Protein AF-A0A8J4YVG0-F1 (afdb_monomer_lite)

Foldseek 3Di:
DDPVVVVVVVVCVVVVDDDDDDDDDDDPCDDDPDDDDLVPDPPSDVPAPSDDDPPPPDDFKEFPDWVPLEEALQDKDKIDTFIPDDHDDPPPKFKWKDWAPADIFTWDADPGGTITIDGHSVRDDDADPPGFWDWTKIFIAIPVVRDTRYIDTGIHGHLQSDQFPQDSQADLDFWKQQQVVSGIGNDPVPHPDDIETHPNRPVQPPRYHPLQAWEFDPPDDAFEDEAQFQAKTKTKIFNDDDDDVPFFFKWKWKAAPNDTDTFDKDKAADDDDDDDDDDDDDDDPPVVVVRNGIIMIMTGRHHDHHDDPDQKDWIKIFMAIRVRNTSYIDTYIYGYLQSQQDDPNAHHQVSLLPPDCVQCWADAPRTIHRVVPHDPPPDPPDDDDDDDDPSLVRQVSDAFDWDFDWDDDPPDTDTDTDTDRPPDPADDDPPDGDDDDDDDDDDDDDDDDDDDDDDDDDDDDDDDDDDDDDDDDDDDDDDDDDDDDDDDDDDDDDDDDDDD

Organism: Chionoecetes opilio (NCBI:txid41210)

Secondary structure (DSSP, 8-state):
--HHHHHHHHHHHTT----------------------TTTSTT--TT-TT---TTS-PPPP-EEEEESSEEETT---EEEEEES--PPPPTT--EEEEETTEEEEE-EEETTEEEEEPPPGGGSPPPPTT-SEEEEEEEEEETTT--EEEEEEEEEE-GGG--SHHHHTTSSSS-EEETTTTEEES-GGG-SS-EEE-TT-TT--SSBSGGGS-EE-SSSPPPEEETT-EE--EEEEESPPPPPTT----EEEEEETTEEEEEEEEEE----S-----------TTHHHHTTTEEEEEE--EE-----SSSEEEEEEEEEETTTEEEEEEEEEEE-HHHHTEETTEE-HHHHHTS-GGG-EEEETTEEEEGGGS---S---S--SPPPPTTHHHHTTSPPPEEEEEEEETTEEEEEEEE---SSS----TT-----PPPPP-----------------------------------------------------------

InterPro domains:
  IPR013783 Immunoglobulin-like fold [G3DSA:2.60.40.10] (30-160)
  IPR013783 Immunoglobulin-like fold [G3DSA:2.60.40.10] (169-338)
  IPR016201 PSI domain [SM00423] (158-214)
  IPR016201 PSI domain [SM00423] (336-399)
  IPR031148 Plexin family [PTHR22625] (33-404)
  IPR041019 Plexin, TIG domain 1 [PF17960] (68-157)
  IPR041362 Plexin, TIG domain 2 [PF18020] (223-329)

Structure (mmCIF, N/CA/C/O backbone):
data_AF-A0A8J4YVG0-F1
#
_entry.id   AF-A0A8J4YVG0-F1
#
loop_
_atom_site.group_PDB
_atom_site.id
_atom_site.type_symbol
_atom_site.label_atom_id
_atom_site.label_alt_id
_atom_site.label_comp_id
_atom_site.label_asym_id
_atom_site.label_entity_id
_atom_site.label_seq_id
_atom_site.pdbx_PDB_ins_code
_atom_site.Cartn_x
_atom_site.Cartn_y
_atom_site.Cartn_z
_atom_site.occupancy
_atom_site.B_iso_or_equiv
_atom_site.auth_seq_id
_atom_site.auth_comp_id
_atom_site.auth_asym_id
_atom_site.auth_atom_id
_atom_site.pdbx_PDB_model_num
ATOM 1 N N . MET A 1 1 ? -32.421 1.843 18.188 1.00 41.06 1 MET A N 1
ATOM 2 C CA . MET A 1 1 ? -33.492 2.440 17.374 1.00 41.06 1 MET A CA 1
ATOM 3 C C . MET A 1 1 ? -33.139 3.869 16.960 1.00 41.06 1 MET A C 1
ATOM 5 O O . MET A 1 1 ? -32.547 4.605 17.751 1.00 41.06 1 MET A O 1
ATOM 9 N N . ARG A 1 2 ? -33.462 4.265 15.725 1.00 28.89 2 ARG A N 1
ATOM 10 C CA . ARG A 1 2 ? -33.497 5.658 15.249 1.00 28.89 2 ARG A CA 1
ATOM 11 C C . ARG A 1 2 ? -34.842 6.306 15.580 1.00 28.89 2 ARG A C 1
ATOM 13 O O . ARG A 1 2 ? -35.823 5.648 15.888 1.00 28.89 2 ARG A O 1
ATOM 20 N N . ARG A 1 3 ? -34.885 7.635 15.494 1.00 37.50 3 ARG A N 1
ATOM 21 C CA . ARG A 1 3 ? -36.074 8.433 15.820 1.00 37.50 3 ARG A CA 1
ATOM 22 C C . ARG A 1 3 ? -37.321 8.049 15.008 1.00 37.50 3 ARG A C 1
ATOM 24 O O . ARG A 1 3 ? -38.412 8.081 15.556 1.00 37.50 3 ARG A O 1
ATOM 31 N N . GLU A 1 4 ? -37.133 7.714 13.737 1.00 32.91 4 GLU A N 1
ATOM 32 C CA . GLU A 1 4 ? -38.207 7.475 12.763 1.00 32.91 4 GLU A CA 1
ATOM 33 C C . GLU A 1 4 ? -38.993 6.176 13.060 1.00 32.91 4 GLU A C 1
ATOM 35 O O . GLU A 1 4 ? -40.158 6.065 12.705 1.00 32.91 4 GLU A O 1
ATOM 40 N N . GLU A 1 5 ? -38.393 5.219 13.778 1.00 35.62 5 GLU A N 1
ATOM 41 C CA . GLU A 1 5 ? -38.921 3.853 13.948 1.00 35.62 5 GLU A CA 1
ATOM 42 C C . GLU A 1 5 ? -39.985 3.730 15.073 1.00 35.62 5 GLU A C 1
ATOM 44 O O . GLU A 1 5 ? -40.897 2.915 14.951 1.00 35.62 5 GLU A O 1
ATOM 49 N N . CYS A 1 6 ? -39.963 4.568 16.128 1.00 37.53 6 CYS A N 1
ATOM 50 C CA . CYS A 1 6 ? -41.125 4.679 17.040 1.00 37.53 6 CYS A CA 1
ATOM 51 C C . CYS A 1 6 ? -42.219 5.626 16.494 1.00 37.53 6 CYS A C 1
ATOM 53 O O . CYS A 1 6 ? -43.339 5.582 17.000 1.00 37.53 6 CYS A O 1
ATOM 55 N N . GLU A 1 7 ? -41.928 6.489 15.506 1.00 45.03 7 GLU A N 1
ATOM 56 C CA . GLU A 1 7 ? -42.916 7.446 14.968 1.00 45.03 7 GLU A CA 1
ATOM 57 C C . GLU A 1 7 ? -44.031 6.714 14.172 1.00 45.03 7 GLU A C 1
ATOM 59 O O . GLU A 1 7 ? -45.186 7.131 14.235 1.00 45.03 7 GLU A O 1
ATOM 64 N N . GLU A 1 8 ? -43.752 5.564 13.535 1.00 44.28 8 GLU A N 1
ATOM 65 C CA . GLU A 1 8 ? -44.796 4.727 12.903 1.00 44.28 8 GLU A CA 1
ATOM 66 C C . GLU A 1 8 ? -45.707 4.014 13.925 1.00 44.28 8 GLU A C 1
ATOM 68 O O . GLU A 1 8 ? -46.929 4.042 13.768 1.00 44.28 8 GLU A O 1
ATOM 73 N N . LYS A 1 9 ? -45.156 3.436 15.008 1.00 42.84 9 LYS A N 1
ATOM 74 C CA . LYS A 1 9 ? -45.953 2.682 16.004 1.00 42.84 9 LYS A CA 1
ATOM 75 C C . LYS A 1 9 ? -46.959 3.550 16.787 1.00 42.84 9 LYS A C 1
ATOM 77 O O . LYS A 1 9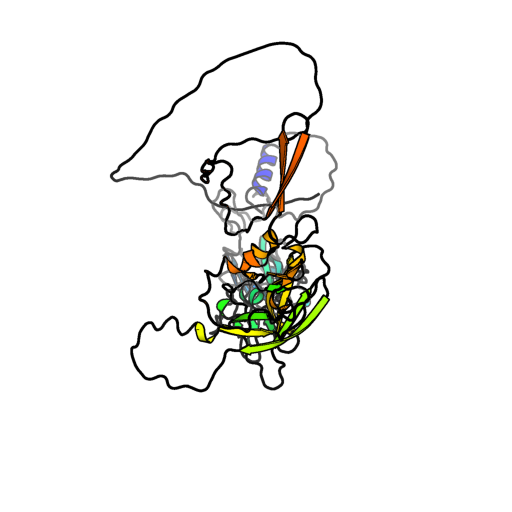 ? -47.994 3.026 17.191 1.00 42.84 9 LYS A O 1
ATOM 82 N N . GLU A 1 10 ? -46.720 4.855 16.976 1.00 47.84 10 GLU A N 1
ATOM 83 C CA . GLU A 1 10 ? -47.743 5.763 17.543 1.00 47.84 10 GLU A CA 1
ATOM 84 C C . GLU A 1 10 ? -48.829 6.146 16.510 1.00 47.84 10 GLU A C 1
ATOM 86 O O . GLU A 1 10 ? -50.008 6.236 16.863 1.00 47.84 10 GLU A O 1
ATOM 91 N N . GLU A 1 11 ? -48.480 6.311 15.226 1.00 49.31 11 GLU A N 1
ATOM 92 C CA . GLU A 1 11 ? -49.458 6.623 14.170 1.00 49.31 11 GLU A CA 1
ATOM 93 C C . GLU A 1 11 ? -50.391 5.445 13.812 1.00 49.31 11 GLU A C 1
ATOM 95 O O . GLU A 1 11 ? -51.465 5.680 13.247 1.00 49.31 11 GLU A O 1
ATOM 100 N N . GLU A 1 12 ? -50.023 4.196 14.119 1.00 48.03 12 GLU A N 1
ATOM 101 C CA . GLU A 1 12 ? -50.895 3.029 13.916 1.00 48.03 12 GLU A CA 1
ATOM 102 C C . GLU A 1 12 ? -52.007 2.915 14.975 1.00 48.03 12 GLU A C 1
ATOM 104 O O . GLU A 1 12 ? -53.166 2.705 14.602 1.00 48.03 12 GLU A O 1
ATOM 109 N N . GLU A 1 13 ? -51.726 3.132 16.270 1.00 47.88 13 GLU A N 1
ATOM 110 C CA . GLU A 1 13 ? -52.785 3.134 17.300 1.00 47.88 13 GLU A CA 1
ATOM 111 C C . GLU A 1 13 ? -53.792 4.279 17.089 1.00 47.88 13 GLU A C 1
ATOM 113 O O . GLU A 1 13 ? -54.997 4.060 17.240 1.00 47.88 13 GLU A O 1
ATOM 118 N N . GLU A 1 14 ? -53.358 5.473 16.657 1.00 48.25 14 GLU A N 1
ATOM 119 C CA . GLU A 1 14 ? -54.289 6.589 16.394 1.00 48.25 14 GLU A CA 1
ATOM 120 C C . GLU A 1 14 ? -55.199 6.343 15.164 1.00 48.25 14 GLU A C 1
ATOM 122 O O . GLU A 1 14 ? -56.237 6.994 15.004 1.00 48.25 14 GLU A O 1
ATOM 127 N N . LYS A 1 15 ? -54.868 5.355 14.317 1.00 44.09 15 LYS A N 1
ATOM 128 C CA . LYS A 1 15 ? -55.654 4.946 13.134 1.00 44.09 15 LYS A CA 1
ATOM 129 C C . LYS A 1 15 ? -56.373 3.601 13.287 1.00 44.09 15 LYS A C 1
ATOM 131 O O . LYS A 1 15 ? -57.198 3.276 12.430 1.00 44.09 15 LYS A O 1
ATOM 136 N N . GLY A 1 16 ? -56.116 2.838 14.354 1.00 38.84 16 GL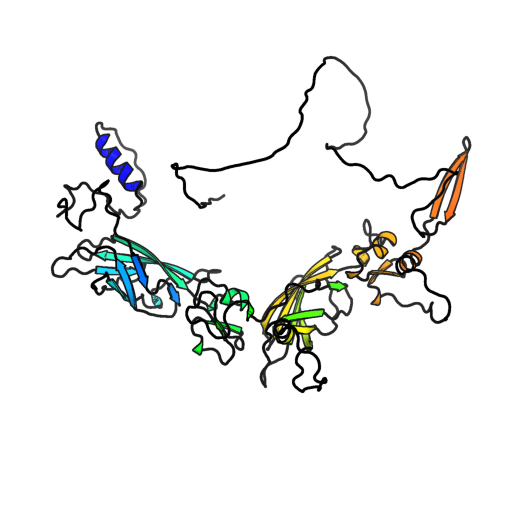Y A N 1
ATOM 137 C CA . GLY A 1 16 ? -56.567 1.454 14.595 1.00 38.84 16 GLY A CA 1
ATOM 138 C C . GLY A 1 16 ? -58.073 1.244 14.846 1.00 38.84 16 GLY A C 1
ATOM 139 O O . GLY A 1 16 ? -58.466 0.480 15.724 1.00 38.84 16 GLY A O 1
ATOM 140 N N . GLY A 1 17 ? -58.942 1.932 14.099 1.00 35.59 17 GLY A N 1
ATOM 141 C CA . GLY A 1 17 ? -60.390 2.021 14.321 1.00 35.59 17 GLY A CA 1
ATOM 142 C C . GLY A 1 17 ? -61.281 1.178 13.395 1.00 35.59 17 GLY A C 1
ATOM 143 O O . GLY A 1 17 ? -62.453 1.521 13.228 1.00 35.59 17 GLY A O 1
ATOM 144 N N . GLY A 1 18 ? -60.777 0.113 12.763 1.00 33.31 18 GLY A N 1
ATOM 145 C CA . GLY A 1 18 ? -61.576 -0.733 11.865 1.00 33.31 18 GLY A CA 1
ATOM 146 C C . GLY A 1 18 ? -60.891 -2.049 11.490 1.00 33.31 18 GLY A C 1
ATOM 147 O O . GLY A 1 18 ? -59.696 -2.069 11.227 1.00 33.31 18 GLY A O 1
ATOM 148 N N . GLY A 1 19 ? -61.648 -3.151 11.479 1.00 38.47 19 GLY A N 1
ATOM 149 C CA . GLY A 1 19 ? -61.120 -4.493 11.206 1.00 38.47 19 GLY A CA 1
ATOM 150 C C . GLY A 1 19 ? -61.152 -4.902 9.728 1.00 38.47 19 GLY A C 1
ATOM 151 O O . GLY A 1 19 ? -62.018 -4.465 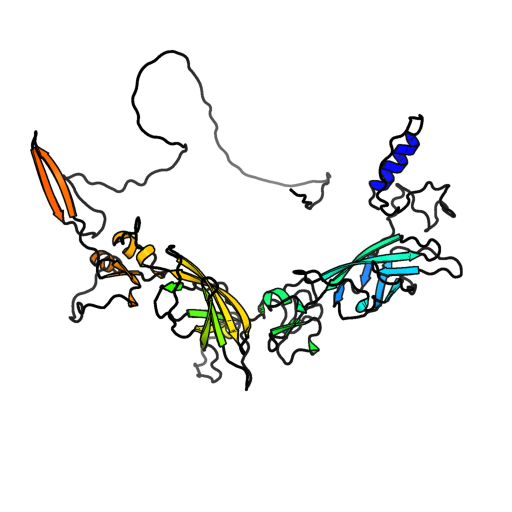8.970 1.00 38.47 19 GLY A O 1
ATOM 152 N N . GLY A 1 20 ? -60.245 -5.809 9.363 1.00 32.22 20 GLY A N 1
ATOM 153 C CA . GLY A 1 20 ? -60.177 -6.512 8.080 1.00 32.22 20 GLY A CA 1
ATOM 154 C C . GLY A 1 20 ? -59.549 -7.899 8.270 1.00 32.22 20 GLY A C 1
ATOM 155 O O . GLY A 1 20 ? -58.887 -8.141 9.277 1.00 32.22 20 GLY A O 1
ATOM 156 N N . GLU A 1 21 ? -59.807 -8.823 7.346 1.00 32.66 21 GLU A N 1
ATOM 157 C CA . GLU A 1 21 ? -59.291 -10.200 7.404 1.00 32.66 21 GLU A CA 1
ATOM 158 C C . GLU A 1 21 ? -57.838 -10.278 6.892 1.00 32.66 21 GLU A C 1
ATOM 160 O O . GLU A 1 21 ? -57.397 -9.417 6.131 1.00 32.66 21 GLU A O 1
ATOM 165 N N . GLY A 1 22 ? -57.076 -11.271 7.362 1.00 38.59 22 GLY A N 1
ATOM 166 C CA . GLY A 1 22 ? -55.614 -11.295 7.228 1.00 38.59 22 GLY A CA 1
ATOM 167 C C . GLY A 1 22 ? -55.055 -11.955 5.962 1.00 38.59 22 GLY A C 1
ATOM 168 O O . GLY A 1 22 ? -55.729 -12.727 5.281 1.00 38.59 22 GLY A O 1
ATOM 169 N N . GLU A 1 23 ? -53.767 -11.704 5.724 1.00 28.92 23 GLU A N 1
ATOM 170 C CA . GLU A 1 23 ? -52.889 -12.491 4.852 1.00 28.92 23 GLU A CA 1
ATOM 171 C C . GLU A 1 23 ? -51.756 -13.080 5.706 1.00 28.92 23 GLU A C 1
ATOM 173 O O . GLU A 1 23 ? -51.199 -12.380 6.552 1.00 28.92 23 GLU A O 1
ATOM 178 N N . GLU A 1 24 ? -51.389 -14.343 5.478 1.00 39.03 24 GLU A N 1
ATOM 179 C CA . GLU A 1 24 ? -50.165 -14.916 6.050 1.00 39.03 24 GLU A CA 1
ATOM 180 C C . GLU A 1 24 ? -48.942 -14.274 5.375 1.00 39.03 24 GLU A C 1
ATOM 182 O O . GLU A 1 24 ? -48.834 -14.271 4.146 1.00 39.03 24 GLU A O 1
ATOM 187 N N . LYS A 1 25 ? -48.007 -13.751 6.173 1.00 29.14 25 LYS A N 1
ATOM 188 C CA . LYS A 1 25 ? -46.664 -13.360 5.730 1.00 29.14 25 LYS A CA 1
ATOM 189 C C . LYS A 1 25 ? -45.641 -14.019 6.640 1.00 29.14 25 LYS A C 1
ATOM 191 O O . LYS A 1 25 ? -45.874 -14.160 7.835 1.00 29.14 25 LYS A O 1
ATOM 196 N N . GLU A 1 26 ? -44.543 -14.461 6.044 1.00 27.92 26 GLU A N 1
ATOM 197 C CA . GLU A 1 26 ? -43.449 -15.118 6.752 1.00 27.92 26 GLU A CA 1
ATOM 198 C C . GLU A 1 26 ? -42.712 -14.074 7.605 1.00 27.92 26 GLU A C 1
ATOM 200 O O . GLU A 1 26 ? -42.190 -13.094 7.076 1.00 27.92 26 GLU A O 1
ATOM 205 N N . GLU A 1 27 ? -42.712 -14.263 8.925 1.00 27.55 27 GLU A N 1
ATOM 206 C CA . GLU A 1 27 ? -41.996 -13.403 9.870 1.00 27.55 27 GLU A CA 1
ATOM 207 C C . GLU A 1 27 ? -40.496 -13.742 9.834 1.00 27.55 27 GLU A C 1
ATOM 209 O O . GLU A 1 27 ? -40.075 -14.796 10.317 1.00 27.55 27 GLU A O 1
ATOM 214 N N . GLU A 1 28 ? -39.669 -12.850 9.277 1.00 26.17 28 GLU A N 1
ATOM 215 C CA . GLU A 1 28 ? -38.254 -12.796 9.658 1.00 26.17 28 GLU A CA 1
ATOM 216 C C . GLU A 1 28 ? -38.173 -12.135 11.045 1.00 26.17 28 GLU A C 1
ATOM 218 O O . GLU A 1 28 ? -38.533 -10.972 11.215 1.00 26.17 28 GLU A O 1
ATOM 223 N N . GLU A 1 29 ? -37.747 -12.909 12.046 1.00 25.75 29 GLU A N 1
ATOM 224 C CA . GLU A 1 29 ? -37.692 -12.527 13.465 1.00 25.75 29 GLU A CA 1
ATOM 225 C C . GLU A 1 29 ? -36.517 -11.556 13.735 1.00 25.75 29 GLU A C 1
ATOM 227 O O . GLU A 1 29 ? -35.491 -11.926 14.308 1.00 25.75 29 GLU A O 1
ATOM 232 N N . GLU A 1 30 ? -36.637 -10.309 13.266 1.00 24.53 30 GLU A N 1
ATOM 233 C CA . GLU A 1 30 ? -35.692 -9.221 13.561 1.00 24.53 30 GLU A CA 1
ATOM 234 C C . GLU A 1 30 ? -35.923 -8.697 14.998 1.00 24.53 30 GLU A C 1
ATOM 236 O O . GLU A 1 30 ? -37.050 -8.396 15.391 1.00 24.53 30 GLU A O 1
ATOM 241 N N . GLU A 1 31 ? -34.869 -8.656 15.826 1.00 26.17 31 GLU A N 1
ATOM 242 C CA . GLU A 1 31 ? -34.988 -8.556 17.295 1.00 26.17 31 GLU A CA 1
ATOM 243 C C . GLU A 1 31 ? -35.674 -7.254 17.783 1.00 26.17 31 GLU A C 1
ATOM 245 O O . GLU A 1 31 ? -35.118 -6.160 17.667 1.00 26.17 31 GLU A O 1
ATOM 250 N N . GLU A 1 32 ? -36.854 -7.360 18.419 1.00 29.75 32 GLU A N 1
ATOM 251 C CA . GLU A 1 32 ? -37.598 -6.188 18.914 1.00 29.75 32 GLU A CA 1
ATOM 252 C C . GLU A 1 32 ? -36.925 -5.459 20.104 1.00 29.75 32 GLU A C 1
ATOM 254 O O . GLU A 1 32 ? -37.126 -5.779 21.290 1.00 29.75 32 GLU A O 1
ATOM 259 N N . GLU A 1 33 ? -36.251 -4.347 19.790 1.00 45.81 33 GLU A N 1
ATOM 260 C CA . GLU A 1 33 ? -36.093 -3.191 20.687 1.00 45.81 33 GLU A CA 1
ATOM 261 C C . GLU A 1 33 ? -37.466 -2.506 20.928 1.00 45.81 33 GLU A C 1
ATOM 263 O O . GLU A 1 33 ? -37.734 -1.414 20.441 1.00 45.81 33 GLU A O 1
ATOM 268 N N . GLU A 1 34 ? -38.374 -3.159 21.659 1.00 52.19 34 GLU A N 1
ATOM 269 C CA . GLU A 1 34 ? -39.762 -2.716 21.913 1.00 52.19 34 GLU A CA 1
ATOM 270 C C . GLU A 1 34 ? -39.930 -1.221 22.312 1.00 52.19 34 GLU A C 1
ATOM 272 O O . GLU A 1 34 ? -39.705 -0.843 23.468 1.00 52.19 34 GLU A O 1
ATOM 277 N N . CYS A 1 35 ? -40.489 -0.383 21.422 1.00 58.91 35 CYS A N 1
ATOM 278 C CA . CYS A 1 35 ? -41.286 0.777 21.860 1.00 58.91 35 CYS A CA 1
ATOM 279 C C . CYS A 1 35 ? -42.567 0.242 22.536 1.00 58.91 35 CYS A C 1
ATOM 281 O O . CYS A 1 35 ? -43.238 -0.624 21.975 1.00 58.91 35 CYS A O 1
ATOM 283 N N . THR A 1 36 ? -42.951 0.765 23.704 1.00 65.88 36 THR A N 1
ATOM 284 C CA . THR A 1 36 ? -44.225 0.422 24.374 1.00 65.88 36 THR A CA 1
ATOM 285 C C . THR A 1 36 ? -44.876 1.658 24.982 1.00 65.88 36 THR A C 1
ATOM 287 O O . THR A 1 36 ? -44.189 2.618 25.327 1.00 65.88 36 THR A O 1
ATOM 290 N N . VAL A 1 37 ? -46.200 1.640 25.158 1.00 70.81 37 VAL A N 1
ATOM 291 C CA . VAL A 1 37 ? -46.931 2.725 25.834 1.00 70.81 37 VAL A CA 1
ATOM 292 C C . VAL A 1 37 ? -46.556 2.824 27.321 1.00 70.81 37 VAL A C 1
ATOM 294 O O . VAL A 1 37 ? -46.328 1.815 27.992 1.00 70.81 37 VAL A O 1
ATOM 297 N N . GLN A 1 38 ? -46.550 4.041 27.881 1.00 63.09 38 GLN A N 1
ATOM 298 C CA . GLN A 1 38 ? -46.105 4.301 29.265 1.00 63.09 38 GLN A CA 1
ATOM 299 C C . GLN A 1 38 ? -46.839 3.448 30.321 1.00 63.09 38 GLN A C 1
ATOM 301 O O . GLN A 1 38 ? -46.266 3.099 31.350 1.00 63.09 38 GLN A O 1
ATOM 306 N N . SER A 1 39 ? -48.103 3.097 30.073 1.00 64.62 39 SER A N 1
ATOM 307 C CA . SER A 1 39 ? -48.927 2.249 30.944 1.00 64.62 39 SER A CA 1
ATOM 308 C C . SER A 1 39 ? -48.508 0.772 30.968 1.00 64.62 39 SER A C 1
ATOM 310 O O . SER A 1 39 ? -48.809 0.086 31.945 1.00 64.62 39 SER A O 1
ATOM 312 N N . ALA A 1 40 ? -47.815 0.285 29.934 1.00 65.25 40 ALA A N 1
ATOM 313 C CA . ALA A 1 40 ? -47.246 -1.062 29.879 1.00 65.25 40 ALA A CA 1
ATOM 314 C C . ALA A 1 40 ? -45.854 -1.128 30.536 1.00 65.25 40 ALA A C 1
ATOM 316 O O . ALA A 1 40 ? -45.480 -2.156 31.107 1.00 65.25 40 ALA A O 1
ATOM 317 N N . CYS A 1 41 ? -45.096 -0.027 30.506 1.00 62.66 41 CYS A N 1
ATOM 318 C CA . CYS A 1 41 ? -43.755 0.034 31.073 1.00 62.66 41 CYS A CA 1
ATOM 319 C C . CYS A 1 41 ? -43.780 0.062 32.616 1.00 62.66 41 CYS A C 1
ATOM 321 O O . CYS A 1 41 ? -44.144 1.048 33.268 1.00 62.66 41 CYS A O 1
ATOM 323 N N . GLN A 1 42 ? -43.366 -1.047 33.233 1.00 57.53 42 GLN A N 1
ATOM 324 C CA . GLN A 1 42 ? -43.353 -1.188 34.687 1.00 57.53 42 GLN A CA 1
ATOM 325 C C . GLN A 1 42 ? -42.356 -0.196 35.320 1.00 57.53 42 GLN A C 1
ATOM 327 O O . GLN A 1 42 ? -41.165 -0.223 35.028 1.00 57.53 42 GLN A O 1
ATOM 332 N N . GLN A 1 43 ? -42.847 0.647 36.240 1.00 57.56 43 GLN A N 1
ATOM 333 C CA . GLN A 1 43 ? -42.107 1.739 36.912 1.00 57.56 43 GLN A CA 1
ATOM 334 C C . GLN A 1 43 ? -41.805 2.994 36.055 1.00 57.56 43 GLN A C 1
ATOM 336 O O . GLN A 1 43 ? -40.955 3.812 36.428 1.00 57.56 43 GLN A O 1
ATOM 341 N N . ALA A 1 44 ? -42.540 3.217 34.959 1.00 51.12 44 ALA A N 1
ATOM 342 C CA . ALA A 1 44 ? -42.440 4.426 34.134 1.00 51.12 44 ALA A CA 1
ATOM 343 C C . ALA A 1 44 ? -43.094 5.681 34.756 1.00 51.12 44 ALA A C 1
ATOM 345 O O . ALA A 1 44 ? -44.077 6.228 34.255 1.00 51.12 44 ALA A O 1
ATOM 346 N N . THR A 1 45 ? -42.537 6.191 35.856 1.00 55.16 45 THR A N 1
ATOM 347 C CA . THR A 1 45 ? -42.890 7.525 36.376 1.00 55.16 45 THR A CA 1
ATOM 348 C C . THR A 1 45 ? -42.344 8.620 35.447 1.00 55.16 45 THR A C 1
ATOM 350 O O . THR A 1 45 ? -41.236 8.489 34.938 1.00 55.16 45 THR A O 1
ATOM 353 N N . PHE A 1 46 ? -43.055 9.745 35.292 1.00 45.69 46 PHE A N 1
ATOM 354 C CA . PHE A 1 46 ? -42.714 10.862 34.378 1.00 45.69 46 PHE A CA 1
ATOM 355 C C . PHE A 1 46 ? -41.325 11.518 34.600 1.00 45.69 46 PHE A C 1
ATOM 357 O O . PHE A 1 46 ? -40.875 12.324 33.794 1.00 45.69 46 PHE A O 1
ATOM 364 N N . SER A 1 47 ? -40.632 11.188 35.694 1.00 48.47 47 SER A N 1
ATOM 365 C CA . SER A 1 47 ? -39.266 11.634 36.009 1.00 48.47 47 SER A CA 1
ATOM 366 C C . SER A 1 47 ? -38.321 10.472 36.363 1.00 48.47 47 SER A C 1
ATOM 368 O O . SER A 1 47 ? -37.362 10.661 37.111 1.00 48.47 47 SER A O 1
ATOM 370 N N . SER A 1 48 ? -38.633 9.253 35.916 1.00 54.38 48 SER A N 1
ATOM 371 C CA . SER A 1 48 ? -37.834 8.049 36.168 1.00 54.38 48 SER A CA 1
ATOM 372 C C . SER A 1 48 ? -36.712 7.924 35.130 1.00 54.38 48 SER A C 1
ATOM 374 O O . SER A 1 48 ? -37.013 7.979 33.942 1.00 54.38 48 SER A O 1
ATOM 376 N N . PRO A 1 49 ? -35.446 7.653 35.509 1.00 59.88 49 PRO A N 1
ATOM 377 C CA . PRO A 1 49 ? -34.376 7.367 34.544 1.00 59.88 49 PRO A CA 1
ATOM 378 C C . PRO A 1 49 ? -34.572 6.033 33.794 1.00 59.88 49 PRO A C 1
ATOM 380 O O . PRO A 1 49 ? -33.742 5.668 32.969 1.00 59.88 49 PRO A O 1
ATOM 383 N N . ARG A 1 50 ? -35.651 5.293 34.091 1.00 65.81 50 ARG A N 1
ATOM 384 C CA . ARG A 1 50 ? -36.088 4.077 33.389 1.00 65.81 50 ARG A CA 1
ATOM 385 C C . ARG A 1 50 ? -37.116 4.342 32.277 1.00 65.81 50 ARG A C 1
ATOM 387 O O . ARG A 1 50 ? -37.509 3.397 31.608 1.00 65.81 50 ARG A O 1
ATOM 394 N N . TRP A 1 51 ? -37.568 5.586 32.087 1.00 70.25 51 TRP A N 1
ATOM 395 C CA . TRP A 1 51 ? -38.538 5.953 31.052 1.00 70.25 51 TRP A CA 1
ATOM 396 C C . TRP A 1 51 ? -38.086 7.205 30.298 1.00 70.25 51 TRP A C 1
ATOM 398 O O . TRP A 1 51 ? -37.857 8.251 30.903 1.00 70.25 51 TRP A O 1
ATOM 408 N N . LEU A 1 52 ? -37.993 7.099 28.973 1.00 69.50 52 LEU A N 1
ATOM 409 C CA . LEU A 1 52 ? -37.717 8.215 28.071 1.00 69.50 52 LEU A CA 1
ATOM 410 C C . LEU A 1 52 ? -39.016 8.584 27.357 1.00 69.50 52 LEU A C 1
ATOM 412 O O . LEU A 1 52 ? -39.659 7.729 26.760 1.00 69.50 52 LEU A O 1
ATOM 416 N N . SER A 1 53 ? -39.407 9.856 27.425 1.00 66.38 53 SER A N 1
ATOM 417 C CA . SER A 1 53 ? -40.644 10.341 26.797 1.00 66.38 53 SER A CA 1
ATOM 418 C C . SER A 1 53 ? -40.356 11.059 25.480 1.00 66.38 53 SER A C 1
ATOM 420 O O . SER A 1 53 ? -39.456 11.903 25.406 1.00 66.38 53 SER A O 1
ATOM 422 N N . PHE A 1 54 ? -41.137 10.747 24.442 1.00 57.88 54 PHE A N 1
ATOM 423 C CA . PHE A 1 54 ? -41.052 11.410 23.142 1.00 57.88 54 PHE A CA 1
ATOM 424 C C . PHE A 1 54 ? -41.254 12.931 23.279 1.00 57.88 54 PHE A C 1
ATOM 426 O O . PHE A 1 54 ? -41.960 13.414 24.166 1.00 57.88 54 PHE A O 1
ATOM 433 N N . GLY A 1 55 ? -40.556 13.716 22.454 1.00 59.91 55 GLY A N 1
ATOM 434 C CA . GLY A 1 55 ? -40.609 15.186 22.481 1.00 59.91 55 GLY A CA 1
ATOM 435 C C . GLY A 1 55 ? -39.992 15.885 23.710 1.00 59.91 55 GLY A C 1
ATOM 436 O O . GLY A 1 55 ? -39.801 17.098 23.668 1.00 59.91 55 GLY A O 1
ATOM 437 N N . SER A 1 56 ? -39.616 15.166 24.775 1.00 62.81 56 SER A N 1
ATOM 438 C CA . SER A 1 56 ? -39.118 15.747 26.041 1.00 62.81 56 SER A CA 1
ATOM 439 C C . SER A 1 56 ? -37.749 16.443 25.965 1.00 62.81 56 SER A C 1
ATOM 441 O O . SER A 1 56 ? -37.336 17.109 26.915 1.00 62.81 56 SER A O 1
ATOM 443 N N . GLY A 1 57 ? -37.014 16.267 24.862 1.00 62.62 57 GLY A N 1
ATOM 444 C CA . GLY A 1 57 ? -35.633 16.735 24.705 1.00 62.62 57 GLY A CA 1
ATOM 445 C C . GLY A 1 57 ? -34.583 15.875 25.422 1.00 62.62 57 GLY A C 1
ATOM 446 O O . GLY A 1 57 ? -33.392 16.174 25.330 1.00 62.62 57 GLY A O 1
ATOM 447 N N . GLN A 1 58 ? -34.993 14.802 26.108 1.00 63.59 58 GLN A N 1
ATOM 448 C CA . GLN A 1 58 ? -34.079 13.789 26.635 1.00 63.59 58 GLN A CA 1
ATOM 449 C C . GLN A 1 58 ? -33.460 12.997 25.472 1.00 63.59 58 GLN A C 1
ATOM 451 O O . GLN A 1 58 ? -34.154 12.614 24.533 1.00 63.59 58 GLN A O 1
ATOM 456 N N . GLN A 1 59 ? -32.146 12.766 25.517 1.00 66.88 59 GLN A N 1
ATOM 457 C CA . GLN A 1 59 ? -31.459 11.911 24.543 1.00 66.88 59 GLN A CA 1
ATOM 458 C C . GLN A 1 59 ? -31.506 10.446 24.990 1.00 66.88 59 GLN A C 1
ATOM 460 O O . GLN A 1 59 ? -31.488 10.164 26.189 1.00 66.88 59 GLN A O 1
ATOM 465 N N . CYS A 1 60 ? -31.510 9.528 24.023 1.00 76.00 60 CYS A N 1
ATOM 466 C CA . CYS A 1 60 ? -31.359 8.092 24.255 1.00 76.00 60 CYS A CA 1
ATOM 467 C C . CYS A 1 60 ? -30.048 7.766 24.995 1.00 76.00 60 CYS A C 1
ATOM 469 O O . CYS A 1 60 ? -29.082 8.536 24.951 1.00 76.00 60 CYS A O 1
ATOM 471 N N . ILE A 1 61 ? -30.005 6.606 25.653 1.00 82.50 61 ILE A N 1
ATOM 472 C CA . ILE A 1 61 ? -28.792 6.113 26.312 1.00 82.50 61 ILE A CA 1
ATOM 473 C C . ILE A 1 61 ? -27.771 5.714 25.231 1.00 82.50 61 ILE A C 1
ATOM 475 O O . ILE A 1 61 ? -28.043 4.850 24.406 1.00 82.50 61 ILE A O 1
ATOM 479 N N . ASP A 1 62 ? -26.597 6.348 25.244 1.00 84.94 62 ASP A N 1
ATOM 480 C CA . ASP A 1 62 ? -25.463 6.063 24.350 1.00 84.94 62 ASP A CA 1
ATOM 481 C C . ASP A 1 62 ? -24.135 6.143 25.131 1.00 84.94 62 ASP A C 1
ATOM 483 O O . ASP A 1 62 ? -24.044 6.743 26.213 1.00 84.94 62 ASP A O 1
ATOM 487 N N . PHE A 1 63 ? -23.091 5.532 24.575 1.00 89.44 63 PHE A N 1
ATOM 488 C CA . PHE A 1 63 ? -21.720 5.604 25.060 1.00 89.44 63 PHE A CA 1
ATOM 489 C C . PHE A 1 63 ? -21.087 6.963 24.717 1.00 89.44 63 PHE A C 1
ATOM 491 O O . PHE A 1 63 ? -20.572 7.165 23.611 1.00 89.44 63 PHE A O 1
ATOM 498 N N . GLU A 1 64 ? -21.000 7.874 25.687 1.00 91.94 64 GLU A N 1
ATOM 499 C CA . GLU A 1 64 ? -20.231 9.120 25.535 1.00 91.94 64 GLU A CA 1
ATOM 500 C C . GLU A 1 64 ? -18.763 8.846 25.177 1.00 91.94 64 GLU A C 1
ATOM 502 O O . GLU A 1 64 ? -18.151 9.582 24.404 1.00 91.94 64 GLU A O 1
ATOM 507 N N . MET A 1 65 ? -18.191 7.774 25.735 1.00 92.94 65 MET A N 1
ATOM 508 C CA . MET A 1 65 ? -16.813 7.361 25.485 1.00 92.94 65 MET A CA 1
ATOM 509 C C . MET A 1 65 ? -16.650 5.851 25.671 1.00 92.94 65 MET A C 1
ATOM 511 O O . MET A 1 65 ? -17.253 5.256 26.561 1.00 92.94 65 MET A O 1
ATOM 515 N N . ILE A 1 66 ? -15.793 5.251 24.847 1.00 94.88 66 ILE A N 1
ATOM 516 C CA . ILE A 1 66 ? -15.294 3.880 24.994 1.00 94.88 66 ILE A CA 1
ATOM 517 C C . ILE A 1 66 ? -13.768 3.993 24.981 1.00 94.88 66 ILE A C 1
ATOM 519 O O . ILE A 1 66 ? -13.220 4.587 24.052 1.00 94.88 66 ILE A O 1
ATOM 523 N N . LEU A 1 67 ? -13.084 3.492 26.012 1.00 95.06 67 LEU A N 1
ATOM 524 C CA . LEU A 1 67 ? -11.632 3.632 26.156 1.00 95.06 67 LEU A CA 1
ATOM 525 C C . LEU A 1 67 ? -10.978 2.311 26.617 1.00 95.06 67 LEU A C 1
ATOM 527 O O . LEU A 1 67 ? -11.291 1.845 27.714 1.00 95.06 67 LEU A O 1
ATOM 531 N N . PRO A 1 68 ? -10.039 1.725 25.844 1.00 95.31 68 PRO A N 1
ATOM 532 C CA . PRO A 1 68 ? -9.720 2.053 24.448 1.00 95.31 68 PRO A CA 1
ATOM 533 C C . PRO A 1 68 ? -10.915 1.780 23.518 1.00 95.31 68 PRO A C 1
ATOM 535 O O . PRO A 1 68 ? -11.727 0.914 23.815 1.00 95.31 68 PRO A O 1
ATOM 538 N N . ASP A 1 69 ? -11.010 2.483 22.388 1.00 93.19 69 ASP A N 1
ATOM 539 C CA . ASP A 1 69 ? -12.093 2.323 21.396 1.00 93.19 69 ASP A CA 1
ATOM 540 C C . ASP A 1 69 ? -11.833 1.204 20.361 1.00 93.19 69 ASP A C 1
ATOM 542 O O . ASP A 1 69 ? -12.715 0.826 19.588 1.00 93.19 69 ASP A O 1
ATOM 546 N N . ARG A 1 70 ? -10.599 0.690 20.336 1.00 94.81 70 ARG A N 1
ATOM 547 C CA . ARG A 1 70 ? -10.082 -0.327 19.412 1.00 94.81 70 ARG A CA 1
ATOM 548 C C . ARG A 1 70 ? -8.938 -1.103 20.063 1.00 94.81 70 ARG A C 1
ATOM 550 O O . ARG A 1 70 ? -8.229 -0.557 20.909 1.00 94.81 70 ARG A O 1
ATOM 557 N N . LEU A 1 71 ? -8.708 -2.352 19.658 1.00 95.81 71 LEU A N 1
ATOM 558 C CA . LEU A 1 71 ? -7.658 -3.193 20.250 1.00 95.81 71 LEU A CA 1
ATOM 559 C C . LEU A 1 71 ? -7.053 -4.184 19.235 1.00 95.81 71 LEU A C 1
ATOM 561 O O . LEU A 1 71 ? -7.779 -4.686 18.375 1.00 95.81 71 LEU A O 1
ATOM 565 N N . PRO A 1 72 ? -5.754 -4.538 19.326 1.00 96.00 72 PRO A N 1
ATOM 566 C CA . PRO A 1 72 ? -5.205 -5.651 18.559 1.00 96.00 72 PRO A CA 1
ATOM 567 C C . PRO A 1 72 ? -5.952 -6.958 18.856 1.00 96.00 72 PRO A C 1
ATOM 569 O O . PRO A 1 72 ? -6.200 -7.289 20.018 1.00 96.00 72 PRO A O 1
ATOM 572 N N . ILE A 1 73 ? -6.264 -7.748 17.826 1.00 95.69 73 ILE A N 1
ATOM 573 C CA . ILE A 1 73 ? -7.065 -8.977 17.962 1.00 95.69 73 ILE A CA 1
ATOM 574 C C . ILE A 1 73 ? -6.435 -10.024 18.900 1.00 95.69 73 ILE A C 1
ATOM 576 O O . ILE A 1 73 ? -7.158 -10.808 19.511 1.00 95.69 73 ILE A O 1
ATOM 580 N N . THR A 1 74 ? -5.114 -9.990 19.094 1.00 93.31 74 THR A N 1
ATOM 581 C CA . THR A 1 74 ? -4.375 -10.860 20.026 1.00 93.31 74 THR A CA 1
ATOM 582 C C . THR A 1 74 ? -4.332 -10.354 21.473 1.00 93.31 74 THR A C 1
ATOM 584 O O . THR A 1 74 ? -3.915 -11.100 22.354 1.00 93.31 74 THR A O 1
ATOM 587 N N . GLN A 1 75 ? -4.699 -9.097 21.739 1.00 93.69 75 GLN A N 1
ATOM 588 C CA . GLN A 1 75 ? -4.539 -8.455 23.048 1.00 93.69 75 GLN A CA 1
ATOM 589 C C . GLN A 1 75 ? -5.852 -8.456 23.844 1.00 93.69 75 GLN A C 1
ATOM 591 O O . GLN A 1 75 ? -6.924 -8.206 23.297 1.00 93.69 75 GLN A O 1
ATOM 596 N N . SER A 1 76 ? -5.775 -8.702 25.151 1.00 94.19 76 SER A N 1
ATOM 597 C CA . SER A 1 76 ? -6.877 -8.521 26.105 1.00 94.19 76 SER A CA 1
ATOM 598 C C . SER A 1 76 ? -6.691 -7.237 26.914 1.00 94.19 76 SER A C 1
ATOM 600 O O . SER A 1 76 ? -5.570 -6.933 27.326 1.00 94.19 76 SER A O 1
ATOM 602 N N . ALA A 1 77 ? -7.777 -6.515 27.177 1.00 94.81 77 ALA A N 1
ATOM 603 C CA . ALA A 1 77 ? -7.792 -5.314 28.008 1.00 94.81 77 ALA A CA 1
ATOM 604 C C . ALA A 1 77 ? -9.099 -5.226 28.814 1.00 94.81 77 ALA A C 1
ATOM 606 O O . ALA A 1 77 ? -10.059 -5.944 28.538 1.00 94.81 77 ALA A O 1
ATOM 607 N N . THR A 1 78 ? -9.142 -4.321 29.789 1.00 96.06 78 THR A N 1
ATOM 608 C CA . THR A 1 78 ? -10.397 -3.812 30.355 1.00 96.06 78 THR A CA 1
ATOM 609 C C . THR A 1 78 ? -10.793 -2.547 29.606 1.00 96.06 78 THR A C 1
ATOM 611 O O . THR A 1 78 ? -9.972 -1.635 29.490 1.00 96.06 78 THR A O 1
ATOM 614 N N . VAL A 1 79 ? -12.028 -2.484 29.123 1.00 96.25 79 VAL A N 1
ATOM 615 C CA . VAL A 1 79 ? -12.588 -1.320 28.431 1.00 96.25 79 VAL A CA 1
ATOM 616 C C . VAL A 1 79 ? -13.487 -0.558 29.397 1.00 96.25 79 VAL A C 1
ATOM 618 O O . VAL A 1 79 ? -14.350 -1.146 30.049 1.00 96.25 79 VAL A O 1
ATOM 621 N N . GLN A 1 80 ? -13.266 0.751 29.490 1.00 96.19 80 GLN A N 1
ATOM 622 C CA . GLN A 1 80 ? -14.095 1.683 30.244 1.00 96.19 80 GLN A CA 1
ATOM 623 C C . GLN A 1 80 ? -15.155 2.291 29.318 1.00 96.19 80 GLN A C 1
ATOM 625 O O . GLN A 1 80 ? -14.836 2.776 28.230 1.00 96.19 80 GLN A O 1
ATOM 630 N N . LEU A 1 81 ? -16.407 2.267 29.767 1.00 95.44 81 LEU A N 1
ATOM 631 C CA . LEU A 1 81 ? -17.599 2.705 29.049 1.00 95.44 81 LEU A CA 1
ATOM 632 C C . LEU A 1 81 ? -18.233 3.856 29.830 1.00 95.44 81 LEU A C 1
ATOM 634 O O . LEU A 1 81 ? -18.815 3.641 30.895 1.00 95.44 81 LEU A O 1
ATOM 638 N N . THR A 1 82 ? -18.113 5.078 29.315 1.00 94.38 82 THR A N 1
ATOM 639 C CA . THR A 1 82 ? -18.779 6.256 29.886 1.00 94.38 82 THR A CA 1
ATOM 640 C C . THR A 1 82 ? -20.174 6.361 29.287 1.00 94.38 82 THR A C 1
ATOM 642 O O . THR A 1 82 ? -20.308 6.433 28.064 1.00 94.38 82 THR A O 1
ATOM 645 N N . ILE A 1 83 ? -21.208 6.346 30.128 1.00 89.94 83 ILE A N 1
ATOM 646 C CA . ILE A 1 83 ? -22.615 6.266 29.708 1.00 89.94 83 ILE A CA 1
ATOM 647 C C . ILE A 1 83 ? -23.390 7.398 30.387 1.00 89.94 83 ILE A C 1
ATOM 649 O O . ILE A 1 83 ? -23.310 7.564 31.604 1.00 89.94 83 ILE A O 1
ATOM 653 N N . ARG A 1 84 ? -24.143 8.176 29.596 1.00 76.12 84 ARG A N 1
ATOM 654 C CA . ARG A 1 84 ? -24.722 9.472 30.013 1.00 76.12 84 ARG A CA 1
ATOM 655 C C . ARG A 1 84 ? -25.711 9.380 31.189 1.00 76.12 84 ARG A C 1
ATOM 657 O O . ARG A 1 84 ? -25.924 10.369 31.889 1.00 76.12 84 ARG A O 1
ATOM 664 N N . THR A 1 85 ? -26.295 8.209 31.442 1.00 76.38 85 THR A N 1
ATOM 665 C CA . THR A 1 85 ? -26.843 7.805 32.751 1.00 76.38 85 THR A CA 1
ATOM 666 C C . THR A 1 85 ? -27.047 6.287 32.761 1.00 76.38 85 THR A C 1
ATOM 668 O O . THR A 1 85 ? -27.462 5.727 31.751 1.00 76.38 85 THR A O 1
ATOM 671 N N . LEU A 1 86 ? -26.780 5.614 33.886 1.00 81.81 86 LEU A N 1
ATOM 672 C CA . LEU A 1 86 ? -27.175 4.215 34.100 1.00 81.81 86 LEU A CA 1
ATOM 673 C C . LEU A 1 86 ? -28.309 4.159 35.136 1.00 81.81 86 LEU A C 1
ATOM 675 O O . LEU A 1 86 ? -28.143 4.728 36.217 1.00 81.81 86 LEU A O 1
ATOM 679 N N . PRO A 1 87 ? -29.434 3.476 34.855 1.00 81.25 87 PRO A N 1
ATOM 680 C CA . PRO A 1 87 ? -30.466 3.219 35.856 1.00 81.25 87 PRO A CA 1
ATOM 681 C C . PRO A 1 87 ? -29.936 2.434 37.066 1.00 81.25 87 PRO A C 1
ATOM 683 O O . PRO A 1 87 ? -29.076 1.559 36.932 1.00 81.25 87 PRO A O 1
ATOM 686 N N . GLU A 1 88 ? -30.493 2.692 38.249 1.00 79.44 88 GLU A N 1
ATOM 687 C CA . GLU A 1 88 ? -30.248 1.851 39.425 1.00 79.44 88 GLU A CA 1
ATOM 688 C C . GLU A 1 88 ? -30.932 0.486 39.247 1.00 79.44 88 GLU A C 1
ATOM 690 O O . GLU A 1 88 ? -32.109 0.412 38.879 1.00 79.44 88 GLU A O 1
ATOM 695 N N . LEU A 1 89 ? -30.191 -0.599 39.493 1.00 80.06 89 LEU A N 1
ATOM 696 C CA . LEU A 1 89 ? -30.680 -1.977 39.388 1.00 80.06 89 LEU A CA 1
ATOM 697 C C . LEU A 1 89 ? -31.193 -2.507 40.741 1.00 80.06 89 LEU A C 1
ATOM 699 O O . LEU A 1 89 ? -30.641 -2.151 41.787 1.00 80.06 89 LEU A O 1
ATOM 703 N N . PRO A 1 90 ? -32.212 -3.390 40.751 1.00 81.62 90 PRO A N 1
ATOM 704 C CA . PRO A 1 90 ? -32.713 -4.021 41.966 1.00 81.62 90 PRO A CA 1
ATOM 705 C C . PRO A 1 90 ? -31.673 -4.964 42.586 1.00 81.62 90 PRO A C 1
ATOM 707 O O . PRO A 1 90 ? -30.755 -5.458 41.928 1.00 81.62 90 PRO A O 1
ATOM 710 N N . THR A 1 91 ? -31.832 -5.254 43.879 1.00 81.06 91 THR A N 1
ATOM 711 C CA . THR A 1 91 ? -30.872 -6.041 44.665 1.00 81.06 91 THR A CA 1
ATOM 712 C C . THR A 1 91 ? -30.644 -7.435 44.078 1.00 81.06 91 THR A C 1
ATOM 714 O O . THR A 1 91 ? -31.498 -8.312 44.203 1.00 81.06 91 THR A O 1
ATOM 717 N N . GLY A 1 92 ? -29.464 -7.641 43.491 1.00 81.62 92 GLY A N 1
ATOM 718 C CA . GLY A 1 92 ? -29.023 -8.911 42.906 1.00 81.62 92 GLY A CA 1
ATOM 719 C C . GLY A 1 92 ? -28.885 -8.884 41.382 1.00 81.62 92 GLY A C 1
ATOM 720 O O . GLY A 1 92 ? -28.184 -9.738 40.841 1.00 81.62 92 GLY A O 1
ATOM 721 N N . ALA A 1 93 ? -29.480 -7.900 40.701 1.00 86.50 93 ALA A N 1
ATOM 722 C CA . ALA A 1 93 ? -29.275 -7.682 39.271 1.00 86.50 93 ALA A CA 1
ATOM 723 C C . ALA A 1 93 ? -27.930 -6.984 38.985 1.00 86.50 93 ALA A C 1
ATOM 725 O O . ALA A 1 93 ? -27.358 -6.309 39.845 1.00 86.50 93 ALA A O 1
ATOM 726 N N . LYS A 1 94 ? -27.418 -7.168 37.764 1.00 91.19 94 LYS A N 1
ATOM 727 C CA . LYS A 1 94 ? -26.136 -6.640 37.276 1.00 91.19 94 LYS A CA 1
ATOM 728 C C . LYS A 1 94 ? -26.267 -6.126 35.843 1.00 91.19 94 LYS A C 1
ATOM 730 O O . LYS A 1 94 ? -27.143 -6.562 35.098 1.00 91.19 94 LYS A O 1
ATOM 735 N N . TYR A 1 95 ? -25.331 -5.272 35.443 1.00 93.44 95 TYR A N 1
ATOM 736 C CA . TYR A 1 95 ? -25.065 -5.006 34.032 1.00 93.44 95 TYR A CA 1
ATOM 737 C C . TYR A 1 95 ? -24.053 -6.018 33.488 1.00 93.44 95 TYR A C 1
ATOM 739 O O . TYR A 1 95 ? -23.104 -6.388 34.181 1.00 93.44 95 TYR A O 1
ATOM 747 N N . GLN A 1 96 ? -24.250 -6.457 32.248 1.00 95.19 96 GLN A N 1
ATOM 748 C CA . GLN A 1 96 ? -23.348 -7.362 31.535 1.00 95.19 96 GLN A CA 1
ATOM 749 C C . GLN A 1 96 ? -22.916 -6.728 30.214 1.00 95.19 96 GLN A C 1
ATOM 751 O O . GLN A 1 96 ? -23.722 -6.074 29.556 1.00 95.19 96 GLN A O 1
ATOM 756 N N . CYS A 1 97 ? -21.663 -6.936 29.817 1.00 95.94 97 CYS A N 1
ATOM 757 C CA . CYS A 1 97 ? -21.193 -6.598 28.479 1.00 95.94 97 CYS A CA 1
ATOM 758 C C . CYS A 1 97 ? -21.355 -7.800 27.546 1.00 95.94 97 CYS A C 1
ATOM 760 O O . CYS A 1 97 ? -20.840 -8.889 27.818 1.00 95.94 97 CYS A O 1
ATOM 762 N N . VAL A 1 98 ? -22.051 -7.575 26.436 1.00 96.44 98 VAL A N 1
ATOM 763 C CA . VAL A 1 98 ? -22.249 -8.526 25.341 1.00 96.44 98 VAL A CA 1
ATOM 764 C C . VAL A 1 98 ? -21.318 -8.122 24.197 1.00 96.44 98 VAL A C 1
ATOM 766 O O . VAL A 1 98 ? -21.172 -6.940 23.891 1.00 96.44 98 VAL A O 1
ATOM 769 N N . TRP A 1 99 ? -20.644 -9.098 23.590 1.00 96.50 99 TRP A N 1
ATOM 770 C CA . TRP A 1 99 ? -19.599 -8.879 22.585 1.00 96.50 99 TRP A CA 1
ATOM 771 C C . TRP A 1 99 ? -19.905 -9.705 21.330 1.00 96.50 99 TRP A C 1
ATOM 773 O O . TRP A 1 99 ? -19.252 -10.717 21.055 1.00 96.50 99 TRP A O 1
ATOM 783 N N . GLY A 1 100 ? -20.949 -9.312 20.598 1.00 93.25 100 GLY A N 1
ATOM 784 C CA . GLY A 1 100 ? -21.568 -10.150 19.571 1.00 93.25 100 GLY A CA 1
ATOM 785 C C . GLY A 1 100 ? -21.925 -11.533 20.127 1.00 93.25 100 GLY A C 1
ATOM 786 O O . GLY A 1 100 ? -22.496 -11.649 21.206 1.00 93.25 100 GLY A O 1
ATOM 787 N N . SER A 1 101 ? -21.520 -12.594 19.428 1.00 91.31 101 SER A N 1
ATOM 788 C CA . SER A 1 101 ? -21.792 -13.986 19.816 1.00 91.31 101 SER A CA 1
ATOM 789 C C . SER A 1 101 ? -20.898 -14.546 20.940 1.00 91.31 101 SER A C 1
ATOM 791 O O . SER A 1 101 ? -20.900 -15.758 21.168 1.00 91.31 101 SER A O 1
ATOM 793 N N . ALA A 1 102 ? -20.067 -13.731 21.599 1.00 93.75 102 ALA A N 1
ATOM 794 C CA . ALA A 1 102 ? -19.214 -14.197 22.694 1.00 93.75 102 ALA A CA 1
ATOM 795 C C . ALA A 1 102 ? -19.994 -14.302 24.027 1.00 93.75 102 ALA A C 1
ATOM 797 O O . ALA A 1 102 ? -20.941 -13.543 24.238 1.00 93.75 102 ALA A O 1
ATOM 798 N N . PRO A 1 103 ? -19.595 -15.196 24.959 1.00 93.12 103 PRO A N 1
ATOM 799 C CA . PRO A 1 103 ? -20.237 -15.310 26.269 1.00 93.12 103 PRO A CA 1
ATOM 800 C C . PRO A 1 103 ? -20.274 -13.961 27.019 1.00 93.12 103 PRO A C 1
ATOM 802 O O . PRO A 1 103 ? -19.210 -13.362 27.194 1.00 93.12 103 PRO A O 1
ATOM 805 N N . PRO A 1 104 ? -21.452 -13.490 27.478 1.00 94.38 104 PRO A N 1
ATOM 806 C CA . PRO A 1 104 ? -21.578 -12.226 28.204 1.00 94.38 104 PRO A CA 1
ATOM 807 C C . PRO A 1 104 ? -20.773 -12.199 29.508 1.00 94.38 104 PRO A C 1
ATOM 809 O O . PRO A 1 104 ? -20.753 -13.178 30.257 1.00 94.38 104 PRO A O 1
ATOM 812 N N . GLU A 1 105 ? -20.137 -11.062 29.790 1.00 93.88 105 GLU A N 1
ATOM 813 C CA . GLU A 1 105 ? -19.261 -10.862 30.952 1.00 93.88 105 GLU A CA 1
ATOM 814 C C . GLU A 1 105 ? -19.877 -9.842 31.925 1.00 93.88 105 GLU A C 1
ATOM 816 O O . GLU A 1 105 ? -20.371 -8.796 31.502 1.00 93.88 105 GLU A O 1
ATOM 821 N N . ASP A 1 106 ? -19.864 -10.128 33.231 1.00 93.81 106 ASP A N 1
ATOM 822 C CA . ASP A 1 106 ? -20.384 -9.211 34.257 1.00 93.81 106 ASP A CA 1
ATOM 823 C C . ASP A 1 106 ? -19.564 -7.907 34.295 1.00 93.81 106 ASP A C 1
ATOM 825 O O . ASP A 1 106 ? -18.359 -7.921 34.554 1.00 93.81 106 ASP A O 1
ATOM 829 N N . GLY A 1 107 ? -20.224 -6.767 34.082 1.00 92.94 107 GLY A N 1
ATOM 830 C CA . GLY A 1 107 ? -19.587 -5.453 34.098 1.00 92.94 107 GLY A CA 1
ATOM 831 C C . GLY A 1 107 ? -19.481 -4.863 35.506 1.00 92.94 107 GLY A C 1
ATOM 832 O O . GLY A 1 107 ? -20.426 -4.904 36.297 1.00 92.94 107 GLY A O 1
ATOM 833 N N . LEU A 1 108 ? -18.339 -4.248 35.818 1.00 93.12 108 LEU A N 1
ATOM 834 C CA . LEU A 1 108 ? -18.140 -3.504 37.060 1.00 93.12 108 LEU A CA 1
ATOM 835 C C . LEU A 1 108 ? -18.694 -2.082 36.912 1.00 93.12 108 LEU A C 1
ATOM 837 O O . LEU A 1 108 ? -18.158 -1.280 36.147 1.00 93.12 108 LEU A O 1
ATOM 841 N N . VAL A 1 109 ? -19.749 -1.756 37.659 1.00 92.00 109 VAL A N 1
ATOM 842 C CA . VAL A 1 109 ? -20.327 -0.402 37.680 1.00 92.00 109 VAL A CA 1
ATOM 843 C C . VAL A 1 109 ? -19.342 0.581 38.318 1.00 92.00 109 VAL A C 1
ATOM 845 O O . VAL A 1 109 ? -18.739 0.303 39.355 1.00 92.00 109 VAL A O 1
ATOM 848 N N . THR A 1 110 ? -19.188 1.745 37.694 1.00 90.50 110 THR A N 1
ATOM 849 C CA . THR A 1 110 ? -18.325 2.846 38.135 1.00 90.50 110 THR A CA 1
ATOM 850 C C . THR A 1 110 ? -19.129 4.142 38.239 1.00 90.50 110 THR A C 1
ATOM 852 O O . THR A 1 110 ? -20.239 4.242 37.723 1.00 90.50 110 THR A O 1
ATOM 855 N N . ALA A 1 111 ? -18.554 5.180 38.852 1.00 86.06 111 ALA A N 1
ATOM 856 C CA . ALA A 1 111 ? -19.209 6.482 39.017 1.00 86.06 111 ALA A CA 1
ATOM 857 C C . ALA A 1 111 ? -19.526 7.235 37.700 1.00 86.06 111 ALA A C 1
ATOM 859 O O . ALA A 1 111 ? -20.124 8.304 37.754 1.00 86.06 111 ALA A O 1
ATOM 860 N N . MET A 1 112 ? -19.109 6.716 36.536 1.00 86.75 112 MET A N 1
ATOM 861 C CA . MET A 1 112 ? -19.333 7.326 35.215 1.00 86.75 112 MET A CA 1
ATOM 862 C C . MET A 1 112 ? -19.911 6.346 34.172 1.00 86.75 112 MET A C 1
ATOM 864 O O . MET A 1 112 ? -19.999 6.691 32.996 1.00 86.75 112 MET A O 1
ATOM 868 N N . GLY A 1 113 ? -20.271 5.120 34.568 1.00 91.12 113 GLY A N 1
ATOM 869 C CA . GLY A 1 113 ? -20.712 4.076 33.641 1.00 91.12 113 GLY A CA 1
ATOM 870 C C . GLY A 1 113 ? -20.229 2.686 34.054 1.00 91.12 113 GLY A C 1
ATOM 871 O O . GLY A 1 113 ? -20.393 2.288 35.206 1.00 91.12 113 GLY A O 1
ATOM 872 N N . LEU A 1 114 ? -19.617 1.941 33.134 1.00 94.12 114 LEU A N 1
ATOM 873 C CA . LEU A 1 114 ? -19.307 0.515 33.291 1.00 94.12 114 LEU A CA 1
ATOM 874 C C . LEU A 1 114 ? -17.861 0.199 32.870 1.00 94.12 114 LEU A C 1
ATOM 876 O O . LEU A 1 114 ? -17.337 0.816 31.948 1.00 94.12 114 LEU A O 1
ATOM 880 N N . THR A 1 115 ? -17.224 -0.784 33.503 1.00 95.69 115 THR A N 1
ATOM 881 C CA . THR A 1 115 ? -15.926 -1.334 33.075 1.00 95.69 115 THR A CA 1
ATOM 882 C C . THR A 1 115 ? -16.058 -2.834 32.845 1.00 95.69 115 THR A C 1
ATOM 884 O O . THR A 1 115 ? -16.517 -3.551 33.733 1.00 95.69 115 THR A O 1
ATOM 887 N N . CYS A 1 116 ? -15.628 -3.316 31.679 1.00 95.00 116 CYS A N 1
ATOM 888 C CA . CYS A 1 116 ? -15.770 -4.716 31.263 1.00 95.00 116 CYS A CA 1
ATOM 889 C C . CYS A 1 116 ? -14.457 -5.297 30.729 1.00 95.00 116 CYS A C 1
ATOM 891 O O . CYS A 1 116 ? -13.612 -4.566 30.205 1.00 95.00 116 CYS A O 1
ATOM 893 N N . GLY A 1 117 ? -14.292 -6.618 30.815 1.00 95.62 117 GLY A N 1
ATOM 894 C CA . GLY A 1 117 ? -13.269 -7.326 30.053 1.00 95.62 117 GLY A CA 1
ATOM 895 C C . GLY A 1 117 ? -13.578 -7.336 28.554 1.00 95.62 117 GLY A C 1
ATOM 896 O O . GLY A 1 117 ? -14.733 -7.292 28.126 1.00 95.62 117 GLY A O 1
ATOM 897 N N . THR A 1 118 ? -12.527 -7.375 27.732 1.00 95.56 118 THR A N 1
ATOM 898 C CA . THR A 1 118 ? -12.640 -7.800 26.329 1.00 95.56 118 THR A CA 1
ATOM 899 C C . THR A 1 118 ? -12.689 -9.325 26.247 1.00 95.56 118 THR A C 1
ATOM 901 O O . THR A 1 118 ? -11.869 -9.963 26.919 1.00 95.56 118 THR A O 1
ATOM 904 N N . PRO A 1 119 ? -13.488 -9.923 25.345 1.00 95.25 119 PRO A N 1
ATOM 905 C CA . PRO A 1 119 ? -13.603 -11.370 25.215 1.00 95.25 119 PRO A CA 1
ATOM 906 C C . PRO A 1 119 ? -12.242 -12.002 24.924 1.00 95.25 119 PRO A C 1
ATOM 908 O O . PRO A 1 119 ? -11.409 -11.428 24.208 1.00 95.25 119 PRO A O 1
ATOM 911 N N . ALA A 1 120 ? -12.014 -13.200 25.460 1.00 93.06 120 ALA A N 1
ATOM 912 C CA . ALA A 1 120 ? -10.795 -13.959 25.207 1.00 93.06 120 ALA A CA 1
ATOM 913 C C . ALA A 1 120 ? -10.608 -14.223 23.691 1.00 93.06 120 ALA A C 1
ATOM 915 O O . ALA A 1 120 ? -11.609 -14.415 22.995 1.00 93.06 120 ALA A O 1
ATOM 916 N N . PRO A 1 121 ? -9.369 -14.238 23.150 1.00 92.75 121 PRO A N 1
ATOM 917 C CA . PRO A 1 121 ? -9.135 -14.249 21.701 1.00 92.75 121 PRO A CA 1
ATOM 918 C C . PRO A 1 121 ? -9.837 -15.369 20.920 1.00 92.75 121 PRO A C 1
ATOM 920 O O . PRO A 1 121 ? -10.226 -15.147 19.779 1.00 92.75 121 PRO A O 1
ATOM 923 N N . GLN A 1 122 ? -10.060 -16.538 21.528 1.00 92.06 122 GLN A N 1
ATOM 924 C CA . GLN A 1 122 ? -10.763 -17.664 20.901 1.00 92.06 122 GLN A CA 1
ATOM 925 C C . GLN A 1 122 ? -12.279 -17.461 20.709 1.00 92.06 122 GLN A C 1
ATOM 927 O O . GLN A 1 122 ? -12.898 -18.239 19.992 1.00 92.06 122 GLN A O 1
ATOM 932 N N . HIS A 1 123 ? -12.881 -16.445 21.339 1.00 93.31 123 HIS A N 1
ATOM 933 C CA . HIS A 1 123 ? -14.295 -16.081 21.163 1.00 93.31 123 HIS A CA 1
ATOM 934 C C . HIS A 1 123 ? -14.487 -14.879 20.222 1.00 93.31 123 HIS A C 1
ATOM 936 O O . HIS A 1 123 ? -15.606 -14.400 20.062 1.00 93.31 123 HIS A O 1
ATOM 942 N N . ARG A 1 124 ? -13.410 -14.356 19.621 1.00 94.44 124 ARG A N 1
ATOM 943 C CA . ARG A 1 124 ? -13.472 -13.224 18.684 1.00 94.44 124 ARG A CA 1
ATOM 944 C C . ARG A 1 124 ? -13.702 -13.742 17.260 1.00 94.44 124 ARG A C 1
ATOM 946 O O . ARG A 1 124 ? -13.070 -14.732 16.885 1.00 94.44 124 ARG A O 1
ATOM 953 N N . PRO A 1 125 ? -14.546 -13.088 16.442 1.00 94.81 125 PRO A N 1
ATOM 954 C CA . PRO A 1 125 ? -14.689 -13.466 15.043 1.00 94.81 125 PRO A CA 1
ATOM 955 C C . PRO A 1 125 ? -13.360 -13.267 14.288 1.00 94.81 125 PRO A C 1
ATOM 957 O O . PRO A 1 125 ? -12.620 -12.321 14.575 1.00 94.81 125 PRO A O 1
ATOM 960 N N . PRO A 1 126 ? -13.027 -14.138 13.320 1.00 94.94 126 PRO A N 1
ATOM 961 C CA . PRO A 1 126 ? -11.817 -13.988 12.522 1.00 94.94 126 PRO A CA 1
ATOM 962 C C . PRO A 1 126 ? -11.926 -12.776 11.588 1.00 94.94 126 PRO A C 1
ATOM 964 O O . PRO A 1 126 ? -12.954 -12.564 10.947 1.00 94.94 126 PRO A O 1
ATOM 967 N N . ILE A 1 127 ? -10.838 -12.011 11.453 1.00 96.00 127 ILE A N 1
ATOM 968 C CA . ILE A 1 127 ? -10.757 -10.902 10.489 1.00 96.00 127 ILE A CA 1
ATOM 969 C C . ILE A 1 127 ? -10.920 -11.459 9.062 1.00 96.00 127 ILE A C 1
ATOM 971 O O . ILE A 1 127 ? -10.122 -12.330 8.688 1.00 96.00 127 ILE A O 1
ATOM 975 N N . PRO A 1 128 ? -11.885 -10.969 8.255 1.00 95.50 128 PRO A N 1
ATOM 976 C CA . PRO A 1 128 ? -12.136 -11.471 6.905 1.00 95.50 128 PRO A CA 1
ATOM 977 C C . PRO A 1 128 ? -10.924 -11.406 5.967 1.00 95.50 128 PRO A C 1
ATOM 979 O O . PRO A 1 128 ? -9.954 -10.675 6.187 1.00 95.50 128 PRO A O 1
ATOM 982 N N . ALA A 1 129 ? -10.993 -12.150 4.861 1.00 93.31 129 ALA A N 1
ATOM 983 C CA . ALA A 1 129 ? -10.017 -12.019 3.784 1.00 93.31 129 ALA A CA 1
ATOM 984 C C . ALA A 1 129 ? -9.988 -10.573 3.251 1.00 93.31 129 ALA A C 1
ATOM 986 O O . ALA A 1 129 ? -11.018 -9.904 3.173 1.00 93.31 129 ALA A O 1
ATOM 987 N N . HIS A 1 130 ? -8.794 -10.095 2.892 1.00 90.62 130 HIS A N 1
ATOM 988 C CA . HIS A 1 130 ? -8.527 -8.730 2.407 1.00 90.62 130 HIS A CA 1
ATOM 989 C C . HIS A 1 130 ? -8.844 -7.580 3.387 1.00 90.62 130 HIS A C 1
ATOM 991 O O . HIS A 1 130 ? -8.631 -6.425 3.027 1.00 90.62 130 HIS A O 1
ATOM 997 N N . HIS A 1 131 ? -9.269 -7.877 4.619 1.00 94.88 131 HIS A N 1
ATOM 998 C CA . HIS A 1 131 ? -9.517 -6.890 5.671 1.00 94.88 131 HIS A CA 1
ATOM 999 C C . HIS A 1 131 ? -8.386 -6.886 6.711 1.00 94.88 131 HIS A C 1
ATOM 1001 O O . HIS A 1 131 ? -7.709 -7.894 6.935 1.00 94.88 131 HIS A O 1
ATOM 1007 N N . ASP A 1 132 ? -8.185 -5.734 7.348 1.00 96.12 132 ASP A N 1
ATOM 1008 C CA . ASP A 1 132 ? -7.222 -5.489 8.430 1.00 96.12 132 ASP A CA 1
ATOM 1009 C C . ASP A 1 132 ? -7.866 -5.467 9.829 1.00 96.12 132 ASP A C 1
ATOM 1011 O O . ASP A 1 132 ? -7.162 -5.497 10.839 1.00 96.12 132 ASP A O 1
ATOM 1015 N N . HIS A 1 133 ? -9.198 -5.466 9.896 1.00 96.94 133 HIS A N 1
ATOM 1016 C CA . HIS A 1 133 ? -9.976 -5.441 11.129 1.00 96.94 133 HIS A CA 1
ATOM 1017 C C . HIS A 1 133 ? -11.310 -6.185 10.995 1.00 96.94 133 HIS A C 1
ATOM 1019 O O . HIS A 1 133 ? -11.751 -6.534 9.900 1.00 96.94 133 HIS A O 1
ATOM 1025 N N . VAL A 1 134 ? -11.950 -6.411 12.139 1.00 96.56 134 VAL A N 1
ATOM 1026 C CA . VAL A 1 134 ? -13.338 -6.851 12.271 1.00 96.56 134 VAL A CA 1
ATOM 1027 C C . VAL A 1 134 ? -14.043 -5.944 13.278 1.00 96.56 134 VAL A C 1
ATOM 1029 O O . VAL A 1 134 ? -13.446 -5.522 14.273 1.00 96.56 134 VAL A O 1
ATOM 1032 N N . LEU A 1 135 ? -15.303 -5.622 12.999 1.00 96.62 135 LEU A N 1
ATOM 1033 C CA . LEU A 1 135 ? -16.175 -4.897 13.916 1.00 96.62 135 LEU A CA 1
ATOM 1034 C C . LEU A 1 135 ? -17.010 -5.906 14.706 1.00 96.62 135 LEU A C 1
ATOM 1036 O O . LEU A 1 135 ? -17.568 -6.836 14.127 1.00 96.62 135 LEU A O 1
ATOM 1040 N N . VAL A 1 136 ? -17.076 -5.726 16.022 1.00 96.25 136 VAL A N 1
ATOM 1041 C CA . VAL A 1 136 ? -17.896 -6.531 16.934 1.00 96.25 136 VAL A CA 1
ATOM 1042 C C . VAL A 1 136 ? -18.859 -5.586 17.648 1.00 96.25 136 VAL A C 1
ATOM 1044 O O . VAL A 1 136 ? -18.377 -4.609 18.226 1.00 96.25 136 VAL A O 1
ATOM 1047 N N . PRO A 1 137 ? -20.180 -5.832 17.646 1.00 96.06 137 PRO A N 1
ATOM 1048 C CA . PRO A 1 137 ? -21.098 -5.035 18.444 1.00 96.06 137 PRO A CA 1
ATOM 1049 C C . PRO A 1 137 ? -20.807 -5.284 19.929 1.00 96.06 137 PRO A C 1
ATOM 1051 O O . PRO A 1 137 ? -20.933 -6.404 20.426 1.00 96.06 137 PRO A O 1
ATOM 1054 N N . LEU A 1 138 ? -20.368 -4.234 20.619 1.00 96.50 138 LEU A N 1
ATOM 1055 C CA . LEU A 1 138 ? -20.291 -4.176 22.071 1.00 96.50 138 LEU A CA 1
ATOM 1056 C C . LEU A 1 138 ? -21.589 -3.554 22.574 1.00 96.50 138 LEU A C 1
ATOM 1058 O O . LEU A 1 138 ? -21.875 -2.396 22.265 1.00 96.50 138 LEU A O 1
ATOM 1062 N N . ALA A 1 139 ? -22.349 -4.315 23.348 1.00 95.81 139 ALA A N 1
ATOM 1063 C CA . ALA A 1 139 ? -23.607 -3.879 23.930 1.00 95.81 139 ALA A CA 1
ATOM 1064 C C . ALA A 1 139 ? -23.618 -4.047 25.453 1.00 95.81 139 ALA A C 1
ATOM 1066 O O . ALA A 1 139 ? -22.840 -4.826 26.015 1.00 95.81 139 ALA A O 1
ATOM 1067 N N . VAL A 1 140 ? -24.482 -3.286 26.130 1.00 94.50 140 VAL A N 1
ATOM 1068 C CA . VAL A 1 140 ? -24.734 -3.438 27.569 1.00 94.50 140 VAL A CA 1
ATOM 1069 C C . VAL A 1 140 ? -26.140 -3.979 27.783 1.00 94.50 140 VAL A C 1
ATOM 1071 O O . VAL A 1 140 ? -27.124 -3.392 27.332 1.00 94.50 140 VAL A O 1
ATOM 1074 N N . ARG A 1 141 ? -26.208 -5.081 28.531 1.00 93.56 141 ARG A N 1
ATOM 1075 C CA . ARG A 1 141 ? -27.427 -5.798 28.897 1.00 93.56 141 ARG A CA 1
ATOM 1076 C C . ARG A 1 141 ? -27.744 -5.618 30.371 1.00 93.56 141 ARG A C 1
ATOM 1078 O O . ARG A 1 141 ? -26.843 -5.682 31.211 1.00 93.56 141 ARG A O 1
ATOM 1085 N N . SER A 1 142 ? -29.020 -5.459 30.706 1.00 91.06 142 SER A N 1
ATOM 1086 C CA . SER A 1 142 ? -29.477 -5.578 32.096 1.00 91.06 142 SER A CA 1
ATOM 1087 C C . SER A 1 142 ? -29.841 -7.028 32.409 1.00 91.06 142 SER A C 1
ATOM 1089 O O . SER A 1 142 ? -30.662 -7.617 31.713 1.00 91.06 142 SER A O 1
ATOM 1091 N N . SER A 1 143 ? -29.305 -7.607 33.488 1.00 90.25 143 SER A N 1
ATOM 1092 C CA . SER A 1 143 ? -29.720 -8.943 33.951 1.00 90.25 143 SER A CA 1
ATOM 1093 C C . SER A 1 143 ? -31.094 -8.953 34.645 1.00 90.25 143 SER A C 1
ATOM 1095 O O . SER A 1 143 ? -31.509 -9.990 35.157 1.00 90.25 143 SER A O 1
ATOM 1097 N N . GLU A 1 144 ? -31.764 -7.801 34.744 1.00 87.19 144 GLU A N 1
ATOM 1098 C CA . GLU A 1 144 ? -33.142 -7.672 35.236 1.00 87.19 144 GLU A CA 1
ATOM 1099 C C . GLU A 1 144 ? -34.157 -8.024 34.140 1.00 87.19 144 GLU A C 1
ATOM 1101 O O . GLU A 1 144 ? -35.118 -8.743 34.396 1.00 87.19 144 GLU A O 1
ATOM 1106 N N . THR A 1 145 ? -33.917 -7.545 32.915 1.00 84.06 145 THR A N 1
ATOM 1107 C CA . THR A 1 145 ? -34.797 -7.722 31.746 1.00 84.06 145 THR A CA 1
ATOM 1108 C C . THR A 1 145 ? -34.242 -8.705 30.714 1.00 84.06 145 THR A C 1
ATOM 1110 O O . THR A 1 145 ? -34.989 -9.195 29.877 1.00 84.06 145 THR A O 1
ATOM 1113 N N . ASN A 1 146 ? -32.934 -8.982 30.757 1.00 87.31 146 ASN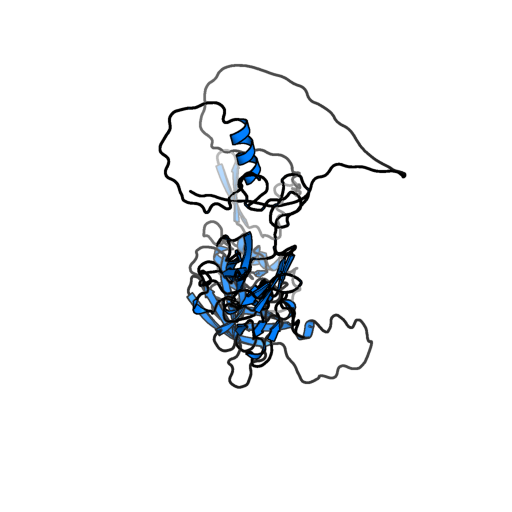 A N 1
ATOM 1114 C CA . ASN A 1 146 ? -32.153 -9.656 29.713 1.00 87.31 146 ASN A CA 1
ATOM 1115 C C . ASN A 1 146 ? -32.225 -8.994 28.323 1.00 87.31 146 ASN A C 1
ATOM 1117 O O . ASN A 1 146 ? -31.866 -9.638 27.341 1.00 87.31 146 ASN A O 1
ATOM 1121 N N . LYS A 1 147 ? -32.610 -7.712 28.245 1.00 84.88 147 LYS A N 1
ATOM 1122 C CA . LYS A 1 147 ? -32.525 -6.908 27.017 1.00 84.88 147 LYS A CA 1
ATOM 1123 C C . LYS A 1 147 ? -31.293 -6.004 27.014 1.00 84.88 147 LYS A C 1
ATOM 1125 O O . LYS A 1 147 ? -30.908 -5.446 28.052 1.00 84.88 147 LYS A O 1
ATOM 1130 N N . ASP A 1 148 ? -30.691 -5.884 25.839 1.00 89.00 148 ASP A N 1
ATOM 1131 C CA . ASP A 1 148 ? -29.641 -4.918 25.530 1.00 89.00 148 ASP A CA 1
ATOM 1132 C C . ASP A 1 148 ? -30.300 -3.547 25.302 1.00 89.00 148 ASP A C 1
ATOM 1134 O O . ASP A 1 148 ? -31.424 -3.471 24.813 1.00 89.00 148 ASP A O 1
ATOM 1138 N N . PHE A 1 149 ? -29.649 -2.461 25.728 1.00 85.69 149 PHE A N 1
ATOM 1139 C CA . PHE A 1 149 ? -30.244 -1.107 25.686 1.00 85.69 149 PHE A CA 1
ATOM 1140 C C . PHE A 1 149 ? -29.307 -0.020 25.141 1.00 85.69 149 PHE A C 1
ATOM 1142 O O . PHE A 1 149 ? -29.678 1.150 25.068 1.00 85.69 149 PHE A O 1
ATOM 1149 N N . VAL A 1 150 ? -28.073 -0.391 24.803 1.00 90.44 150 VAL A N 1
ATOM 1150 C CA . VAL A 1 150 ? -27.092 0.458 24.122 1.00 90.44 150 VAL A CA 1
ATOM 1151 C C . VAL A 1 150 ? -26.062 -0.446 23.451 1.00 90.44 150 VAL A C 1
ATOM 1153 O O . VAL A 1 150 ? -25.553 -1.371 24.087 1.00 90.44 150 VAL A O 1
ATOM 1156 N N . SER A 1 151 ? -25.747 -0.192 22.179 1.00 92.88 151 SER A N 1
ATOM 1157 C CA . SER A 1 151 ? -24.800 -0.988 21.392 1.00 92.88 151 SER A CA 1
ATOM 1158 C C . SER A 1 151 ? -23.935 -0.110 20.479 1.00 92.88 151 SER A C 1
ATOM 1160 O O . SER A 1 151 ? -24.373 0.926 19.977 1.00 92.88 151 SER A O 1
ATOM 1162 N N . ARG A 1 152 ? -22.664 -0.488 20.280 1.00 93.75 152 ARG A N 1
ATOM 1163 C CA . ARG A 1 152 ? -21.761 0.173 19.323 1.00 93.75 152 ARG A CA 1
ATOM 1164 C C . ARG A 1 152 ? -20.661 -0.762 18.833 1.00 93.75 152 ARG A C 1
ATOM 1166 O O . ARG A 1 152 ? -20.121 -1.565 19.585 1.00 93.75 152 ARG A O 1
ATOM 1173 N N . ASN A 1 153 ? -20.283 -0.617 17.566 1.00 96.00 153 ASN A N 1
ATOM 1174 C CA . ASN A 1 153 ? -19.206 -1.397 16.963 1.00 96.00 153 ASN A CA 1
ATOM 1175 C C . ASN A 1 153 ? -17.832 -1.054 17.564 1.00 96.00 153 ASN A C 1
ATOM 1177 O O . ASN A 1 153 ? -17.370 0.083 17.478 1.00 96.00 153 ASN A O 1
ATOM 1181 N N . PHE A 1 154 ? -17.165 -2.069 18.112 1.00 96.44 154 PHE A N 1
ATOM 1182 C CA . PHE A 1 154 ? -15.788 -2.044 18.597 1.00 96.44 154 PHE A CA 1
ATOM 1183 C C . PHE A 1 154 ? -14.853 -2.687 17.563 1.00 96.44 154 PHE A C 1
ATOM 1185 O O . PHE A 1 154 ? -15.176 -3.736 17.003 1.00 96.44 154 PHE A O 1
ATOM 1192 N N . ALA A 1 155 ? -13.681 -2.095 17.315 1.00 96.75 155 ALA A N 1
ATOM 1193 C CA . ALA A 1 155 ? -12.749 -2.586 16.298 1.00 96.75 155 ALA A CA 1
ATOM 1194 C C . ALA A 1 155 ? -11.641 -3.485 16.879 1.00 96.75 155 ALA A C 1
ATOM 1196 O O . ALA A 1 155 ? -10.776 -3.019 17.628 1.00 96.75 155 ALA A O 1
ATOM 1197 N N . PHE A 1 156 ? -11.607 -4.753 16.456 1.00 97.19 156 PHE A N 1
ATOM 1198 C CA . PHE A 1 156 ? -10.450 -5.634 16.641 1.00 97.19 156 PHE A CA 1
ATOM 1199 C C . PHE A 1 156 ? -9.620 -5.683 15.355 1.00 97.19 156 PHE A C 1
ATOM 1201 O O . PHE A 1 156 ? -10.123 -6.100 14.314 1.00 97.19 156 PHE A O 1
ATOM 1208 N N . TYR A 1 157 ? -8.352 -5.270 15.416 1.00 97.06 157 TYR A N 1
ATOM 1209 C CA . TYR A 1 157 ? -7.486 -5.131 14.235 1.00 97.06 157 TYR A CA 1
ATOM 1210 C C . TYR A 1 157 ? -6.235 -6.018 14.286 1.00 97.06 157 TYR A C 1
ATOM 1212 O O . TYR A 1 157 ? -5.779 -6.422 15.358 1.00 97.06 157 TYR A O 1
ATOM 1220 N N . ASP A 1 158 ? -5.650 -6.301 13.123 1.00 96.75 158 ASP A N 1
ATOM 1221 C CA . ASP A 1 158 ? -4.375 -7.004 12.990 1.00 96.75 158 ASP A CA 1
ATOM 1222 C C . ASP A 1 158 ? -3.421 -6.262 12.044 1.00 96.75 158 ASP A C 1
ATOM 1224 O O . ASP A 1 158 ? -3.545 -6.307 10.819 1.00 96.75 158 ASP A O 1
ATOM 1228 N N . CYS A 1 159 ? -2.398 -5.637 12.631 1.00 96.44 159 CYS A N 1
ATOM 1229 C CA . CYS A 1 159 ? -1.302 -5.012 11.894 1.00 96.44 159 CYS A CA 1
ATOM 1230 C C . CYS A 1 159 ? -0.614 -5.981 10.914 1.00 96.44 159 CYS A C 1
ATOM 1232 O O . CYS A 1 159 ? -0.154 -5.542 9.861 1.00 96.44 159 CYS A O 1
ATOM 1234 N N . GLY A 1 160 ? -0.571 -7.285 11.219 1.00 95.38 160 GLY A N 1
ATOM 1235 C CA . GLY A 1 160 ? 0.051 -8.319 10.388 1.00 95.38 160 GLY A CA 1
ATOM 1236 C C . GLY A 1 160 ? -0.572 -8.474 8.996 1.00 95.38 160 GLY A C 1
ATOM 1237 O O . GLY A 1 160 ? 0.048 -9.060 8.112 1.00 95.38 160 GLY A O 1
ATOM 1238 N N . ARG A 1 161 ? -1.754 -7.891 8.755 1.00 95.12 161 ARG A N 1
ATOM 1239 C CA . ARG A 1 161 ? -2.386 -7.809 7.428 1.00 95.12 161 ARG A CA 1
ATOM 1240 C C . ARG A 1 161 ? -1.697 -6.812 6.480 1.00 95.12 161 ARG A C 1
ATOM 1242 O O . ARG A 1 161 ? -1.946 -6.846 5.274 1.00 95.12 161 ARG A O 1
ATOM 1249 N N . HIS A 1 162 ? -0.827 -5.929 6.979 1.00 94.81 162 HIS A N 1
ATOM 1250 C CA . HIS A 1 162 ? -0.141 -4.914 6.175 1.00 94.81 162 HIS A CA 1
ATOM 1251 C C . HIS A 1 162 ? 1.279 -5.338 5.763 1.00 94.81 162 HIS A C 1
ATOM 1253 O O . HIS A 1 162 ? 2.233 -5.194 6.523 1.00 94.81 162 HIS A O 1
ATOM 1259 N N . ASN A 1 163 ? 1.444 -5.747 4.503 1.00 92.12 163 ASN A N 1
ATOM 1260 C CA . ASN A 1 163 ? 2.709 -6.280 3.967 1.00 92.12 163 ASN A CA 1
ATOM 1261 C C . ASN A 1 163 ? 3.735 -5.220 3.501 1.00 92.12 163 ASN A C 1
ATOM 1263 O O . ASN A 1 163 ? 4.756 -5.575 2.914 1.00 92.12 163 ASN A O 1
ATOM 1267 N N . THR A 1 164 ? 3.482 -3.922 3.708 1.00 93.44 164 THR A N 1
ATOM 1268 C CA . THR A 1 164 ? 4.421 -2.837 3.351 1.00 93.44 164 THR A CA 1
ATOM 1269 C C . THR A 1 164 ? 4.437 -1.738 4.410 1.00 93.44 164 THR A C 1
ATOM 1271 O O . THR A 1 164 ? 3.403 -1.450 5.020 1.00 93.44 164 THR A O 1
ATOM 1274 N N . CYS A 1 165 ? 5.569 -1.043 4.564 1.00 94.44 165 CYS A N 1
ATOM 1275 C CA . CYS A 1 165 ? 5.661 0.130 5.441 1.00 94.44 165 CYS A CA 1
ATOM 1276 C C . CYS A 1 165 ? 4.600 1.182 5.080 1.00 94.44 165 CYS A C 1
ATOM 1278 O O . CYS A 1 165 ? 3.859 1.647 5.943 1.00 94.44 165 CYS A O 1
ATOM 1280 N N . GLY A 1 166 ? 4.454 1.487 3.785 1.00 93.31 166 GLY A N 1
ATOM 1281 C CA . GLY A 1 166 ? 3.508 2.485 3.283 1.00 93.31 166 GLY A CA 1
ATOM 1282 C C . GLY A 1 166 ? 2.024 2.140 3.467 1.00 93.31 166 GLY A C 1
ATOM 1283 O O . GLY A 1 166 ? 1.201 3.050 3.373 1.00 93.31 166 GLY A O 1
ATOM 1284 N N . SER A 1 167 ? 1.659 0.879 3.725 1.00 94.62 167 SER A N 1
ATOM 1285 C CA . SER A 1 167 ? 0.304 0.490 4.156 1.00 94.62 167 SER A CA 1
ATOM 1286 C C . SER A 1 167 ? 0.188 0.427 5.680 1.00 94.62 167 SER A C 1
ATOM 1288 O O . SER A 1 167 ? -0.776 0.932 6.236 1.00 94.62 167 SER A O 1
ATOM 1290 N N . CYS A 1 168 ? 1.199 -0.126 6.357 1.00 95.94 168 CYS A N 1
ATOM 1291 C CA . CYS A 1 168 ? 1.252 -0.259 7.815 1.00 95.94 168 CYS A CA 1
ATOM 1292 C C . CYS A 1 168 ? 1.156 1.098 8.528 1.00 95.94 168 CYS A C 1
ATOM 1294 O O . CYS A 1 168 ? 0.370 1.279 9.456 1.00 95.94 168 CYS A O 1
ATOM 1296 N N . VAL A 1 169 ? 1.948 2.067 8.065 1.00 95.50 169 VAL A N 1
ATOM 1297 C CA . VAL A 1 169 ? 2.138 3.365 8.723 1.00 95.50 169 VAL A CA 1
ATOM 1298 C C . VAL A 1 169 ? 0.987 4.341 8.451 1.00 95.50 169 VAL A C 1
ATOM 1300 O O . VAL A 1 169 ? 0.739 5.212 9.274 1.00 95.50 169 VAL A O 1
ATOM 1303 N N . ARG A 1 170 ? 0.243 4.160 7.351 1.00 95.62 170 ARG A N 1
ATOM 1304 C CA . ARG A 1 170 ? -0.970 4.936 7.011 1.00 95.62 170 ARG A CA 1
ATOM 1305 C C . ARG A 1 170 ? -2.277 4.202 7.353 1.00 95.62 170 ARG A C 1
ATOM 1307 O O . ARG A 1 170 ? -3.340 4.588 6.877 1.00 95.62 170 ARG A O 1
ATOM 1314 N N . SER A 1 171 ? -2.200 3.114 8.118 1.00 95.81 171 SER A N 1
ATOM 1315 C CA . SER A 1 171 ? -3.381 2.381 8.586 1.00 95.81 171 SER A CA 1
ATOM 1316 C C . SER A 1 171 ? -4.150 3.179 9.646 1.00 95.81 171 SER A C 1
ATOM 1318 O O . SER A 1 171 ? -3.594 4.073 10.286 1.00 95.81 171 SER A O 1
ATOM 1320 N N . ASN A 1 172 ? -5.423 2.842 9.877 1.00 94.94 172 ASN A N 1
ATOM 1321 C CA . ASN A 1 172 ? -6.284 3.499 10.875 1.00 94.94 172 ASN A CA 1
ATOM 1322 C C . ASN A 1 172 ? -5.998 3.043 12.329 1.00 94.94 172 ASN A C 1
ATOM 1324 O O . ASN A 1 172 ? -6.848 3.151 13.219 1.00 94.94 172 ASN A O 1
ATOM 1328 N N . TRP A 1 173 ? -4.817 2.464 12.559 1.00 95.94 173 TRP A N 1
ATOM 1329 C CA . T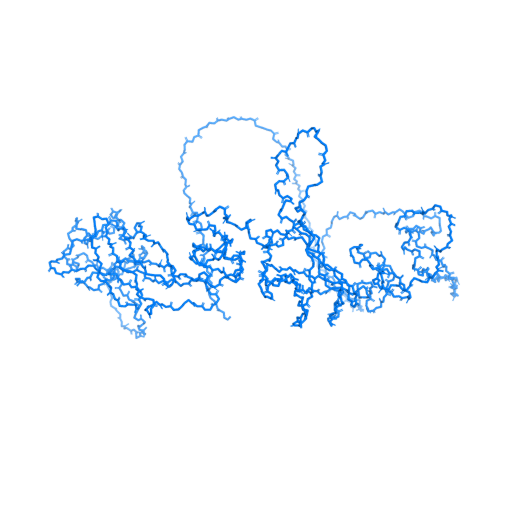RP A 1 173 ? -4.492 1.635 13.716 1.00 95.94 173 TRP A CA 1
ATOM 1330 C C . TRP A 1 173 ? -3.152 2.046 14.334 1.00 95.94 173 TRP A C 1
ATOM 1332 O O . TRP A 1 173 ? -2.278 2.597 13.662 1.00 95.94 173 TRP A O 1
ATOM 1342 N N . ALA A 1 174 ? -2.945 1.714 15.611 1.00 95.06 174 ALA A N 1
ATOM 1343 C CA . ALA A 1 174 ? -1.699 1.990 16.331 1.00 95.06 174 ALA A CA 1
ATOM 1344 C C . ALA A 1 174 ? -0.577 0.987 15.972 1.00 95.06 174 ALA A C 1
ATOM 1346 O O . ALA A 1 174 ? 0.009 0.330 16.833 1.00 95.06 174 ALA A O 1
ATOM 1347 N N . CYS A 1 175 ? -0.310 0.825 14.676 1.00 96.25 175 CYS A N 1
ATOM 1348 C CA . CYS A 1 175 ? 0.698 -0.086 14.148 1.00 96.25 175 CYS A CA 1
ATOM 1349 C C . CYS A 1 175 ? 2.101 0.544 14.091 1.00 96.25 175 CYS A C 1
ATOM 1351 O O . CYS A 1 175 ? 2.301 1.750 14.260 1.00 96.25 175 CYS A O 1
ATOM 1353 N N . ASN A 1 176 ? 3.095 -0.309 13.852 1.00 96.12 176 ASN A N 1
ATOM 1354 C CA . ASN A 1 176 ? 4.508 0.018 13.712 1.00 96.12 176 ASN A CA 1
ATOM 1355 C C . ASN A 1 176 ? 5.116 -0.889 12.640 1.00 96.12 176 ASN A C 1
ATOM 1357 O O . ASN A 1 176 ? 4.818 -2.082 12.603 1.00 96.12 176 ASN A O 1
ATOM 1361 N N . TRP A 1 177 ? 6.000 -0.357 11.803 1.00 96.06 177 TRP A N 1
ATOM 1362 C CA . TRP A 1 177 ? 6.761 -1.139 10.835 1.00 96.06 177 TRP A CA 1
ATOM 1363 C C . TRP A 1 177 ? 8.153 -1.463 11.380 1.00 96.06 177 TRP A C 1
ATOM 1365 O O . TRP A 1 177 ? 8.979 -0.562 11.556 1.00 96.06 177 TRP A O 1
ATOM 1375 N N . CYS A 1 178 ? 8.423 -2.745 11.620 1.00 94.62 178 CYS A N 1
ATOM 1376 C CA . CYS A 1 178 ? 9.752 -3.251 11.939 1.00 94.62 178 CYS A CA 1
ATOM 1377 C C . CYS A 1 178 ? 10.602 -3.274 10.655 1.00 94.62 178 CYS A C 1
ATOM 1379 O O . CYS A 1 178 ? 10.388 -4.105 9.770 1.00 94.62 178 CYS A O 1
ATOM 1381 N N . VAL A 1 179 ? 11.564 -2.353 10.516 1.00 91.81 179 VAL A N 1
ATOM 1382 C CA . VAL A 1 179 ? 12.282 -2.161 9.240 1.00 91.81 179 VAL A CA 1
ATOM 1383 C C . VAL A 1 179 ? 13.196 -3.340 8.900 1.00 91.81 179 VAL A C 1
ATOM 1385 O O . VAL A 1 179 ? 13.326 -3.666 7.725 1.00 91.81 179 VAL A O 1
ATOM 1388 N N . TYR A 1 180 ? 13.831 -3.977 9.891 1.00 90.06 180 TYR A N 1
ATOM 1389 C CA . TYR A 1 180 ? 14.790 -5.065 9.647 1.00 90.06 180 TYR A CA 1
ATOM 1390 C C . TYR A 1 180 ? 14.120 -6.425 9.437 1.00 90.06 180 TYR A C 1
ATOM 1392 O O . TYR A 1 180 ? 14.688 -7.271 8.755 1.00 90.06 180 TYR A O 1
ATOM 1400 N N . GLU A 1 181 ? 12.930 -6.601 10.002 1.00 91.81 181 GLU A N 1
ATOM 1401 C CA . GLU A 1 181 ? 12.076 -7.787 9.942 1.00 91.81 181 GLU A CA 1
ATOM 1402 C C . GLU A 1 181 ? 11.105 -7.746 8.752 1.00 91.81 181 GLU A C 1
ATOM 1404 O O . GLU A 1 181 ? 10.572 -8.779 8.363 1.00 91.81 181 GLU A O 1
ATOM 1409 N N . ASN A 1 182 ? 10.877 -6.559 8.176 1.00 92.50 182 ASN A N 1
ATOM 1410 C CA . ASN A 1 182 ? 9.940 -6.309 7.078 1.00 92.50 182 ASN A CA 1
ATOM 1411 C C . ASN A 1 182 ? 8.481 -6.697 7.412 1.00 92.50 182 ASN A C 1
ATOM 1413 O O . ASN A 1 182 ? 7.743 -7.201 6.562 1.00 92.50 182 ASN A O 1
ATOM 1417 N N . THR A 1 183 ? 8.069 -6.450 8.658 1.00 94.25 183 THR A N 1
ATOM 1418 C CA . THR A 1 183 ? 6.747 -6.798 9.200 1.00 94.25 183 THR A CA 1
ATOM 1419 C C . THR A 1 183 ? 6.067 -5.612 9.882 1.00 94.25 183 THR A C 1
ATOM 1421 O O . THR A 1 183 ? 6.710 -4.734 10.462 1.00 94.25 183 THR A O 1
ATOM 1424 N N . CYS A 1 184 ? 4.735 -5.600 9.839 1.00 95.94 184 CYS A N 1
ATOM 1425 C CA . CYS A 1 184 ? 3.902 -4.654 10.573 1.00 95.94 184 CYS A CA 1
ATOM 1426 C C . CYS A 1 184 ? 3.411 -5.282 11.890 1.00 95.94 184 CYS A C 1
ATOM 1428 O O . CYS A 1 184 ? 2.949 -6.421 11.903 1.00 95.94 184 CYS A O 1
ATOM 1430 N N . THR A 1 185 ? 3.499 -4.553 13.004 1.00 95.50 185 THR A N 1
ATOM 1431 C CA . THR A 1 185 ? 3.175 -5.040 14.357 1.00 95.50 185 THR A CA 1
ATOM 1432 C C . THR A 1 185 ? 2.533 -3.953 15.218 1.00 95.50 185 THR A C 1
ATOM 1434 O O . THR A 1 185 ? 2.873 -2.774 15.113 1.00 95.50 185 THR A O 1
ATOM 1437 N N . HIS A 1 186 ? 1.631 -4.331 16.125 1.00 93.88 186 HIS A N 1
ATOM 1438 C CA . HIS A 1 186 ? 1.125 -3.412 17.153 1.00 93.88 186 HIS A CA 1
ATOM 1439 C C . HIS A 1 186 ? 2.162 -3.177 18.269 1.00 93.88 186 HIS A C 1
ATOM 1441 O O . HIS A 1 186 ? 2.155 -2.130 18.909 1.00 93.88 186 HIS A O 1
ATOM 1447 N N . ASN A 1 187 ? 3.091 -4.118 18.484 1.00 92.62 187 ASN A N 1
ATOM 1448 C CA . ASN A 1 187 ? 4.086 -4.055 19.552 1.00 92.62 187 ASN A CA 1
ATOM 1449 C C . ASN A 1 187 ? 5.489 -3.720 19.014 1.00 92.62 187 ASN A C 1
ATOM 1451 O O . ASN A 1 187 ? 6.219 -4.601 18.549 1.00 92.62 187 ASN A O 1
ATOM 1455 N N . ALA A 1 188 ? 5.906 -2.462 19.175 1.00 90.56 188 ALA A N 1
ATOM 1456 C CA . ALA A 1 188 ? 7.233 -1.985 18.779 1.00 90.56 188 ALA A CA 1
ATOM 1457 C C . ALA A 1 188 ? 8.407 -2.703 19.481 1.00 90.56 188 ALA A C 1
ATOM 1459 O O . ALA A 1 188 ? 9.502 -2.746 18.925 1.00 90.56 188 ALA A O 1
ATOM 1460 N N . SER A 1 189 ? 8.206 -3.311 20.661 1.00 90.56 189 SER A N 1
ATOM 1461 C CA . SER A 1 189 ? 9.286 -4.017 21.383 1.00 90.56 189 SER A CA 1
ATOM 1462 C C . SER A 1 189 ? 9.696 -5.358 20.753 1.00 90.56 189 SER A C 1
ATOM 1464 O O . SER A 1 189 ? 10.686 -5.949 21.174 1.00 90.56 189 SER A O 1
ATOM 1466 N N . SER A 1 190 ? 8.976 -5.823 19.723 1.00 89.56 190 SER A N 1
ATOM 1467 C CA . SER A 1 190 ? 9.333 -7.023 18.948 1.00 89.56 190 SER A CA 1
ATOM 1468 C C . SER A 1 190 ? 10.338 -6.778 17.807 1.00 89.56 190 SER A C 1
ATOM 1470 O O . SER A 1 190 ? 10.852 -7.744 17.248 1.00 89.56 190 SER A O 1
ATOM 1472 N N . CYS A 1 191 ? 10.654 -5.522 17.468 1.00 91.25 191 CYS A N 1
ATOM 1473 C CA . CYS A 1 191 ? 11.579 -5.187 16.378 1.00 91.25 191 CYS A CA 1
ATOM 1474 C C . CYS A 1 191 ? 13.045 -5.105 16.861 1.00 91.25 191 CYS A C 1
ATOM 1476 O O . CYS A 1 191 ? 13.335 -4.465 17.870 1.00 91.25 191 CYS A O 1
ATOM 1478 N N . SER A 1 192 ? 14.013 -5.633 16.102 1.00 85.12 192 SER A N 1
ATOM 1479 C CA . SER A 1 192 ? 15.443 -5.667 16.479 1.00 85.12 192 SER A CA 1
ATOM 1480 C C . SER A 1 192 ? 16.248 -4.396 16.138 1.00 85.12 192 SER A C 1
ATOM 1482 O O . SER A 1 192 ? 17.481 -4.444 16.013 1.00 85.12 192 SER A O 1
ATOM 1484 N N . GLY A 1 193 ? 15.597 -3.246 15.926 1.00 83.38 193 GLY A N 1
ATOM 1485 C CA . GLY A 1 193 ? 16.289 -2.001 15.572 1.00 83.38 193 GLY A CA 1
ATOM 1486 C C . GLY A 1 193 ? 15.379 -0.848 15.153 1.00 83.38 193 GLY A C 1
ATOM 1487 O O . GLY A 1 193 ? 14.681 -0.274 15.977 1.00 83.38 193 GLY A O 1
ATOM 1488 N N . ASN A 1 194 ? 15.450 -0.450 13.878 1.00 87.56 194 ASN A N 1
ATOM 1489 C CA . ASN A 1 194 ? 14.708 0.698 13.350 1.00 87.56 194 ASN A CA 1
ATOM 1490 C C . ASN A 1 194 ? 13.211 0.364 13.207 1.00 87.56 194 ASN A C 1
ATOM 1492 O O . ASN A 1 194 ? 12.859 -0.640 12.584 1.00 87.56 194 ASN A O 1
ATOM 1496 N N . VAL A 1 195 ? 12.354 1.221 13.763 1.00 93.75 195 VAL A N 1
ATOM 1497 C CA . VAL A 1 195 ? 10.894 1.064 13.807 1.00 93.75 195 VAL A CA 1
ATOM 1498 C C . VAL A 1 195 ? 10.248 2.343 13.297 1.00 93.75 195 VAL A C 1
ATOM 1500 O O . VAL A 1 195 ? 10.543 3.411 13.823 1.00 93.75 195 VAL A O 1
ATOM 1503 N N . VAL A 1 196 ? 9.346 2.263 12.319 1.00 94.19 196 VAL A N 1
ATOM 1504 C CA . VAL A 1 196 ? 8.534 3.423 11.907 1.00 94.19 196 VAL A CA 1
ATOM 1505 C C . VAL A 1 196 ? 7.151 3.303 12.536 1.00 94.19 196 VAL A C 1
ATOM 1507 O O . VAL A 1 196 ? 6.405 2.382 12.213 1.00 94.19 196 VAL A O 1
ATOM 1510 N N . SER A 1 197 ? 6.807 4.212 13.445 1.00 95.62 197 SER A N 1
ATOM 1511 C CA . SER A 1 197 ? 5.471 4.257 14.056 1.00 95.62 197 SER A CA 1
ATOM 1512 C C . SER A 1 197 ? 4.422 4.811 13.084 1.00 95.62 197 SER A C 1
ATOM 1514 O O . SER A 1 197 ? 4.708 5.720 12.298 1.00 95.62 197 SER A O 1
ATOM 1516 N N . GLY A 1 198 ? 3.221 4.227 13.120 1.00 95.00 198 GLY A N 1
ATOM 1517 C CA . GLY A 1 198 ? 2.078 4.627 12.301 1.00 95.00 198 GLY A CA 1
ATOM 1518 C C . GLY A 1 198 ? 1.508 5.991 12.678 1.00 95.00 198 GLY A C 1
ATOM 1519 O O . GLY A 1 198 ? 1.594 6.402 13.828 1.00 95.00 198 GLY A O 1
ATOM 1520 N N . GLU A 1 199 ? 0.890 6.664 11.709 1.00 94.88 199 GLU A N 1
ATOM 1521 C CA . GLU A 1 199 ? 0.359 8.034 11.823 1.00 94.88 199 GLU A CA 1
ATOM 1522 C C . GLU A 1 199 ? -0.800 8.138 12.833 1.00 94.88 199 GLU A C 1
ATOM 1524 O O . GLU A 1 199 ? -1.025 9.196 13.415 1.00 94.88 199 GLU A O 1
ATOM 1529 N N . ASN A 1 200 ? -1.483 7.016 13.093 1.00 93.56 200 ASN A N 1
ATOM 1530 C CA . ASN A 1 200 ? -2.530 6.863 14.109 1.00 93.56 200 ASN A CA 1
ATOM 1531 C C . ASN A 1 200 ? -2.029 6.190 15.408 1.00 93.56 200 ASN A C 1
ATOM 1533 O O . ASN A 1 200 ? -2.832 5.743 16.227 1.00 93.56 200 ASN A O 1
ATOM 1537 N N . ASN A 1 201 ? -0.711 6.078 15.618 1.00 93.00 201 ASN A N 1
ATOM 1538 C CA . ASN A 1 201 ? -0.144 5.510 16.841 1.00 93.00 201 ASN A CA 1
ATOM 1539 C C . ASN A 1 201 ? 0.135 6.617 17.884 1.00 93.00 201 ASN A C 1
ATOM 1541 O O . ASN A 1 201 ? 1.024 7.446 17.665 1.00 93.00 201 ASN A O 1
ATOM 1545 N N . PRO A 1 202 ? -0.542 6.621 19.052 1.00 89.31 202 PRO A N 1
ATOM 1546 C CA . PRO A 1 202 ? -0.375 7.668 20.064 1.00 89.31 202 PRO A CA 1
ATOM 1547 C C . PRO A 1 202 ? 1.026 7.710 20.700 1.00 89.31 202 PRO A C 1
ATOM 1549 O O . PRO A 1 202 ? 1.354 8.691 21.361 1.00 89.31 202 PRO A O 1
ATOM 1552 N N . ALA A 1 203 ? 1.863 6.683 20.511 1.00 87.56 203 ALA A N 1
ATOM 1553 C CA . ALA A 1 203 ? 3.217 6.636 21.064 1.00 87.56 203 ALA A CA 1
ATOM 1554 C C . ALA A 1 203 ? 4.252 7.497 20.307 1.00 87.56 203 ALA A C 1
ATOM 1556 O O . ALA A 1 203 ? 5.329 7.720 20.855 1.00 87.56 203 ALA A O 1
ATOM 1557 N N . GLN A 1 204 ? 3.954 7.928 19.069 1.00 85.69 204 GLN A N 1
ATOM 1558 C CA . GLN A 1 204 ? 4.758 8.833 18.219 1.00 85.69 204 GLN A CA 1
ATOM 1559 C C . GLN A 1 204 ? 6.288 8.729 18.415 1.00 85.69 204 GLN A C 1
ATOM 1561 O O . GLN A 1 204 ? 6.934 9.609 18.987 1.00 85.69 204 GLN A O 1
ATOM 1566 N N . LEU A 1 205 ? 6.887 7.634 17.931 1.00 88.25 205 LEU A N 1
ATOM 1567 C CA . LEU A 1 205 ? 8.335 7.408 18.028 1.00 88.25 205 LEU A CA 1
ATOM 1568 C C . LEU A 1 205 ? 9.124 8.470 17.235 1.00 88.25 205 LEU A C 1
ATOM 1570 O O . LEU A 1 205 ? 8.612 9.078 16.300 1.00 88.25 205 LEU A O 1
ATOM 1574 N N . ALA A 1 206 ? 10.420 8.637 17.530 1.00 85.19 206 ALA A N 1
ATOM 1575 C CA . ALA A 1 206 ? 11.306 9.574 16.810 1.00 85.19 206 ALA A CA 1
ATOM 1576 C C . ALA A 1 206 ? 11.345 9.363 15.274 1.00 85.19 206 ALA A C 1
ATOM 1578 O O . ALA A 1 206 ? 11.727 10.250 14.510 1.00 85.19 206 ALA A O 1
ATOM 1579 N N . THR A 1 207 ? 10.941 8.174 14.836 1.00 89.25 207 THR A N 1
ATOM 1580 C CA . THR A 1 207 ? 10.656 7.754 13.466 1.00 89.25 207 THR A CA 1
ATOM 1581 C C . THR A 1 207 ? 9.145 7.493 13.352 1.00 89.25 207 THR A C 1
ATOM 1583 O O . THR A 1 207 ? 8.650 6.420 13.712 1.00 89.25 207 THR A O 1
ATOM 1586 N N . HIS A 1 208 ? 8.393 8.493 12.885 1.00 90.38 208 HIS A N 1
ATOM 1587 C CA . HIS A 1 208 ? 6.923 8.497 12.852 1.00 90.38 208 HIS A CA 1
ATOM 1588 C C . HIS A 1 208 ? 6.391 9.005 11.510 1.00 90.38 208 HIS A C 1
ATOM 1590 O O . HIS A 1 208 ? 6.832 10.041 11.008 1.00 90.38 208 HIS A O 1
ATOM 1596 N N . GLY A 1 209 ? 5.419 8.288 10.952 1.00 90.94 209 GLY A N 1
ATOM 1597 C CA . GLY A 1 209 ? 4.744 8.657 9.713 1.00 90.94 209 GLY A CA 1
ATOM 1598 C C . GLY A 1 209 ? 5.461 8.245 8.425 1.00 90.94 209 GLY A C 1
ATOM 1599 O O . GLY A 1 209 ? 6.646 7.897 8.393 1.00 90.94 209 GLY A O 1
ATOM 1600 N N . SER A 1 210 ? 4.710 8.259 7.325 1.00 91.50 210 SER A N 1
ATOM 1601 C CA . SER A 1 210 ? 5.086 7.639 6.046 1.00 91.50 210 SER A CA 1
ATOM 1602 C C . SER A 1 210 ? 6.307 8.262 5.357 1.00 91.50 210 SER A C 1
ATOM 1604 O O . SER A 1 210 ? 6.931 7.608 4.519 1.00 91.50 210 SER A O 1
ATOM 1606 N N . GLY A 1 211 ? 6.725 9.467 5.760 1.00 89.31 211 GLY A N 1
ATOM 1607 C CA . GLY A 1 211 ? 7.986 10.097 5.341 1.00 89.31 211 GLY A CA 1
ATOM 1608 C C . GLY A 1 211 ? 9.259 9.392 5.839 1.00 89.31 211 GLY A C 1
ATOM 1609 O O . GLY A 1 211 ? 10.347 9.681 5.345 1.00 89.31 211 GLY A O 1
ATOM 1610 N N . PHE A 1 212 ? 9.147 8.453 6.785 1.00 90.94 212 PHE A N 1
ATOM 1611 C CA . PHE A 1 212 ? 10.262 7.620 7.257 1.00 90.94 212 PHE A CA 1
ATOM 1612 C C . PHE A 1 212 ? 10.283 6.212 6.645 1.00 90.94 212 PHE A C 1
ATOM 1614 O O . PHE A 1 212 ? 11.230 5.463 6.885 1.00 90.94 212 PHE A O 1
ATOM 1621 N N . CYS A 1 213 ? 9.276 5.836 5.850 1.00 93.00 213 CYS A N 1
ATOM 1622 C CA . CYS A 1 213 ? 9.265 4.535 5.187 1.00 93.00 213 CYS A CA 1
ATOM 1623 C C . CYS A 1 213 ? 10.352 4.438 4.103 1.00 93.00 213 CYS A C 1
ATOM 1625 O O . CYS A 1 213 ? 10.530 5.399 3.345 1.00 93.00 213 CYS A O 1
ATOM 1627 N N . PRO A 1 214 ? 11.027 3.279 3.965 1.00 92.75 214 PRO A N 1
ATOM 1628 C CA . PRO A 1 214 ? 11.776 2.942 2.758 1.00 92.75 214 PRO A CA 1
ATOM 1629 C C . PRO A 1 214 ? 10.836 3.013 1.548 1.00 92.75 214 PRO A C 1
ATOM 1631 O O . PRO A 1 214 ? 9.796 2.355 1.559 1.00 92.75 214 PRO A O 1
ATOM 1634 N N . ARG A 1 215 ? 11.145 3.844 0.544 1.00 92.69 215 ARG A N 1
ATOM 1635 C CA . ARG A 1 215 ? 10.266 4.050 -0.626 1.00 92.69 215 ARG A CA 1
ATOM 1636 C C . ARG A 1 215 ? 10.996 4.593 -1.847 1.00 92.69 215 ARG A C 1
ATOM 1638 O O . ARG A 1 215 ? 12.023 5.256 -1.715 1.00 92.69 215 ARG A O 1
ATOM 1645 N N . PHE A 1 216 ? 10.435 4.401 -3.037 1.00 92.94 216 PHE A N 1
ATOM 1646 C CA . PHE A 1 216 ? 10.848 5.148 -4.220 1.00 92.94 216 PHE A CA 1
ATOM 1647 C C . PHE A 1 216 ? 10.518 6.638 -4.063 1.00 92.94 216 PHE A C 1
ATOM 1649 O O . PHE A 1 216 ? 9.442 7.020 -3.589 1.00 92.94 216 PHE A O 1
ATOM 1656 N N . TRP A 1 217 ? 11.452 7.482 -4.506 1.00 91.19 217 TRP A N 1
ATOM 1657 C CA . TRP A 1 217 ? 11.232 8.921 -4.639 1.00 91.19 217 TRP A CA 1
ATOM 1658 C C . TRP A 1 217 ? 10.161 9.186 -5.715 1.00 91.19 217 TRP A C 1
ATOM 1660 O O . TRP A 1 217 ? 10.270 8.596 -6.795 1.00 91.19 217 TRP A O 1
ATOM 1670 N N . PRO A 1 218 ? 9.135 10.025 -5.477 1.00 85.62 218 PRO A N 1
ATOM 1671 C CA . PRO A 1 218 ? 8.072 10.248 -6.459 1.00 85.62 218 PRO A CA 1
ATOM 1672 C C . PRO A 1 218 ? 8.585 10.981 -7.706 1.00 85.62 218 PRO A C 1
ATOM 1674 O O . PRO A 1 218 ? 8.366 10.518 -8.825 1.00 85.62 218 PRO A O 1
ATOM 1677 N N . ASP A 1 219 ? 9.340 12.067 -7.521 1.00 80.56 219 ASP A N 1
ATOM 1678 C CA . ASP A 1 219 ? 9.758 12.965 -8.603 1.00 80.56 219 ASP A CA 1
ATOM 1679 C C . ASP A 1 219 ? 11.037 12.465 -9.294 1.00 80.56 219 ASP A C 1
ATOM 1681 O O . ASP A 1 219 ? 12.092 13.103 -9.268 1.00 80.56 219 ASP A O 1
ATOM 1685 N N . GLN A 1 220 ? 10.964 11.271 -9.883 1.00 88.06 220 GLN A N 1
ATOM 1686 C CA . GLN A 1 220 ? 12.033 10.684 -10.693 1.00 88.06 220 GLN A CA 1
ATOM 1687 C C . GLN A 1 220 ? 11.538 10.307 -12.092 1.00 88.06 220 GLN A C 1
ATOM 1689 O O . GLN A 1 220 ? 10.352 10.079 -12.323 1.00 88.06 220 GLN A O 1
ATOM 1694 N N . THR A 1 221 ? 12.460 10.218 -13.051 1.00 87.62 221 THR A N 1
ATOM 1695 C CA . THR A 1 221 ? 12.119 9.903 -14.443 1.00 87.62 221 THR A CA 1
ATOM 1696 C C . THR A 1 221 ? 11.421 8.538 -14.581 1.00 87.62 221 THR A C 1
ATOM 1698 O O . THR A 1 221 ? 11.703 7.613 -13.804 1.00 87.62 221 THR A O 1
ATOM 1701 N N . PRO A 1 222 ? 10.521 8.373 -15.575 1.00 91.06 222 PRO A N 1
ATOM 1702 C CA . PRO A 1 222 ? 9.948 7.074 -15.915 1.00 91.06 222 PRO A CA 1
ATOM 1703 C C . PRO A 1 222 ? 11.043 6.035 -16.155 1.00 91.06 222 PRO A C 1
ATOM 1705 O O . PRO A 1 222 ? 12.059 6.329 -16.788 1.00 91.06 222 PRO A O 1
ATOM 1708 N N . LEU A 1 223 ? 10.840 4.825 -15.637 1.00 94.19 223 LEU A N 1
ATOM 1709 C CA . LEU A 1 223 ? 11.791 3.734 -15.794 1.00 94.19 223 LEU A CA 1
ATOM 1710 C C . LEU A 1 223 ? 11.517 3.047 -17.135 1.00 94.19 223 LEU A C 1
ATOM 1712 O O . LEU A 1 223 ? 10.417 2.547 -17.352 1.00 94.19 223 LEU A O 1
ATOM 1716 N N . LEU A 1 224 ? 12.497 3.064 -18.039 1.00 94.94 224 LEU A N 1
ATOM 1717 C CA . LEU A 1 224 ? 12.348 2.620 -19.427 1.00 94.94 224 LEU A CA 1
ATOM 1718 C C . LEU A 1 224 ? 13.435 1.597 -19.784 1.00 94.94 224 LEU A C 1
ATOM 1720 O O . LEU A 1 224 ? 14.611 1.844 -19.510 1.00 94.94 224 LEU A O 1
ATOM 1724 N N . ALA A 1 225 ? 13.077 0.512 -20.473 1.00 96.06 225 ALA A N 1
ATOM 1725 C CA . ALA A 1 225 ? 14.047 -0.406 -21.082 1.00 96.06 225 ALA A CA 1
ATOM 1726 C C . ALA A 1 225 ? 13.609 -0.841 -22.488 1.00 96.06 225 ALA A C 1
ATOM 1728 O O . ALA A 1 225 ? 12.442 -1.144 -22.724 1.00 96.06 225 ALA A O 1
ATOM 1729 N N . ALA A 1 226 ? 14.551 -0.867 -23.432 1.00 95.69 226 ALA A N 1
ATOM 1730 C CA . ALA A 1 226 ? 14.262 -1.305 -24.794 1.00 95.69 226 ALA A CA 1
ATOM 1731 C C . ALA A 1 226 ? 14.214 -2.838 -24.869 1.00 95.69 226 ALA A C 1
ATOM 1733 O O . ALA A 1 226 ? 15.068 -3.525 -24.301 1.00 95.69 226 ALA A O 1
ATOM 1734 N N . ASP A 1 227 ? 13.237 -3.365 -25.602 1.00 95.69 227 ASP A N 1
ATOM 1735 C CA . ASP A 1 227 ? 13.056 -4.797 -25.827 1.00 95.69 227 ASP A CA 1
ATOM 1736 C C . ASP A 1 227 ? 14.316 -5.443 -26.426 1.00 95.69 227 ASP A C 1
ATOM 1738 O O . ASP A 1 227 ? 14.940 -4.931 -27.363 1.00 95.69 227 ASP A O 1
ATOM 1742 N N . GLY A 1 228 ? 14.738 -6.555 -25.824 1.00 92.69 228 GLY A N 1
ATOM 1743 C CA . GLY A 1 228 ? 15.957 -7.271 -26.176 1.00 92.69 228 GLY A CA 1
ATOM 1744 C C . GLY A 1 228 ? 17.268 -6.557 -25.823 1.00 92.69 228 GLY A C 1
ATOM 1745 O O . GLY A 1 228 ? 18.326 -7.132 -26.086 1.00 92.69 228 GLY A O 1
ATOM 1746 N N . ALA A 1 229 ? 17.248 -5.355 -25.232 1.00 92.94 229 ALA A N 1
ATOM 1747 C CA . ALA A 1 229 ? 18.450 -4.572 -24.945 1.00 92.94 229 ALA A CA 1
ATOM 1748 C C . ALA A 1 229 ? 18.982 -4.753 -23.524 1.00 92.94 229 ALA A C 1
ATOM 1750 O O . ALA A 1 229 ? 18.234 -4.687 -22.547 1.00 92.94 229 ALA A O 1
ATOM 1751 N N . ARG A 1 230 ? 20.311 -4.907 -23.407 1.00 93.62 230 ARG A N 1
ATOM 1752 C CA . ARG A 1 230 ? 21.008 -4.949 -22.115 1.00 93.62 230 ARG A CA 1
ATOM 1753 C C . ARG A 1 230 ? 20.945 -3.561 -21.469 1.00 93.62 230 ARG A C 1
ATOM 1755 O O . ARG A 1 230 ? 21.730 -2.677 -21.804 1.00 93.62 230 ARG A O 1
ATOM 1762 N N . SER A 1 231 ? 20.005 -3.392 -20.549 1.00 92.31 231 SER A N 1
ATOM 1763 C CA . SER A 1 231 ? 19.636 -2.118 -19.935 1.00 92.31 231 SER A CA 1
ATOM 1764 C C . SER A 1 231 ? 19.956 -2.146 -18.440 1.00 92.31 231 SER A C 1
ATOM 1766 O O . SER A 1 231 ? 19.575 -3.093 -17.751 1.00 92.31 231 SER A O 1
ATOM 1768 N N . GLU A 1 232 ? 20.643 -1.125 -17.916 1.00 93.06 232 GLU A N 1
ATOM 1769 C CA . GLU A 1 232 ? 20.682 -0.897 -16.465 1.00 93.06 232 GLU A CA 1
ATOM 1770 C C . GLU A 1 232 ? 19.461 -0.082 -16.032 1.00 93.06 232 GLU A C 1
ATOM 1772 O O . GLU A 1 232 ? 19.094 0.896 -16.682 1.00 93.06 232 GLU A O 1
ATOM 1777 N N . LEU A 1 233 ? 18.823 -0.496 -14.938 1.00 94.94 233 LEU A N 1
ATOM 1778 C CA . LEU A 1 233 ? 17.670 0.199 -14.373 1.00 94.94 233 LEU A CA 1
ATOM 1779 C C . LEU A 1 233 ? 18.153 1.066 -13.210 1.00 94.94 233 LEU A C 1
ATOM 1781 O O . LEU A 1 233 ? 18.728 0.552 -12.252 1.00 94.94 233 LEU A O 1
ATOM 1785 N N . VAL A 1 234 ? 17.946 2.378 -13.313 1.00 93.88 234 VAL A N 1
ATOM 1786 C CA . VAL A 1 234 ? 18.418 3.386 -12.352 1.00 93.88 234 VAL A CA 1
ATOM 1787 C C . VAL A 1 234 ? 17.223 3.948 -11.592 1.00 93.88 234 VAL A C 1
ATOM 1789 O O . VAL A 1 234 ? 16.271 4.415 -12.212 1.00 93.88 234 VAL A O 1
ATOM 1792 N N . MET A 1 235 ? 17.275 3.926 -10.261 1.00 94.19 235 MET A N 1
ATOM 1793 C CA . MET A 1 235 ? 16.173 4.354 -9.397 1.00 94.19 235 MET A CA 1
ATOM 1794 C C . MET A 1 235 ? 16.684 5.193 -8.220 1.00 94.19 235 MET A C 1
ATOM 1796 O O . MET A 1 235 ? 17.773 4.953 -7.694 1.00 94.19 235 MET A O 1
ATOM 1800 N N . LEU A 1 236 ? 15.886 6.172 -7.802 1.00 92.50 236 LEU A N 1
ATOM 1801 C CA . LEU A 1 236 ? 16.101 6.978 -6.600 1.00 92.50 236 LEU A CA 1
ATOM 1802 C C . LEU A 1 236 ? 15.163 6.493 -5.488 1.00 92.50 236 LEU A C 1
ATOM 1804 O O . LEU A 1 236 ? 13.970 6.275 -5.724 1.00 92.50 236 LEU A O 1
ATOM 1808 N N . VAL A 1 237 ? 15.715 6.285 -4.295 1.00 92.38 237 VAL A N 1
ATOM 1809 C CA . VAL A 1 237 ? 15.039 5.628 -3.166 1.00 92.38 237 VAL A CA 1
ATOM 1810 C C . VAL A 1 237 ? 15.403 6.348 -1.868 1.00 92.38 237 VAL A C 1
ATOM 1812 O O . VAL A 1 237 ? 16.557 6.733 -1.687 1.00 92.38 237 VAL A O 1
ATOM 1815 N N . GLU A 1 238 ? 14.439 6.525 -0.970 1.00 90.25 238 GLU A N 1
ATOM 1816 C CA . GLU A 1 238 ? 14.625 7.129 0.354 1.00 90.25 238 GLU A CA 1
ATOM 1817 C C . GLU A 1 238 ? 14.569 6.105 1.488 1.00 90.25 238 GLU A C 1
ATOM 1819 O O . GLU A 1 238 ? 13.992 5.028 1.340 1.00 90.25 238 GLU A O 1
ATOM 1824 N N . ASN A 1 239 ? 15.139 6.484 2.641 1.00 89.69 239 ASN A N 1
ATOM 1825 C CA . ASN A 1 239 ? 15.082 5.761 3.922 1.00 89.69 239 ASN A CA 1
ATOM 1826 C C . ASN A 1 239 ? 15.509 4.277 3.845 1.00 89.69 239 ASN A C 1
ATOM 1828 O O . ASN A 1 239 ? 15.078 3.464 4.663 1.00 89.69 239 ASN A O 1
ATOM 1832 N N . LEU A 1 240 ? 16.348 3.912 2.871 1.00 90.00 240 LEU A N 1
ATOM 1833 C CA . LEU A 1 240 ? 16.823 2.540 2.691 1.00 90.00 240 LEU A CA 1
ATOM 1834 C C . LEU A 1 240 ? 17.535 2.013 3.954 1.00 90.00 240 LEU A C 1
ATOM 1836 O O . LEU A 1 240 ? 18.375 2.722 4.519 1.00 90.00 240 LEU A O 1
ATOM 1840 N N . PRO A 1 241 ? 17.244 0.774 4.398 1.00 89.06 241 PRO A N 1
ATOM 1841 C CA . PRO A 1 241 ? 17.967 0.156 5.502 1.00 89.06 241 PRO A CA 1
ATOM 1842 C C . PRO A 1 241 ? 19.419 -0.137 5.111 1.00 89.06 241 PRO A C 1
ATOM 1844 O O . PRO A 1 241 ? 19.722 -0.421 3.954 1.00 89.06 241 PRO A O 1
ATOM 1847 N N . VAL A 1 242 ? 20.319 -0.125 6.094 1.00 86.62 242 VAL A N 1
ATOM 1848 C CA . VAL A 1 242 ? 21.701 -0.590 5.916 1.00 86.62 242 VAL A CA 1
ATOM 1849 C C . VAL A 1 242 ? 21.744 -2.087 6.251 1.00 86.62 242 VAL A C 1
ATOM 1851 O O . VAL A 1 242 ? 21.457 -2.435 7.399 1.00 86.62 242 VAL A O 1
ATOM 1854 N N . PRO A 1 243 ? 22.079 -2.987 5.304 1.00 85.88 243 PRO A N 1
ATOM 1855 C CA . PRO A 1 243 ? 22.166 -4.418 5.591 1.00 85.88 243 PRO A CA 1
ATOM 1856 C C . PRO A 1 243 ? 23.225 -4.709 6.661 1.00 85.88 243 PRO A C 1
ATOM 1858 O O . PRO A 1 243 ? 24.361 -4.238 6.570 1.00 85.88 243 PRO A O 1
ATOM 1861 N N . ARG A 1 244 ? 22.860 -5.493 7.681 1.00 84.00 244 ARG A N 1
ATOM 1862 C CA . ARG A 1 244 ? 23.786 -5.936 8.735 1.00 84.00 244 ARG A CA 1
ATOM 1863 C C . ARG A 1 244 ? 24.675 -7.079 8.235 1.00 84.00 244 ARG A C 1
ATOM 1865 O O . ARG A 1 244 ? 24.392 -7.713 7.219 1.00 84.00 244 ARG A O 1
ATOM 1872 N N . VAL A 1 245 ? 25.738 -7.386 8.980 1.00 79.38 245 VAL A N 1
ATOM 1873 C CA . VAL A 1 245 ? 26.612 -8.540 8.699 1.00 79.38 245 VAL A CA 1
ATOM 1874 C C . VAL A 1 245 ? 25.772 -9.822 8.618 1.00 79.38 245 VAL A C 1
ATOM 1876 O O . VAL A 1 245 ? 25.034 -10.137 9.547 1.00 79.38 245 VAL A O 1
ATOM 1879 N N . GLY A 1 246 ? 25.880 -10.544 7.500 1.00 79.75 246 GLY A N 1
ATOM 1880 C CA . GLY A 1 246 ? 25.107 -11.760 7.220 1.00 79.75 246 GLY A CA 1
ATOM 1881 C C . GLY A 1 246 ? 23.784 -11.544 6.472 1.00 79.75 246 GLY A C 1
ATOM 1882 O O . GLY A 1 246 ? 23.238 -12.516 5.959 1.00 79.75 246 GLY A O 1
ATOM 1883 N N . GLN A 1 247 ? 23.288 -10.308 6.345 1.00 82.31 247 GLN A N 1
ATOM 1884 C CA . GLN A 1 247 ? 22.112 -10.005 5.520 1.00 82.31 247 GLN A CA 1
ATOM 1885 C C . GLN A 1 247 ? 22.498 -9.848 4.044 1.00 82.31 247 GLN A C 1
ATOM 1887 O O . GLN A 1 247 ? 23.561 -9.316 3.716 1.00 82.31 247 GLN A O 1
ATOM 1892 N N . LEU A 1 248 ? 21.625 -10.297 3.139 1.00 82.31 248 LEU A N 1
ATOM 1893 C CA . LEU A 1 248 ? 21.849 -10.133 1.700 1.00 82.31 248 LEU A CA 1
ATOM 1894 C C . LEU A 1 248 ? 21.556 -8.693 1.254 1.00 82.31 248 LEU A C 1
ATOM 1896 O O . LEU A 1 248 ? 20.656 -8.028 1.769 1.00 82.31 248 LEU A O 1
ATOM 1900 N N . GLY A 1 249 ? 22.318 -8.234 0.259 1.00 88.06 249 GLY A N 1
ATOM 1901 C CA . GLY A 1 249 ? 22.151 -6.918 -0.354 1.00 88.06 249 GLY A CA 1
ATOM 1902 C C . GLY A 1 249 ? 20.873 -6.774 -1.188 1.00 88.06 249 GLY A C 1
ATOM 1903 O O . GLY A 1 249 ? 19.948 -7.584 -1.128 1.00 88.06 249 GLY A O 1
ATOM 1904 N N . PHE A 1 250 ? 20.837 -5.711 -1.987 1.00 94.06 250 PHE A N 1
ATOM 1905 C CA . PHE A 1 250 ? 19.663 -5.325 -2.763 1.00 94.06 250 PHE A CA 1
ATOM 1906 C C . PHE A 1 250 ? 19.540 -6.109 -4.074 1.00 94.06 250 PHE A C 1
ATOM 1908 O O . PHE A 1 250 ? 20.533 -6.411 -4.741 1.00 94.06 250 PHE A O 1
ATOM 1915 N N . GLN A 1 251 ? 18.301 -6.403 -4.463 1.00 95.81 251 GLN A N 1
ATOM 1916 C CA . GLN A 1 251 ? 17.956 -7.056 -5.722 1.00 95.81 251 GLN A CA 1
ATOM 1917 C C . GLN A 1 251 ? 16.723 -6.391 -6.341 1.00 95.81 251 GLN A C 1
ATOM 1919 O O . GLN A 1 251 ? 15.773 -6.031 -5.648 1.00 95.81 251 GLN A O 1
ATOM 1924 N N . CYS A 1 252 ? 16.719 -6.252 -7.661 1.00 96.62 252 CYS A N 1
ATOM 1925 C CA . CYS A 1 252 ? 15.558 -5.806 -8.418 1.00 96.62 252 CYS A CA 1
ATOM 1926 C C . CYS A 1 252 ? 14.799 -7.039 -8.914 1.00 96.62 252 CYS A C 1
ATOM 1928 O O . CYS A 1 252 ? 15.322 -7.798 -9.731 1.00 96.62 252 CYS A O 1
ATOM 1930 N N . VAL A 1 253 ? 13.578 -7.250 -8.424 1.00 96.75 253 VAL A N 1
ATOM 1931 C CA . VAL A 1 253 ? 12.664 -8.267 -8.951 1.00 96.75 253 VAL A CA 1
ATOM 1932 C C . VAL A 1 253 ? 11.845 -7.619 -10.057 1.00 96.75 253 VAL A C 1
ATOM 1934 O O . VAL A 1 253 ? 11.055 -6.714 -9.794 1.00 96.75 253 VAL A O 1
ATOM 1937 N N . VAL A 1 254 ? 12.049 -8.055 -11.296 1.00 96.94 254 VAL A N 1
ATOM 1938 C CA . VAL A 1 254 ? 11.302 -7.559 -12.458 1.00 96.94 254 VAL A CA 1
ATOM 1939 C C . VAL A 1 254 ? 10.270 -8.609 -12.853 1.00 96.94 254 VAL A C 1
ATOM 1941 O O . VAL A 1 254 ? 10.621 -9.775 -13.020 1.00 96.94 254 VAL A O 1
ATOM 1944 N N . SER A 1 255 ? 9.007 -8.200 -12.964 1.00 97.12 255 SER A N 1
ATOM 1945 C CA . SER A 1 255 ? 7.882 -9.036 -13.384 1.00 97.12 255 SER A CA 1
ATOM 1946 C C . SER A 1 255 ? 7.383 -8.588 -14.755 1.00 97.12 255 SER A C 1
ATOM 1948 O O . SER A 1 255 ? 7.034 -7.417 -14.927 1.00 97.12 255 SER A O 1
ATOM 1950 N N . VAL A 1 256 ? 7.365 -9.513 -15.715 1.00 96.50 256 VAL A N 1
ATOM 1951 C CA . VAL A 1 256 ? 6.957 -9.298 -17.110 1.00 96.50 256 VAL A CA 1
ATOM 1952 C C . VAL A 1 256 ? 6.070 -10.467 -17.524 1.00 96.50 256 VAL A C 1
ATOM 1954 O O . VAL A 1 256 ? 6.495 -11.613 -17.411 1.00 96.50 256 VAL A O 1
ATOM 1957 N N . GLU A 1 257 ? 4.836 -10.196 -17.955 1.00 94.56 257 GLU A N 1
ATOM 1958 C CA . GLU A 1 257 ? 3.896 -11.213 -18.473 1.00 94.56 257 GLU A CA 1
ATOM 1959 C C . GLU A 1 257 ? 3.706 -12.425 -17.523 1.00 94.56 257 GLU A C 1
ATOM 1961 O O . GLU A 1 257 ? 3.484 -13.557 -17.938 1.00 94.56 257 GLU A O 1
ATOM 1966 N N . GLY A 1 258 ? 3.798 -12.176 -16.209 1.00 90.38 258 GLY A N 1
ATOM 1967 C CA . GLY A 1 258 ? 3.689 -13.179 -15.140 1.00 90.38 258 GLY A CA 1
ATOM 1968 C C . GLY A 1 258 ? 5.003 -13.881 -14.766 1.00 90.38 258 GLY A C 1
ATOM 1969 O O . GLY A 1 258 ? 5.111 -14.420 -13.664 1.00 90.38 258 GLY A O 1
ATOM 1970 N N . ALA A 1 259 ? 6.027 -13.832 -15.620 1.00 93.69 259 ALA A N 1
ATOM 1971 C CA . ALA A 1 259 ? 7.361 -14.334 -15.308 1.00 93.69 259 ALA A CA 1
ATOM 1972 C C . ALA A 1 259 ? 8.140 -13.331 -14.439 1.00 93.69 259 ALA A C 1
ATOM 1974 O O . ALA A 1 259 ? 8.109 -12.125 -14.683 1.00 93.69 259 ALA A O 1
ATOM 1975 N N . THR A 1 260 ? 8.880 -13.822 -13.439 1.00 95.44 260 THR A N 1
ATOM 1976 C CA . THR A 1 260 ? 9.709 -12.978 -12.560 1.00 95.44 260 THR A CA 1
ATOM 1977 C C . THR A 1 260 ? 11.192 -13.310 -12.677 1.00 95.44 260 THR A C 1
ATOM 1979 O O . THR A 1 260 ? 11.583 -14.474 -12.755 1.00 95.44 260 THR A O 1
ATOM 1982 N N . MET A 1 261 ? 12.037 -12.279 -12.662 1.00 94.56 261 MET A N 1
ATOM 1983 C CA . MET A 1 261 ? 13.496 -12.405 -12.676 1.00 94.56 261 MET A CA 1
ATOM 1984 C C . MET A 1 261 ? 14.123 -11.572 -11.552 1.00 94.56 261 MET A C 1
ATOM 1986 O O . MET A 1 261 ? 13.784 -10.400 -11.383 1.00 94.56 261 MET A O 1
ATOM 1990 N N . LYS A 1 262 ? 15.045 -12.165 -10.780 1.00 94.94 262 LYS A N 1
ATOM 1991 C CA . LYS A 1 262 ? 15.847 -11.451 -9.770 1.00 94.94 262 LYS A CA 1
ATOM 1992 C C . LYS A 1 262 ? 17.156 -10.965 -10.406 1.00 94.94 262 LYS A C 1
ATOM 1994 O O . LYS A 1 262 ? 17.916 -11.770 -10.938 1.00 94.94 262 LYS A O 1
ATOM 1999 N N . VAL A 1 263 ? 17.420 -9.663 -10.330 1.00 95.69 263 VAL A N 1
ATOM 2000 C CA . VAL A 1 263 ? 18.626 -8.990 -10.849 1.00 95.69 263 VAL A CA 1
ATOM 2001 C C . VAL A 1 263 ? 19.399 -8.387 -9.672 1.00 95.69 263 VAL A C 1
ATOM 2003 O O . VAL A 1 263 ? 18.777 -7.803 -8.784 1.00 95.69 263 VAL A O 1
ATOM 2006 N N . GLY A 1 264 ? 20.731 -8.499 -9.626 1.00 94.88 264 GLY A N 1
ATOM 2007 C CA . GLY A 1 264 ? 21.527 -7.866 -8.567 1.00 94.88 264 GLY A CA 1
ATOM 2008 C C . GLY A 1 264 ? 21.425 -6.337 -8.614 1.00 94.88 264 GLY A C 1
ATOM 2009 O O . GLY A 1 264 ? 21.243 -5.758 -9.687 1.00 94.88 264 GLY A O 1
ATOM 2010 N N . ALA A 1 265 ? 21.513 -5.658 -7.467 1.00 95.19 265 ALA A N 1
ATOM 2011 C CA . ALA A 1 265 ? 21.440 -4.200 -7.407 1.00 95.19 265 ALA A CA 1
ATOM 2012 C C . ALA A 1 265 ? 22.551 -3.594 -6.541 1.00 95.19 265 ALA A C 1
ATOM 2014 O O . ALA A 1 265 ? 22.769 -3.990 -5.396 1.00 95.19 265 ALA A O 1
ATOM 2015 N N . ARG A 1 266 ? 23.229 -2.577 -7.085 1.00 92.31 266 ARG A N 1
ATOM 2016 C CA . ARG A 1 266 ? 24.262 -1.804 -6.381 1.00 92.31 266 ARG A CA 1
ATOM 2017 C C . ARG A 1 266 ? 23.688 -0.480 -5.886 1.00 92.31 266 ARG A C 1
ATOM 2019 O O . ARG A 1 266 ? 23.064 0.252 -6.656 1.00 92.31 266 ARG A O 1
ATOM 2026 N N . VAL A 1 267 ? 23.914 -0.164 -4.614 1.00 91.00 267 VAL A N 1
ATOM 2027 C CA . VAL A 1 267 ? 23.528 1.121 -4.015 1.00 91.00 267 VAL A CA 1
ATOM 2028 C C . VAL A 1 267 ? 24.688 2.102 -4.160 1.00 91.00 267 VAL A C 1
ATOM 2030 O O . VAL A 1 267 ? 25.807 1.818 -3.745 1.00 91.00 267 VAL A O 1
ATOM 2033 N N . MET A 1 268 ? 24.424 3.260 -4.757 1.00 81.88 268 MET A N 1
ATOM 2034 C CA . MET A 1 268 ? 25.371 4.363 -4.904 1.00 81.88 268 MET A CA 1
ATOM 2035 C C . MET A 1 268 ? 24.837 5.583 -4.145 1.00 81.88 268 MET A C 1
ATOM 2037 O O . MET A 1 268 ? 24.081 6.393 -4.678 1.00 81.88 268 MET A O 1
ATOM 2041 N N . GLY A 1 269 ? 25.219 5.693 -2.874 1.00 65.38 269 GLY A N 1
ATOM 2042 C CA . GLY A 1 269 ? 24.846 6.802 -1.995 1.00 65.38 269 GLY A CA 1
ATOM 2043 C C . GLY A 1 269 ? 25.134 6.454 -0.539 1.00 65.38 269 GLY A C 1
ATOM 2044 O O . GLY A 1 269 ? 24.401 5.674 0.053 1.00 65.38 269 GLY A O 1
ATOM 2045 N N . GLY A 1 270 ? 26.216 7.002 0.020 1.00 51.72 270 GLY A N 1
ATOM 2046 C CA . GLY A 1 270 ? 26.671 6.662 1.373 1.00 51.72 270 GLY A CA 1
ATOM 2047 C C . GLY A 1 270 ? 28.189 6.703 1.509 1.00 51.72 270 GLY A C 1
ATOM 2048 O O . GLY A 1 270 ? 28.826 5.669 1.671 1.00 51.72 270 GLY A O 1
ATOM 2049 N N . ARG A 1 271 ? 28.779 7.900 1.414 1.00 44.94 271 ARG A N 1
ATOM 2050 C CA . ARG A 1 271 ? 30.182 8.120 1.782 1.00 44.94 271 ARG A CA 1
ATOM 2051 C C . ARG A 1 271 ? 30.221 8.644 3.217 1.00 44.94 271 ARG A C 1
ATOM 2053 O O . ARG A 1 271 ? 30.026 9.834 3.448 1.00 44.94 271 ARG A O 1
ATOM 2060 N N . GLU A 1 272 ? 30.448 7.750 4.173 1.00 49.31 272 GLU A N 1
ATOM 2061 C CA . GLU A 1 272 ? 31.142 8.139 5.401 1.00 49.31 272 GLU A CA 1
ATOM 2062 C C . GLU A 1 272 ? 32.648 8.194 5.099 1.00 49.31 272 GLU A C 1
ATOM 2064 O O . GLU A 1 272 ? 33.156 7.418 4.288 1.00 49.31 272 GLU A O 1
ATOM 2069 N N . GLY A 1 273 ? 33.349 9.152 5.706 1.00 39.03 273 GLY A N 1
ATOM 2070 C CA . GLY A 1 273 ? 34.699 9.559 5.302 1.00 39.03 273 GLY A CA 1
ATOM 2071 C C . GLY A 1 273 ? 34.672 10.929 4.623 1.00 39.03 273 GLY A C 1
ATOM 2072 O O . GLY A 1 273 ? 34.113 11.091 3.539 1.00 39.03 273 GLY A O 1
ATOM 2073 N N . GLY A 1 274 ? 35.230 11.933 5.301 1.00 43.59 274 GLY A N 1
ATOM 2074 C CA . GLY A 1 274 ? 35.134 13.330 4.884 1.00 43.59 274 GLY A CA 1
ATOM 2075 C C . GLY A 1 274 ? 36.219 13.745 3.894 1.00 43.59 274 GLY A C 1
ATOM 2076 O O . GLY A 1 274 ? 37.403 13.641 4.201 1.00 43.59 274 GLY A O 1
ATOM 2077 N N . ASP A 1 275 ? 35.803 14.318 2.765 1.00 35.06 275 ASP A N 1
ATOM 2078 C CA . ASP A 1 275 ? 36.643 15.227 1.985 1.00 35.06 275 ASP A CA 1
ATOM 2079 C C . ASP A 1 275 ? 36.467 16.647 2.552 1.00 35.06 275 ASP A C 1
ATOM 2081 O O . ASP A 1 275 ? 35.353 17.174 2.605 1.00 35.06 275 ASP A O 1
ATOM 2085 N N . VAL A 1 276 ? 37.558 17.268 3.010 1.00 42.06 276 VAL A N 1
ATOM 2086 C CA . VAL A 1 276 ? 37.527 18.623 3.584 1.00 42.06 276 VAL A CA 1
ATOM 2087 C C . VAL A 1 276 ? 37.408 19.654 2.464 1.00 42.06 276 VAL A C 1
ATOM 2089 O O . VAL A 1 276 ? 38.395 20.003 1.817 1.00 42.06 276 VAL A O 1
ATOM 2092 N N . LEU A 1 277 ? 36.200 20.181 2.262 1.00 40.84 277 LEU A N 1
ATOM 2093 C CA . LEU A 1 277 ? 35.990 21.417 1.508 1.00 40.84 277 LEU A CA 1
ATOM 2094 C C . LEU A 1 277 ? 36.199 22.632 2.435 1.00 40.84 277 LEU A C 1
ATOM 2096 O O . LEU A 1 277 ? 35.811 22.580 3.605 1.00 40.84 277 LEU A O 1
ATOM 2100 N N . PRO A 1 278 ? 36.849 23.710 1.956 1.00 39.56 278 PRO A N 1
ATOM 2101 C CA . PRO A 1 278 ? 37.305 24.802 2.811 1.00 39.56 278 PRO A CA 1
ATOM 2102 C C . PRO A 1 278 ? 36.147 25.642 3.360 1.00 39.56 278 PRO A C 1
ATOM 2104 O O . PRO A 1 278 ? 35.143 25.870 2.686 1.00 39.56 278 PRO A O 1
ATOM 2107 N N . ALA A 1 279 ? 36.313 26.148 4.583 1.00 43.19 279 ALA A N 1
ATOM 2108 C CA . ALA A 1 279 ? 35.318 26.988 5.237 1.00 43.19 279 ALA A CA 1
ATOM 2109 C C . ALA A 1 279 ? 35.161 28.342 4.519 1.00 43.19 279 ALA A C 1
ATOM 2111 O O . ALA A 1 279 ? 36.071 29.170 4.526 1.00 43.19 279 ALA A O 1
ATOM 2112 N N . GLY A 1 280 ? 33.983 28.583 3.942 1.00 44.31 280 GLY A N 1
ATOM 2113 C CA . GLY A 1 280 ? 33.624 29.848 3.305 1.00 44.31 280 GLY A CA 1
ATOM 2114 C C . GLY A 1 280 ? 32.117 29.946 3.075 1.00 44.31 280 GLY A C 1
ATOM 2115 O O . GLY A 1 280 ? 31.529 29.048 2.486 1.00 44.31 280 GLY A O 1
ATOM 2116 N N . THR A 1 281 ? 31.513 31.044 3.544 1.00 35.91 281 THR A N 1
ATOM 2117 C CA . THR A 1 281 ? 30.083 31.412 3.419 1.00 35.91 281 THR A CA 1
ATOM 2118 C C . THR A 1 281 ? 29.057 30.389 3.935 1.00 35.91 281 THR A C 1
ATOM 2120 O O . THR A 1 281 ? 28.776 29.377 3.305 1.00 35.91 281 THR A O 1
ATOM 2123 N N . ALA A 1 282 ? 28.410 30.709 5.060 1.00 50.00 282 ALA A N 1
ATOM 2124 C CA . ALA A 1 282 ? 27.208 30.010 5.514 1.00 50.00 282 ALA A CA 1
ATOM 2125 C C . ALA A 1 282 ? 25.953 30.633 4.880 1.00 50.00 282 ALA A C 1
ATOM 2127 O O . ALA A 1 282 ? 25.779 31.853 4.919 1.00 50.00 282 ALA A O 1
ATOM 2128 N N . THR A 1 283 ? 25.052 29.819 4.322 1.00 39.44 283 THR A N 1
ATOM 2129 C CA . THR A 1 283 ? 23.699 30.255 3.924 1.00 39.44 283 THR A CA 1
ATOM 2130 C C . THR A 1 283 ? 22.743 29.055 3.842 1.00 39.44 283 THR A C 1
ATOM 2132 O O . THR A 1 283 ? 23.140 27.968 3.431 1.00 39.44 283 THR A O 1
ATOM 2135 N N . THR A 1 284 ? 21.479 29.248 4.242 1.00 39.34 284 THR A N 1
ATOM 2136 C CA . THR A 1 284 ? 20.347 28.297 4.087 1.00 39.34 284 THR A CA 1
ATOM 2137 C C . THR A 1 284 ? 20.534 26.868 4.641 1.00 39.34 284 THR A C 1
ATOM 2139 O O . THR A 1 284 ? 20.601 25.888 3.897 1.00 39.34 284 THR A O 1
ATOM 2142 N N . LEU A 1 285 ? 20.504 26.726 5.973 1.00 47.44 285 LEU A N 1
ATOM 2143 C CA . LEU A 1 285 ? 20.399 25.434 6.677 1.00 47.44 285 LEU A CA 1
ATOM 2144 C C . LEU A 1 285 ? 18.972 24.843 6.612 1.00 47.44 285 LEU A C 1
ATOM 2146 O O . LEU A 1 285 ? 18.266 24.771 7.613 1.00 47.44 285 LEU A O 1
ATOM 2150 N N . SER A 1 286 ? 18.546 24.412 5.424 1.00 44.53 286 SER A N 1
ATOM 2151 C CA . SER A 1 286 ? 17.303 23.639 5.235 1.00 44.53 286 SER A CA 1
ATOM 2152 C C . SER A 1 286 ? 17.451 22.542 4.174 1.00 44.53 286 SER A C 1
ATOM 2154 O O . SER A 1 286 ? 17.125 21.386 4.428 1.00 44.53 286 SER A O 1
ATOM 2156 N N . HIS A 1 287 ? 18.045 22.858 3.020 1.00 45.44 287 HIS A N 1
ATOM 2157 C CA . HIS A 1 287 ? 18.142 21.926 1.886 1.00 45.44 287 HIS A CA 1
ATOM 2158 C C . HIS A 1 287 ? 19.144 20.764 2.072 1.00 45.44 287 HIS A C 1
ATOM 2160 O O . HIS A 1 287 ? 19.104 19.784 1.329 1.00 45.44 287 HIS A O 1
ATOM 2166 N N . GLN A 1 288 ? 20.054 20.844 3.052 1.00 45.75 288 GLN A N 1
ATOM 2167 C CA . GLN A 1 288 ? 21.098 19.826 3.268 1.00 45.75 288 GLN A CA 1
ATOM 2168 C C . GLN A 1 288 ? 20.621 18.576 4.028 1.00 45.75 288 GLN A C 1
ATOM 2170 O O . GLN A 1 288 ? 21.246 17.523 3.901 1.00 45.75 288 GLN A O 1
ATOM 2175 N N . GLN A 1 289 ? 19.526 18.659 4.792 1.00 47.47 289 GLN A N 1
ATOM 2176 C CA . GLN A 1 289 ? 19.031 17.524 5.585 1.00 47.47 289 GLN A CA 1
ATOM 2177 C C . GLN A 1 289 ? 18.400 16.442 4.685 1.00 47.47 289 GLN A C 1
ATOM 2179 O O . GLN A 1 289 ? 18.630 15.250 4.893 1.00 47.47 289 GLN A O 1
ATOM 2184 N N . GLN A 1 290 ? 17.664 16.868 3.649 1.00 43.94 290 GLN A N 1
ATOM 2185 C CA . GLN A 1 290 ? 16.953 16.010 2.690 1.00 43.94 290 GLN A CA 1
ATOM 2186 C C . GLN A 1 290 ? 17.914 15.068 1.936 1.00 43.94 290 GLN A C 1
ATOM 2188 O O . GLN A 1 290 ? 17.733 13.852 1.897 1.00 43.94 290 GLN A O 1
ATOM 2193 N N . HIS A 1 291 ? 19.007 15.623 1.398 1.00 46.06 291 HIS A N 1
ATOM 2194 C CA . HIS A 1 291 ? 19.948 14.902 0.532 1.00 46.06 291 HIS A CA 1
ATOM 2195 C C . HIS A 1 291 ? 20.753 13.785 1.220 1.00 46.06 291 HIS A C 1
ATOM 2197 O O . HIS A 1 291 ? 21.447 13.042 0.531 1.00 46.06 291 HIS A O 1
ATOM 2203 N N . ARG A 1 292 ? 20.665 13.619 2.549 1.00 54.34 292 ARG A N 1
ATOM 2204 C CA . ARG A 1 292 ? 21.311 12.497 3.257 1.00 54.34 292 ARG A CA 1
ATOM 2205 C C . ARG A 1 292 ? 20.523 11.185 3.221 1.00 54.34 292 ARG A C 1
ATOM 2207 O O . ARG A 1 292 ? 21.098 10.156 3.564 1.00 54.34 292 ARG A O 1
ATOM 2214 N N . ARG A 1 293 ? 19.237 11.196 2.841 1.00 71.44 293 ARG A N 1
ATOM 2215 C CA . ARG A 1 293 ? 18.384 9.987 2.841 1.00 71.44 293 ARG A CA 1
ATOM 2216 C C . ARG A 1 293 ? 18.111 9.393 1.463 1.00 71.44 293 ARG A C 1
ATOM 2218 O O . ARG A 1 293 ? 17.728 8.228 1.386 1.00 71.44 293 ARG A O 1
ATOM 2225 N N . LEU A 1 294 ? 18.321 10.172 0.404 1.00 85.31 294 LEU A N 1
ATOM 2226 C CA . LEU A 1 294 ? 18.127 9.755 -0.980 1.00 85.31 294 LEU A CA 1
ATOM 2227 C C . LEU A 1 294 ? 19.369 9.016 -1.505 1.00 85.31 294 LEU A C 1
ATOM 2229 O O . LEU A 1 294 ? 20.461 9.580 -1.555 1.00 85.31 294 LEU A O 1
ATOM 2233 N N . GLN A 1 295 ? 19.200 7.768 -1.938 1.00 88.69 295 GLN A N 1
ATOM 2234 C CA . GLN A 1 295 ? 20.261 6.934 -2.509 1.00 88.69 295 GLN A CA 1
ATOM 2235 C C . GLN A 1 295 ? 19.908 6.506 -3.940 1.00 88.69 295 GLN A C 1
ATOM 2237 O O . GLN A 1 295 ? 18.738 6.313 -4.283 1.00 88.69 295 GLN A O 1
ATOM 2242 N N . ARG A 1 296 ? 20.928 6.334 -4.793 1.00 92.12 296 ARG A N 1
ATOM 2243 C CA . ARG A 1 296 ? 20.761 5.877 -6.180 1.00 92.12 296 ARG A CA 1
ATOM 2244 C C . ARG A 1 296 ? 21.000 4.372 -6.268 1.00 92.12 296 ARG A C 1
ATOM 2246 O O . ARG A 1 296 ? 22.144 3.923 -6.256 1.00 92.12 296 ARG A O 1
ATOM 2253 N N . VAL A 1 297 ? 19.934 3.593 -6.401 1.00 94.19 297 VAL A N 1
ATOM 2254 C CA . VAL A 1 297 ? 20.007 2.146 -6.642 1.00 94.19 297 VAL A CA 1
ATOM 2255 C C . VAL A 1 297 ? 20.113 1.894 -8.143 1.00 94.19 297 VAL A C 1
ATOM 2257 O O . VAL A 1 297 ? 19.385 2.503 -8.929 1.00 94.19 297 VAL A O 1
ATOM 2260 N N . VAL A 1 298 ? 21.018 1.007 -8.561 1.00 95.19 298 VAL A N 1
ATOM 2261 C CA . VAL A 1 298 ? 21.138 0.603 -9.969 1.00 95.19 298 VAL A CA 1
ATOM 2262 C C . VAL A 1 298 ? 21.201 -0.913 -10.099 1.00 95.19 298 VAL A C 1
ATOM 2264 O O . VAL A 1 298 ? 22.132 -1.554 -9.607 1.00 95.19 298 VAL A O 1
ATOM 2267 N N . CYS A 1 299 ? 20.217 -1.481 -10.791 1.00 96.19 299 CYS A N 1
ATOM 2268 C CA . CYS A 1 299 ? 20.172 -2.902 -11.119 1.00 96.19 299 CYS A CA 1
ATOM 2269 C C . CYS A 1 299 ? 21.261 -3.245 -12.154 1.00 96.19 299 CYS A C 1
ATOM 2271 O O . CYS A 1 299 ? 21.654 -2.406 -12.972 1.00 96.19 299 CYS A O 1
ATOM 2273 N N . GLU A 1 300 ? 21.761 -4.475 -12.137 1.00 95.44 300 GLU A N 1
ATOM 2274 C CA . GLU A 1 300 ? 22.774 -4.949 -13.081 1.00 95.44 300 GLU A CA 1
ATOM 2275 C C . GLU A 1 300 ? 22.272 -4.911 -14.540 1.00 95.44 300 GLU A C 1
ATOM 2277 O O . GLU A 1 300 ? 21.091 -5.182 -14.789 1.00 95.44 300 GLU A O 1
ATOM 2282 N N . PRO A 1 301 ? 23.133 -4.581 -15.530 1.00 95.25 301 PRO A N 1
ATOM 2283 C CA . PRO A 1 301 ? 22.699 -4.410 -16.915 1.00 95.25 301 PRO A CA 1
ATOM 2284 C C . PRO A 1 301 ? 22.147 -5.718 -17.495 1.00 95.25 301 PRO A C 1
ATOM 2286 O O . PRO A 1 301 ? 22.911 -6.643 -17.774 1.00 95.25 301 PRO A O 1
ATOM 2289 N N . THR A 1 302 ? 20.835 -5.785 -17.716 1.00 95.31 302 THR A N 1
ATOM 2290 C CA . THR A 1 302 ? 20.098 -7.033 -17.984 1.00 95.31 302 THR A CA 1
ATOM 2291 C C . THR A 1 302 ? 19.239 -6.902 -19.239 1.00 95.31 302 THR A C 1
ATOM 2293 O O . THR A 1 302 ? 18.844 -5.800 -19.611 1.00 95.31 302 THR A O 1
ATOM 2296 N N . VAL A 1 303 ? 19.004 -8.012 -19.943 1.00 95.38 303 VAL A N 1
ATOM 2297 C CA . VAL A 1 303 ? 18.152 -8.050 -21.141 1.00 95.38 303 VAL A CA 1
ATOM 2298 C C . VAL A 1 303 ? 16.722 -8.379 -20.728 1.00 95.38 303 VAL A C 1
ATOM 2300 O O . VAL A 1 303 ? 16.474 -9.463 -20.209 1.00 95.38 303 VAL A O 1
ATOM 2303 N N . TYR A 1 304 ? 15.800 -7.461 -21.004 1.00 95.44 304 TYR A N 1
ATOM 2304 C CA . TYR A 1 304 ? 14.361 -7.647 -20.807 1.00 95.44 304 TYR A CA 1
ATOM 2305 C C . TYR A 1 304 ? 13.689 -7.919 -22.156 1.00 95.44 304 TYR A C 1
ATOM 2307 O O . TYR A 1 304 ? 14.134 -7.397 -23.182 1.00 95.44 304 TYR A O 1
ATOM 2315 N N . ARG A 1 305 ? 12.640 -8.743 -22.167 1.00 94.81 305 ARG A N 1
ATOM 2316 C CA . ARG A 1 305 ? 11.819 -9.048 -23.348 1.00 94.81 305 ARG A CA 1
ATOM 2317 C C . ARG A 1 305 ? 10.363 -9.214 -22.945 1.00 94.81 305 ARG A C 1
ATOM 2319 O O . ARG A 1 305 ? 10.116 -9.612 -21.812 1.00 94.81 305 ARG A O 1
ATOM 2326 N N . TYR A 1 306 ? 9.454 -8.941 -23.874 1.00 96.19 306 TYR A N 1
ATOM 2327 C CA . TYR A 1 306 ? 8.022 -9.218 -23.731 1.00 96.19 306 TYR A CA 1
ATOM 2328 C C . TYR A 1 306 ? 7.425 -9.706 -25.058 1.00 96.19 306 TYR A C 1
ATOM 2330 O O . TYR A 1 306 ? 7.941 -9.380 -26.132 1.00 96.19 306 TYR A O 1
ATOM 2338 N N . GLU A 1 307 ? 6.344 -10.474 -25.013 1.00 94.69 307 GLU A N 1
ATOM 2339 C CA . GLU A 1 307 ? 5.697 -11.092 -26.172 1.00 94.69 307 GLU A CA 1
ATOM 2340 C C . GLU A 1 307 ? 4.638 -10.188 -26.820 1.00 94.69 307 GLU A C 1
ATOM 2342 O O . GLU A 1 307 ? 4.530 -10.207 -28.048 1.00 94.69 307 GLU A O 1
ATOM 2347 N N . SER A 1 308 ? 3.938 -9.334 -26.052 1.00 92.38 308 SER A N 1
ATOM 2348 C CA . SER A 1 308 ? 2.879 -8.440 -26.570 1.00 92.38 308 SER A CA 1
ATOM 2349 C C . SER A 1 308 ? 3.275 -7.688 -27.852 1.00 92.38 308 SER A C 1
ATOM 2351 O O . SER A 1 308 ? 4.393 -7.182 -28.001 1.00 92.38 308 SER A O 1
ATOM 2353 N N . VAL A 1 309 ? 2.322 -7.594 -28.784 1.00 90.88 309 VAL A N 1
ATOM 2354 C CA . VAL A 1 309 ? 2.456 -6.901 -30.079 1.00 90.88 309 VAL A CA 1
ATOM 2355 C C . VAL A 1 309 ? 2.459 -5.374 -29.959 1.00 90.88 309 VAL A C 1
ATOM 2357 O O . VAL A 1 309 ? 2.735 -4.681 -30.940 1.00 90.88 309 VAL A O 1
ATOM 2360 N N . GLU A 1 310 ? 2.140 -4.842 -28.781 1.00 92.94 310 GLU A N 1
ATOM 2361 C CA . GLU A 1 310 ? 2.101 -3.407 -28.516 1.00 92.94 310 GLU A CA 1
ATOM 2362 C C . GLU A 1 310 ? 3.507 -2.785 -28.516 1.00 92.94 310 GLU A C 1
ATOM 2364 O O . GLU A 1 310 ? 4.521 -3.455 -28.321 1.00 92.94 310 GLU A O 1
ATOM 2369 N N . GLY A 1 311 ? 3.588 -1.478 -28.791 1.00 92.25 311 GLY A N 1
ATOM 2370 C CA . GLY A 1 311 ? 4.872 -0.768 -28.858 1.00 92.25 311 GLY A CA 1
ATOM 2371 C C . GLY A 1 311 ? 5.504 -0.490 -27.493 1.00 92.25 311 GLY A C 1
ATOM 2372 O O . GLY A 1 311 ? 6.720 -0.290 -27.412 1.00 92.25 311 GLY A O 1
ATOM 2373 N N . GLU A 1 312 ? 4.686 -0.506 -26.443 1.00 96.06 312 GLU A N 1
ATOM 2374 C CA . GLU A 1 312 ? 5.031 -0.331 -25.034 1.00 96.06 312 GLU A CA 1
ATOM 2375 C C . GLU A 1 312 ? 4.279 -1.384 -24.204 1.00 96.06 312 GLU A C 1
ATOM 2377 O O . GLU A 1 312 ? 3.168 -1.764 -24.561 1.00 96.06 312 GLU A O 1
ATOM 2382 N N . TYR A 1 313 ? 4.883 -1.848 -23.110 1.00 96.62 313 TYR A N 1
ATOM 2383 C CA . TYR A 1 313 ? 4.298 -2.784 -22.147 1.00 96.62 313 TYR A CA 1
ATOM 2384 C C . TYR A 1 313 ? 4.696 -2.367 -20.726 1.00 96.62 313 TYR A C 1
ATOM 2386 O O . TYR A 1 313 ? 5.874 -2.091 -20.473 1.00 96.62 313 TYR A O 1
ATOM 2394 N N . GLU A 1 314 ? 3.744 -2.323 -19.791 1.00 96.75 314 GLU A N 1
ATOM 2395 C CA . GLU A 1 314 ? 4.021 -1.979 -18.392 1.00 96.75 314 GLU A CA 1
ATOM 2396 C C . GLU A 1 314 ? 4.370 -3.226 -17.565 1.00 96.75 314 GLU A C 1
ATOM 2398 O O . GLU A 1 314 ? 3.513 -3.978 -17.106 1.00 96.75 314 GLU A O 1
ATOM 2403 N N . ALA A 1 315 ? 5.671 -3.427 -17.363 1.00 96.62 315 ALA A N 1
ATOM 2404 C CA . ALA A 1 315 ? 6.225 -4.381 -16.414 1.00 96.62 315 ALA A CA 1
ATOM 2405 C C . ALA A 1 315 ? 6.274 -3.781 -14.996 1.00 96.62 315 ALA A C 1
ATOM 2407 O O . ALA A 1 315 ? 6.269 -2.561 -14.814 1.00 96.62 315 ALA A O 1
ATOM 2408 N N . ARG A 1 316 ? 6.407 -4.628 -13.968 1.00 96.94 316 ARG A N 1
ATOM 2409 C CA . ARG A 1 316 ? 6.546 -4.186 -12.567 1.00 96.94 316 ARG A CA 1
ATOM 2410 C C . ARG A 1 316 ? 7.960 -4.436 -12.054 1.00 96.94 316 ARG A C 1
ATOM 2412 O O . ARG A 1 316 ? 8.462 -5.550 -12.167 1.00 96.94 316 ARG A O 1
ATOM 2419 N N . VAL A 1 317 ? 8.583 -3.430 -11.440 1.00 96.62 317 VAL A N 1
ATOM 2420 C CA . VAL A 1 317 ? 9.873 -3.561 -10.744 1.00 96.62 317 VAL A CA 1
ATOM 2421 C C . VAL A 1 317 ? 9.657 -3.381 -9.250 1.00 96.62 317 VAL A C 1
ATOM 2423 O O . VAL A 1 317 ? 9.268 -2.304 -8.802 1.00 96.62 317 VAL A O 1
ATOM 2426 N N . THR A 1 318 ? 9.957 -4.422 -8.482 1.00 96.50 318 THR A N 1
ATOM 2427 C CA . THR A 1 318 ? 9.978 -4.395 -7.017 1.00 96.50 318 THR A CA 1
ATOM 2428 C C . THR A 1 318 ? 11.426 -4.405 -6.544 1.00 96.50 318 THR A C 1
ATOM 2430 O O . THR A 1 318 ? 12.195 -5.295 -6.909 1.00 96.50 318 THR A O 1
ATOM 2433 N N . LEU A 1 319 ? 11.814 -3.430 -5.723 1.00 95.62 319 LEU A N 1
ATOM 2434 C CA . LEU A 1 319 ? 13.106 -3.453 -5.043 1.00 95.62 319 LEU A CA 1
ATOM 2435 C C . LEU A 1 319 ? 12.971 -4.287 -3.767 1.00 95.62 319 LEU A C 1
ATOM 2437 O O . LEU A 1 319 ? 12.143 -3.977 -2.910 1.00 95.62 319 LEU A O 1
ATOM 2441 N N . VAL A 1 320 ? 13.795 -5.325 -3.640 1.00 95.00 320 VAL A N 1
ATOM 2442 C CA . VAL A 1 320 ? 13.894 -6.143 -2.425 1.00 95.00 320 VAL A CA 1
ATOM 2443 C C . VAL A 1 320 ? 15.306 -6.096 -1.853 1.00 95.00 320 VAL A C 1
ATOM 2445 O O . VAL A 1 320 ? 16.274 -5.768 -2.544 1.00 95.00 320 VAL A O 1
ATOM 2448 N N . TRP A 1 321 ? 15.428 -6.446 -0.582 1.00 92.31 321 TRP A N 1
ATOM 2449 C CA . TRP A 1 321 ? 16.696 -6.670 0.106 1.00 92.31 321 TRP A CA 1
ATOM 2450 C C . TRP A 1 321 ? 16.579 -7.920 0.980 1.00 92.31 321 TRP A C 1
ATOM 2452 O O . TRP A 1 321 ? 15.486 -8.465 1.112 1.00 92.31 321 TRP A O 1
ATOM 2462 N N . ASN A 1 322 ? 17.689 -8.426 1.524 1.00 90.25 322 ASN A N 1
ATOM 2463 C CA . ASN A 1 322 ? 17.689 -9.609 2.392 1.00 90.25 322 ASN A CA 1
ATOM 2464 C C . ASN A 1 322 ? 16.836 -10.790 1.855 1.00 90.25 322 ASN A C 1
ATOM 2466 O O . ASN A 1 322 ? 16.019 -11.348 2.572 1.00 90.25 322 ASN A O 1
ATOM 2470 N N . HIS A 1 323 ? 17.034 -11.156 0.581 1.00 85.50 323 HIS A N 1
ATOM 2471 C CA . HIS A 1 323 ? 16.279 -12.159 -0.198 1.00 85.50 323 HIS A CA 1
ATOM 2472 C C . HIS A 1 323 ? 14.883 -11.742 -0.709 1.00 85.50 323 HIS A C 1
ATOM 2474 O O . HIS A 1 323 ? 14.624 -11.891 -1.912 1.00 85.50 323 HIS A O 1
ATOM 2480 N N . ASP A 1 324 ? 13.989 -11.276 0.161 1.00 88.69 324 ASP A N 1
ATOM 2481 C CA . ASP A 1 324 ? 12.565 -11.050 -0.146 1.00 88.69 324 ASP A CA 1
ATOM 2482 C C . ASP A 1 324 ? 11.914 -9.849 0.569 1.00 88.69 324 ASP A C 1
ATOM 2484 O O . ASP A 1 324 ? 10.778 -9.504 0.242 1.00 88.69 324 ASP A O 1
ATOM 2488 N N . HIS A 1 325 ? 12.622 -9.155 1.465 1.00 92.25 325 HIS A N 1
ATOM 2489 C CA . HIS A 1 325 ? 12.101 -7.979 2.164 1.00 92.25 325 HIS A CA 1
ATOM 2490 C C . HIS A 1 325 ? 11.795 -6.854 1.156 1.00 92.25 325 HIS A C 1
ATOM 2492 O O . HIS A 1 325 ? 12.706 -6.272 0.558 1.00 92.25 325 HIS A O 1
ATOM 2498 N N . VAL A 1 326 ? 10.511 -6.552 0.940 1.00 93.19 326 VAL A N 1
ATOM 2499 C CA . VAL A 1 326 ? 10.054 -5.568 -0.055 1.00 93.19 326 VAL A CA 1
ATOM 2500 C C . VAL A 1 326 ? 10.270 -4.141 0.445 1.00 93.19 326 VAL A C 1
ATOM 2502 O O . VAL A 1 326 ? 9.644 -3.715 1.411 1.00 93.19 326 VAL A O 1
ATOM 2505 N N . VAL A 1 327 ? 11.095 -3.378 -0.278 1.00 93.56 327 VAL A N 1
ATOM 2506 C CA . VAL A 1 327 ? 11.235 -1.927 -0.086 1.00 93.56 327 VAL A CA 1
ATOM 2507 C C . VAL A 1 327 ? 10.008 -1.222 -0.664 1.00 93.56 327 VAL A C 1
ATOM 2509 O O . VAL A 1 327 ? 9.232 -0.624 0.072 1.00 93.56 327 VAL A O 1
ATOM 2512 N N . ASP A 1 328 ? 9.836 -1.299 -1.986 1.00 93.31 328 ASP A N 1
ATOM 2513 C CA . ASP A 1 328 ? 8.766 -0.630 -2.734 1.00 93.31 328 ASP A CA 1
ATOM 2514 C C . ASP A 1 328 ? 8.663 -1.213 -4.161 1.00 93.31 328 ASP A C 1
ATOM 2516 O O . ASP A 1 328 ? 9.554 -1.948 -4.607 1.00 93.31 328 ASP A O 1
ATOM 2520 N N . ALA A 1 329 ? 7.601 -0.880 -4.900 1.00 94.19 329 ALA A N 1
ATOM 2521 C CA . ALA A 1 329 ? 7.378 -1.316 -6.278 1.00 94.19 329 ALA A CA 1
ATOM 2522 C C . ALA A 1 329 ? 6.922 -0.168 -7.197 1.00 94.19 329 ALA A C 1
ATOM 2524 O O . ALA A 1 329 ? 6.023 0.594 -6.852 1.00 94.19 329 ALA A O 1
ATOM 2525 N N . ARG A 1 330 ? 7.489 -0.089 -8.408 1.00 94.31 330 ARG A N 1
ATOM 2526 C CA . ARG A 1 330 ? 7.154 0.921 -9.429 1.00 94.31 330 ARG A CA 1
ATOM 2527 C C . ARG A 1 330 ? 6.992 0.303 -10.829 1.00 94.31 330 ARG A C 1
ATOM 2529 O O . ARG A 1 330 ? 7.565 -0.760 -11.081 1.00 94.31 330 ARG A O 1
ATOM 2536 N N . PRO A 1 331 ? 6.256 0.950 -11.751 1.00 96.38 331 PRO A N 1
ATOM 2537 C CA . PRO A 1 331 ? 6.181 0.505 -13.141 1.00 96.38 331 PRO A CA 1
ATOM 2538 C C . PRO A 1 331 ? 7.506 0.702 -13.898 1.00 96.38 331 PRO A C 1
ATOM 2540 O O . PRO A 1 331 ? 8.297 1.606 -13.602 1.00 96.38 331 PRO A O 1
ATOM 2543 N N . LEU A 1 332 ? 7.712 -0.158 -14.894 1.00 96.12 332 LEU A N 1
ATOM 2544 C CA . LEU A 1 332 ? 8.787 -0.166 -15.886 1.00 96.12 332 LEU A CA 1
ATOM 2545 C C . LEU A 1 332 ? 8.145 -0.292 -17.266 1.00 96.12 332 LEU A C 1
ATOM 2547 O O . LEU A 1 332 ? 7.551 -1.320 -17.578 1.00 96.12 332 LEU A O 1
ATOM 2551 N N . THR A 1 333 ? 8.311 0.710 -18.122 1.00 96.75 333 THR A N 1
ATOM 2552 C CA . THR A 1 333 ? 7.851 0.610 -19.508 1.00 96.75 333 THR A CA 1
ATOM 2553 C C . THR A 1 333 ? 8.913 -0.103 -20.345 1.00 96.75 333 THR A C 1
ATOM 2555 O O . THR A 1 333 ? 9.988 0.445 -20.625 1.00 96.75 333 THR A O 1
ATOM 2558 N N . LEU A 1 334 ? 8.616 -1.334 -20.754 1.00 97.06 334 LEU A N 1
ATOM 2559 C CA . LEU A 1 334 ? 9.346 -2.020 -21.817 1.00 97.06 334 LEU A CA 1
ATOM 2560 C C . LEU A 1 334 ? 8.849 -1.500 -23.168 1.00 97.06 334 LEU A C 1
ATOM 2562 O O . LEU A 1 334 ? 7.657 -1.254 -23.320 1.00 97.06 334 LEU A O 1
ATOM 2566 N N . TYR A 1 335 ? 9.723 -1.321 -24.162 1.00 96.69 335 TYR A N 1
ATOM 2567 C CA . TYR A 1 335 ? 9.302 -0.766 -25.458 1.00 96.69 335 TYR A CA 1
ATOM 2568 C C . TYR A 1 335 ? 10.047 -1.329 -26.669 1.00 96.69 335 TYR A C 1
ATOM 2570 O O . TYR A 1 335 ? 11.252 -1.586 -26.635 1.00 96.69 335 TYR A O 1
ATOM 2578 N N . LYS A 1 336 ? 9.325 -1.463 -27.785 1.00 95.56 336 LYS A N 1
ATOM 2579 C CA . LYS A 1 336 ? 9.831 -1.961 -29.068 1.00 95.56 336 LYS A CA 1
ATOM 2580 C C . LYS A 1 336 ? 9.952 -0.794 -30.048 1.00 95.56 336 LYS A C 1
ATOM 2582 O O . LYS A 1 336 ? 8.983 -0.436 -30.713 1.00 95.56 336 LYS A O 1
ATOM 2587 N N . CYS A 1 337 ? 11.159 -0.229 -30.203 1.00 94.12 337 CYS A N 1
ATOM 2588 C CA . CYS A 1 337 ? 11.425 0.832 -31.197 1.00 94.12 337 CYS A CA 1
ATOM 2589 C C . CYS A 1 337 ? 10.932 0.468 -32.608 1.00 94.12 337 CYS A C 1
ATOM 2591 O O . CYS A 1 337 ? 10.454 1.341 -33.325 1.00 94.12 337 CYS A O 1
ATOM 2593 N N . GLY A 1 338 ? 11.003 -0.812 -32.992 1.00 92.75 338 GLY A N 1
ATOM 2594 C CA . GLY A 1 338 ? 10.506 -1.290 -34.282 1.00 92.75 338 GLY A CA 1
ATOM 2595 C C . GLY A 1 338 ? 8.993 -1.127 -34.468 1.00 92.75 338 GLY A C 1
ATOM 2596 O O . GLY A 1 338 ? 8.567 -0.845 -35.581 1.00 92.75 338 GLY A O 1
ATOM 2597 N N . VAL A 1 339 ? 8.204 -1.254 -33.396 1.00 94.38 339 VAL A N 1
ATOM 2598 C CA . VAL A 1 339 ? 6.739 -1.085 -33.406 1.00 94.38 339 VAL A CA 1
ATOM 2599 C C . VAL A 1 339 ? 6.365 0.388 -33.226 1.00 94.38 339 VAL A C 1
ATOM 2601 O O . VAL A 1 339 ? 5.522 0.906 -33.952 1.00 94.38 339 VAL A O 1
ATOM 2604 N N . LEU A 1 340 ? 7.038 1.105 -32.317 1.00 93.69 340 LEU A N 1
ATOM 2605 C CA . LEU A 1 340 ? 6.827 2.546 -32.135 1.00 93.69 340 LEU A CA 1
ATOM 2606 C C . LEU A 1 340 ? 7.178 3.338 -33.405 1.00 93.69 340 LEU A C 1
ATOM 2608 O O . LEU A 1 340 ? 6.450 4.252 -33.785 1.00 93.69 340 LEU A O 1
ATOM 2612 N N . GLY A 1 341 ? 8.274 3.003 -34.083 1.00 91.50 341 GLY A N 1
ATOM 2613 C CA . GLY A 1 341 ? 8.680 3.593 -35.359 1.00 91.50 341 GLY A CA 1
ATOM 2614 C C . GLY A 1 341 ? 8.068 2.904 -36.579 1.00 91.50 341 GLY A C 1
ATOM 2615 O O . GLY A 1 341 ? 8.778 2.716 -37.565 1.00 91.50 341 GLY A O 1
ATOM 2616 N N . ALA A 1 342 ? 6.803 2.478 -36.512 1.00 92.44 342 ALA A N 1
ATOM 2617 C CA . ALA A 1 342 ? 6.098 1.828 -37.615 1.00 92.44 342 ALA A CA 1
ATOM 2618 C C . ALA A 1 342 ? 4.682 2.378 -37.838 1.00 92.44 342 ALA A C 1
ATOM 2620 O O . ALA A 1 342 ? 4.028 2.885 -36.927 1.00 92.44 342 ALA A O 1
ATOM 2621 N N . HIS A 1 343 ? 4.192 2.209 -39.066 1.00 89.44 343 HIS A N 1
ATOM 2622 C CA . HIS A 1 343 ? 2.806 2.432 -39.466 1.00 89.44 343 HIS A CA 1
ATOM 2623 C C . HIS A 1 343 ? 2.286 1.169 -40.165 1.00 89.44 343 HIS A C 1
ATOM 2625 O O . HIS A 1 343 ? 2.922 0.651 -41.082 1.00 89.44 343 HIS A O 1
ATOM 2631 N N . ARG A 1 344 ? 1.137 0.643 -39.712 1.00 87.06 344 ARG A N 1
ATOM 2632 C CA . ARG A 1 344 ? 0.512 -0.595 -40.236 1.00 87.06 344 ARG A CA 1
ATOM 2633 C C . ARG A 1 344 ? 1.480 -1.795 -40.312 1.00 87.06 344 ARG A C 1
ATOM 2635 O O . ARG A 1 344 ? 1.453 -2.554 -41.271 1.00 87.06 344 ARG A O 1
ATOM 2642 N N . GLY A 1 345 ? 2.357 -1.940 -39.316 1.00 84.75 345 GLY A N 1
ATOM 2643 C CA . GLY A 1 345 ? 3.349 -3.023 -39.238 1.00 84.75 345 GLY A CA 1
ATOM 2644 C C . GLY A 1 345 ? 4.638 -2.807 -40.045 1.00 84.75 345 GLY A C 1
ATOM 2645 O O . GLY A 1 345 ? 5.586 -3.566 -39.867 1.00 84.75 345 GLY A O 1
ATOM 2646 N N . HIS A 1 346 ? 4.727 -1.764 -40.876 1.00 89.19 346 HIS A N 1
ATOM 2647 C CA . HIS A 1 346 ? 5.942 -1.426 -41.621 1.00 89.19 346 HIS A CA 1
ATOM 2648 C C . HIS A 1 346 ? 6.739 -0.332 -40.905 1.00 89.19 346 HIS A C 1
ATOM 2650 O O . HIS A 1 346 ? 6.173 0.694 -40.529 1.00 89.19 346 HIS A O 1
ATOM 2656 N N . HIS A 1 347 ? 8.050 -0.529 -40.732 1.00 91.19 347 HIS A N 1
ATOM 2657 C CA . HIS A 1 347 ? 8.932 0.496 -40.169 1.00 91.19 347 HIS A CA 1
ATOM 2658 C C . HIS A 1 347 ? 8.930 1.760 -41.044 1.00 91.19 347 HIS A C 1
ATOM 2660 O O . HIS A 1 347 ? 9.121 1.678 -42.256 1.00 91.19 347 HIS A O 1
ATOM 2666 N N . ASP A 1 348 ? 8.774 2.923 -40.418 1.00 90.62 348 ASP A N 1
ATOM 2667 C CA . ASP A 1 348 ? 8.726 4.230 -41.071 1.00 90.62 348 ASP A CA 1
ATOM 2668 C C . ASP A 1 348 ? 9.822 5.129 -40.488 1.00 90.62 348 ASP A C 1
ATOM 2670 O O . ASP A 1 348 ? 9.915 5.310 -39.269 1.00 90.62 348 ASP A O 1
ATOM 2674 N N . CYS A 1 349 ? 10.676 5.690 -41.349 1.00 87.81 349 CYS A N 1
ATOM 2675 C CA . CYS A 1 349 ? 11.801 6.495 -40.880 1.00 87.81 349 CYS A CA 1
ATOM 2676 C C . CYS A 1 349 ? 11.359 7.812 -40.238 1.00 87.81 349 CYS A C 1
ATOM 2678 O O . CYS A 1 349 ? 11.924 8.202 -39.217 1.00 87.81 349 CYS A O 1
ATOM 2680 N N . SER A 1 350 ? 10.322 8.461 -40.777 1.00 87.00 350 SER A N 1
ATOM 2681 C CA . SER A 1 350 ? 9.806 9.721 -40.239 1.00 87.00 350 SER A CA 1
ATOM 2682 C C . SER A 1 350 ? 9.245 9.518 -38.831 1.00 87.00 350 SER A C 1
ATOM 2684 O O . SER A 1 350 ? 9.640 10.231 -37.905 1.00 87.00 350 SER A O 1
ATOM 2686 N N . LEU A 1 351 ? 8.432 8.475 -38.622 1.00 90.38 351 LEU A N 1
ATOM 2687 C CA . LEU A 1 351 ? 7.918 8.120 -37.297 1.00 90.38 351 LEU A CA 1
ATOM 2688 C C . LEU A 1 351 ? 9.043 7.709 -36.347 1.00 90.38 351 LEU A C 1
ATOM 2690 O O . LEU A 1 351 ? 8.999 8.056 -35.171 1.00 90.38 351 LEU A O 1
ATOM 2694 N N . CYS A 1 352 ? 10.063 7.001 -36.842 1.00 90.50 352 CYS A N 1
ATOM 2695 C CA . CYS A 1 352 ? 11.203 6.580 -36.036 1.00 90.50 352 CYS A CA 1
ATOM 2696 C C . CYS A 1 352 ? 12.014 7.765 -35.487 1.00 90.50 352 CYS A C 1
ATOM 2698 O O . CYS A 1 352 ? 12.238 7.841 -34.278 1.00 90.50 352 CYS A O 1
ATOM 2700 N N . VAL A 1 353 ? 12.440 8.699 -36.350 1.00 87.75 353 VAL A N 1
ATOM 2701 C CA . VAL A 1 353 ? 13.313 9.818 -35.942 1.00 87.75 353 VAL A CA 1
ATOM 2702 C C . VAL A 1 353 ? 12.569 10.911 -35.169 1.00 87.75 353 VAL A C 1
ATOM 2704 O O . VAL A 1 353 ? 13.198 11.637 -34.401 1.00 87.75 353 VAL A O 1
ATOM 2707 N N . THR A 1 354 ? 11.241 10.995 -35.321 1.00 87.12 354 THR A N 1
ATOM 2708 C CA . THR A 1 354 ? 10.369 11.905 -34.550 1.00 87.12 354 THR A CA 1
ATOM 2709 C C . THR A 1 354 ? 9.880 11.324 -33.217 1.00 87.12 354 THR A C 1
ATOM 2711 O O . THR A 1 354 ? 9.249 12.047 -32.443 1.00 87.12 354 THR A O 1
ATOM 2714 N N . ARG A 1 355 ? 10.172 10.054 -32.877 1.00 89.06 355 ARG A N 1
ATOM 2715 C CA . ARG A 1 355 ? 9.825 9.529 -31.543 1.00 89.06 355 ARG A CA 1
ATOM 2716 C C . ARG A 1 355 ? 10.572 10.271 -30.435 1.00 89.06 355 ARG A C 1
ATOM 2718 O O . ARG A 1 355 ? 11.740 10.636 -30.561 1.00 89.06 355 ARG A O 1
ATOM 2725 N N . HIS A 1 356 ? 9.872 10.457 -29.314 1.00 91.31 356 HIS A N 1
ATOM 2726 C CA . HIS A 1 356 ? 10.353 11.242 -28.181 1.00 91.31 356 HIS A CA 1
ATOM 2727 C C . HIS A 1 356 ? 11.747 10.763 -27.714 1.00 91.31 356 HIS A C 1
ATOM 2729 O O . HIS A 1 356 ? 11.919 9.559 -27.490 1.00 91.31 356 HIS A O 1
ATOM 2735 N N . PRO A 1 357 ? 12.736 11.656 -27.490 1.00 88.81 357 PRO A N 1
ATOM 2736 C CA . PRO A 1 357 ? 14.126 11.263 -27.228 1.00 88.81 357 PRO A CA 1
ATOM 2737 C C . PRO A 1 357 ? 14.341 10.260 -26.082 1.00 88.81 357 PRO A C 1
ATOM 2739 O O . PRO A 1 357 ? 15.339 9.540 -26.100 1.00 88.81 357 PRO A O 1
ATOM 2742 N N . ARG A 1 358 ? 13.393 10.158 -25.132 1.00 90.81 358 ARG A N 1
ATOM 2743 C CA . ARG A 1 358 ? 13.391 9.169 -24.030 1.00 90.81 358 ARG A CA 1
ATOM 2744 C C . ARG A 1 358 ? 13.579 7.715 -24.489 1.00 90.81 358 ARG A C 1
ATOM 2746 O O . ARG A 1 358 ? 14.256 6.961 -23.802 1.00 90.81 358 ARG A O 1
ATOM 2753 N N . TYR A 1 359 ? 13.044 7.345 -25.654 1.00 91.81 359 TYR A N 1
ATOM 2754 C CA . TYR A 1 359 ? 13.151 5.983 -26.197 1.00 91.81 359 TYR A CA 1
ATOM 2755 C C . TYR A 1 359 ? 14.475 5.715 -26.928 1.00 91.81 359 TYR A C 1
ATOM 2757 O O . TYR A 1 359 ? 14.782 4.574 -27.255 1.00 91.81 359 TYR A O 1
ATOM 2765 N N . ARG A 1 360 ? 15.262 6.759 -27.235 1.00 92.06 360 ARG A N 1
ATOM 2766 C CA . ARG A 1 360 ? 16.547 6.668 -27.960 1.00 92.06 360 ARG A CA 1
ATOM 2767 C C . ARG A 1 360 ? 16.490 5.787 -29.225 1.00 92.06 360 ARG A C 1
ATOM 2769 O O . ARG A 1 360 ? 17.480 5.141 -29.573 1.00 92.06 360 ARG A O 1
ATOM 2776 N N . CYS A 1 361 ? 15.342 5.747 -29.900 1.00 92.12 361 CYS A N 1
ATOM 2777 C CA . CYS A 1 361 ? 15.199 5.067 -31.181 1.00 92.12 361 CYS A CA 1
ATOM 2778 C C . CYS A 1 361 ? 15.928 5.859 -32.278 1.00 92.12 361 CYS A C 1
ATOM 2780 O O . CYS A 1 361 ? 16.007 7.086 -32.216 1.00 92.12 361 CYS A O 1
ATOM 2782 N N . THR A 1 362 ? 16.461 5.159 -33.275 1.00 91.50 362 THR A N 1
ATOM 2783 C CA . THR A 1 362 ? 17.033 5.752 -34.487 1.00 91.50 362 THR A CA 1
ATOM 2784 C C . THR A 1 362 ? 16.824 4.818 -35.675 1.00 91.50 362 THR A C 1
ATOM 2786 O O . THR A 1 362 ? 16.554 3.623 -35.508 1.00 91.50 362 THR A O 1
ATOM 2789 N N . TRP A 1 363 ? 16.943 5.356 -36.884 1.00 89.12 363 TRP A N 1
ATOM 2790 C CA . TRP A 1 363 ? 16.834 4.574 -38.109 1.00 89.12 363 TRP A CA 1
ATOM 2791 C C . TRP A 1 363 ? 18.186 3.969 -38.488 1.00 89.12 363 TRP A C 1
ATOM 2793 O O . TRP A 1 363 ? 19.163 4.693 -38.658 1.00 89.12 363 TRP A O 1
ATOM 2803 N N . CYS A 1 364 ? 18.262 2.645 -38.632 1.00 87.88 364 CYS A N 1
ATOM 2804 C CA . CYS A 1 364 ? 19.477 1.982 -39.104 1.00 87.88 364 CYS A CA 1
ATOM 2805 C C . CYS A 1 364 ? 19.170 0.627 -39.758 1.00 87.88 364 CYS A C 1
ATOM 2807 O O . CYS A 1 364 ? 18.343 -0.152 -39.278 1.00 87.88 364 CYS A O 1
ATOM 2809 N N . GLY A 1 365 ? 19.835 0.338 -40.883 1.00 83.38 365 GLY A N 1
ATOM 2810 C CA . GLY A 1 365 ? 19.601 -0.893 -41.650 1.00 83.38 365 GLY A CA 1
ATOM 2811 C C . GLY A 1 365 ? 18.151 -1.039 -42.131 1.00 83.38 365 GLY A C 1
ATOM 2812 O O . GLY A 1 365 ? 17.575 -2.113 -41.984 1.00 83.38 365 GLY A O 1
ATOM 2813 N N . ALA A 1 366 ? 17.561 0.055 -42.633 1.00 85.56 366 ALA A N 1
ATOM 2814 C CA . ALA A 1 366 ? 16.171 0.146 -43.104 1.00 85.56 366 ALA A CA 1
ATOM 2815 C C . ALA A 1 366 ? 15.085 -0.255 -42.074 1.00 85.56 366 ALA A C 1
ATOM 2817 O O . ALA A 1 366 ? 13.989 -0.664 -42.449 1.00 85.56 366 ALA A O 1
ATOM 2818 N N . ALA A 1 367 ? 15.377 -0.126 -40.776 1.00 90.44 367 ALA A N 1
ATOM 2819 C CA . ALA A 1 367 ? 14.434 -0.391 -39.694 1.00 90.44 367 ALA A CA 1
ATOM 2820 C C . ALA A 1 367 ? 14.602 0.612 -38.543 1.00 90.44 367 ALA A C 1
ATOM 2822 O O . ALA A 1 367 ? 15.685 1.168 -38.341 1.00 90.44 367 ALA A O 1
ATOM 2823 N N . CYS A 1 368 ? 13.549 0.792 -37.741 1.00 91.50 368 CYS A N 1
ATOM 2824 C CA . CYS A 1 368 ? 13.645 1.553 -36.499 1.00 91.50 368 CYS A CA 1
ATOM 2825 C C . CYS A 1 368 ? 14.189 0.671 -35.368 1.00 91.50 368 CYS A C 1
ATOM 2827 O O . CYS A 1 368 ? 13.610 -0.371 -35.054 1.00 91.50 368 CYS A O 1
ATOM 2829 N N . ARG A 1 369 ? 15.303 1.068 -34.746 1.00 92.38 369 ARG A N 1
ATOM 2830 C CA . ARG A 1 369 ? 15.983 0.285 -33.699 1.00 92.38 369 ARG A CA 1
ATOM 2831 C C . ARG A 1 369 ? 16.393 1.171 -32.525 1.00 92.38 369 ARG A C 1
ATOM 2833 O O . ARG A 1 369 ? 16.494 2.387 -32.649 1.00 92.38 369 ARG A O 1
ATOM 2840 N N . TYR A 1 370 ? 16.642 0.556 -31.373 1.00 92.75 370 TYR A N 1
ATOM 2841 C CA . TYR A 1 370 ? 17.260 1.233 -30.231 1.00 92.75 370 TYR A CA 1
ATOM 2842 C C . TYR A 1 370 ? 18.701 1.626 -30.597 1.00 92.75 370 TYR A C 1
ATOM 2844 O O . TYR A 1 370 ? 19.455 0.773 -31.059 1.00 92.75 370 TYR A O 1
ATOM 2852 N N . ALA A 1 371 ? 19.100 2.891 -30.431 1.00 89.38 371 ALA A N 1
ATOM 2853 C CA . ALA A 1 371 ? 20.349 3.392 -31.021 1.00 89.38 371 ALA A CA 1
ATOM 2854 C C . ALA A 1 371 ? 21.629 2.634 -30.588 1.00 89.38 371 ALA A C 1
ATOM 2856 O O . ALA A 1 371 ? 22.440 2.335 -31.462 1.00 89.38 371 ALA A O 1
ATOM 2857 N N . PRO A 1 372 ? 21.812 2.216 -29.315 1.00 87.19 372 PRO A N 1
ATOM 2858 C CA . PRO A 1 372 ? 22.922 1.339 -28.911 1.00 87.19 372 PRO A CA 1
ATOM 2859 C C . PRO A 1 372 ? 22.957 -0.054 -29.568 1.00 87.19 372 PRO A C 1
ATOM 2861 O O . PRO A 1 372 ? 23.955 -0.754 -29.434 1.00 87.19 372 PRO A O 1
ATOM 2864 N N . HIS A 1 373 ? 21.885 -0.480 -30.245 1.00 84.56 373 HIS A N 1
ATOM 2865 C CA . HIS A 1 373 ? 21.817 -1.725 -31.022 1.00 84.56 373 HIS A CA 1
ATOM 2866 C C . HIS A 1 373 ? 22.029 -1.521 -32.527 1.00 84.56 373 HIS A C 1
ATOM 2868 O O . HIS A 1 373 ? 22.067 -2.500 -33.275 1.00 84.56 373 HIS A O 1
ATOM 2874 N N . CYS A 1 374 ? 22.157 -0.281 -33.000 1.00 83.88 374 CYS A N 1
ATOM 2875 C CA . CYS A 1 374 ? 22.569 -0.042 -34.374 1.00 83.88 374 CYS A CA 1
ATOM 2876 C C . CYS A 1 374 ? 24.052 -0.404 -34.524 1.00 83.88 374 CYS A C 1
ATOM 2878 O O . CYS A 1 374 ? 24.880 0.163 -33.806 1.00 83.88 374 CYS A O 1
ATOM 2880 N N . PRO A 1 375 ? 24.426 -1.312 -35.446 1.00 75.25 375 PRO A N 1
ATOM 2881 C CA . PRO A 1 375 ? 25.829 -1.526 -35.756 1.00 75.25 375 PRO A CA 1
ATOM 2882 C C . PRO A 1 375 ? 26.383 -0.226 -36.341 1.00 75.25 375 PRO A C 1
ATOM 2884 O O . PRO A 1 375 ? 25.909 0.247 -37.375 1.00 75.25 375 PRO A O 1
ATOM 2887 N N . VAL A 1 376 ? 27.376 0.363 -35.673 1.00 60.09 376 VAL A N 1
ATOM 2888 C CA . VAL A 1 376 ? 28.061 1.556 -36.176 1.00 60.09 376 VAL A CA 1
ATOM 2889 C C . VAL A 1 376 ? 28.916 1.139 -37.369 1.00 60.09 376 VAL A C 1
ATOM 2891 O O . VAL A 1 376 ? 30.071 0.743 -37.224 1.00 60.09 376 VAL A O 1
ATOM 2894 N N . THR A 1 377 ? 28.343 1.223 -38.569 1.00 43.75 377 THR A N 1
ATOM 2895 C CA . THR A 1 377 ? 29.118 1.251 -39.810 1.00 43.75 377 THR A CA 1
ATOM 2896 C C . THR A 1 377 ? 30.108 2.407 -39.713 1.00 43.75 377 THR A C 1
ATOM 2898 O O . THR A 1 377 ? 29.693 3.544 -39.484 1.00 43.75 377 THR A O 1
ATOM 2901 N N . ALA A 1 378 ? 31.405 2.119 -39.836 1.00 36.59 378 ALA A N 1
ATOM 2902 C CA . ALA A 1 378 ? 32.482 3.073 -39.580 1.00 36.59 378 ALA A CA 1
ATOM 2903 C C . ALA A 1 378 ? 32.503 4.209 -40.623 1.00 36.59 378 ALA A C 1
ATOM 2905 O O . ALA A 1 378 ? 33.205 4.137 -41.627 1.00 36.59 378 ALA A O 1
ATOM 2906 N N . ALA A 1 379 ? 31.702 5.250 -40.378 1.00 40.50 379 ALA A N 1
ATOM 2907 C CA . ALA A 1 379 ? 31.405 6.319 -41.333 1.00 40.50 379 ALA A CA 1
ATOM 2908 C C . ALA A 1 379 ? 31.536 7.739 -40.737 1.00 40.50 379 ALA A C 1
ATOM 2910 O O . ALA A 1 379 ? 30.948 8.682 -41.258 1.00 40.50 379 ALA A O 1
ATOM 2911 N N . SER A 1 380 ? 32.306 7.912 -39.653 1.00 37.62 380 SER A N 1
ATOM 2912 C CA . SER A 1 380 ? 32.677 9.244 -39.136 1.00 37.62 380 SER A CA 1
ATOM 2913 C C . SER A 1 380 ? 33.956 9.246 -38.277 1.00 37.62 380 SER A C 1
ATOM 2915 O O . SER A 1 380 ? 34.012 9.901 -37.237 1.00 37.62 380 SER A O 1
ATOM 2917 N N . SER A 1 381 ? 35.000 8.515 -38.687 1.00 34.34 381 SER A N 1
ATOM 2918 C CA . SER A 1 381 ? 36.347 8.594 -38.084 1.00 34.34 381 SER A CA 1
ATOM 2919 C C . SER A 1 381 ? 37.322 9.399 -38.957 1.00 34.34 381 SER A C 1
ATOM 2921 O O . SER A 1 381 ? 38.457 8.991 -39.193 1.00 34.34 381 SER A O 1
ATOM 2923 N N . SER A 1 382 ? 36.859 10.548 -39.449 1.00 32.19 382 SER A N 1
ATOM 2924 C CA . SER A 1 382 ? 37.650 11.572 -40.138 1.00 32.19 382 SER A CA 1
ATOM 2925 C C . SER A 1 382 ? 37.220 12.937 -39.604 1.00 32.19 382 SER A C 1
ATOM 2927 O O . SER A 1 382 ? 36.032 13.255 -39.620 1.00 32.19 382 SER A O 1
ATOM 2929 N N . ALA A 1 383 ? 38.167 13.710 -39.075 1.00 38.22 383 ALA A N 1
ATOM 2930 C CA . ALA A 1 383 ? 37.885 14.957 -38.369 1.00 38.22 383 ALA A CA 1
ATOM 2931 C C . ALA A 1 383 ? 37.585 16.145 -39.312 1.00 38.22 383 ALA A C 1
ATOM 2933 O O . ALA A 1 383 ? 37.660 16.032 -40.533 1.00 38.22 383 ALA A O 1
ATOM 2934 N N . SER A 1 384 ? 37.313 17.304 -38.700 1.00 34.38 384 SER A N 1
ATOM 2935 C CA . SER A 1 384 ? 37.151 18.637 -39.308 1.00 34.38 384 SER A CA 1
ATOM 2936 C C . SER A 1 384 ? 35.986 18.832 -40.290 1.00 34.38 384 SER A C 1
ATOM 2938 O O . SER A 1 384 ? 36.144 18.700 -41.496 1.00 34.38 384 SER A O 1
ATOM 2940 N N . LEU A 1 385 ? 34.847 19.274 -39.747 1.00 30.44 385 LEU A N 1
ATOM 2941 C CA . LEU A 1 385 ? 34.109 20.504 -40.107 1.00 30.44 385 LEU A CA 1
ATOM 2942 C C . LEU A 1 385 ? 33.056 20.760 -38.994 1.00 30.44 385 LEU A C 1
ATOM 2944 O O . LEU A 1 385 ? 32.734 19.823 -38.257 1.00 30.44 385 LEU A O 1
ATOM 2948 N N . PRO A 1 386 ? 32.566 21.998 -38.778 1.00 38.84 386 PRO A N 1
ATOM 2949 C CA . PRO A 1 386 ? 31.644 22.289 -37.680 1.00 38.84 386 PRO A CA 1
ATOM 2950 C C . PRO A 1 386 ? 30.264 21.666 -37.927 1.00 38.84 386 PRO A C 1
ATOM 2952 O O . PRO A 1 386 ? 29.724 21.721 -39.031 1.00 38.84 386 PRO A O 1
ATOM 2955 N N . SER A 1 387 ? 29.690 21.075 -36.882 1.00 33.19 387 SER A N 1
ATOM 2956 C CA . SER A 1 387 ? 28.406 20.374 -36.937 1.00 33.19 387 SER A CA 1
ATOM 2957 C C . SER A 1 387 ? 27.210 21.330 -37.091 1.00 33.19 387 SER A C 1
ATOM 2959 O O . SER A 1 387 ? 27.158 22.325 -36.361 1.00 33.19 387 SER A O 1
ATOM 2961 N N . PRO A 1 388 ? 26.205 21.009 -37.932 1.00 37.47 388 PRO A N 1
ATOM 2962 C CA . PRO A 1 388 ? 24.897 21.668 -37.889 1.00 37.47 388 PRO A CA 1
ATOM 2963 C C . PRO A 1 388 ? 24.162 21.372 -36.562 1.00 37.47 388 PRO A C 1
ATOM 2965 O O . PRO A 1 388 ? 24.563 20.459 -35.829 1.00 37.47 388 PRO A O 1
ATOM 2968 N N . PRO A 1 389 ? 23.091 22.119 -36.223 1.00 38.19 389 PRO A N 1
ATOM 2969 C CA . PRO A 1 389 ? 22.303 21.875 -35.014 1.00 38.19 389 PRO A CA 1
ATOM 2970 C C . PRO A 1 389 ? 21.724 20.449 -34.954 1.00 38.19 389 PRO A C 1
ATOM 2972 O O . PRO A 1 389 ? 21.412 19.824 -35.967 1.00 38.19 389 PRO A O 1
ATOM 2975 N N . VAL A 1 390 ? 21.572 19.945 -33.725 1.00 48.00 390 VAL A N 1
ATOM 2976 C CA . VAL A 1 390 ? 21.397 18.513 -33.389 1.00 48.00 390 VAL A CA 1
ATOM 2977 C C . VAL A 1 390 ? 20.127 17.863 -33.970 1.00 48.00 390 VAL A C 1
ATOM 2979 O O . VAL A 1 390 ? 20.054 16.636 -34.059 1.00 48.00 390 VAL A O 1
ATOM 2982 N N . GLU A 1 391 ? 19.140 18.652 -34.390 1.00 44.00 391 GLU A N 1
ATOM 2983 C CA . GLU A 1 391 ? 17.898 18.162 -35.003 1.00 44.00 391 GLU A CA 1
ATOM 2984 C C . GLU A 1 391 ? 18.110 17.657 -36.444 1.00 44.00 391 GLU A C 1
ATOM 2986 O O . GLU A 1 391 ? 17.612 16.589 -36.809 1.00 44.00 391 GLU A O 1
ATOM 2991 N N . ASP A 1 392 ? 18.920 18.360 -37.242 1.00 44.59 392 ASP A N 1
ATOM 2992 C CA . ASP A 1 392 ? 19.091 18.104 -38.684 1.00 44.59 392 ASP A CA 1
ATOM 2993 C C . ASP A 1 392 ? 19.863 16.788 -38.948 1.00 44.59 392 ASP A C 1
ATOM 2995 O O . ASP A 1 392 ? 19.612 16.057 -39.908 1.00 44.59 392 ASP A O 1
ATOM 2999 N N . ALA A 1 393 ? 20.748 16.407 -38.017 1.00 49.84 393 ALA A N 1
ATOM 3000 C CA . ALA A 1 393 ? 21.578 15.198 -38.084 1.00 49.84 393 ALA A CA 1
ATOM 3001 C C . ALA A 1 393 ? 20.820 13.867 -37.858 1.00 49.84 393 ALA A C 1
ATOM 3003 O O . ALA A 1 393 ? 21.416 12.790 -37.965 1.00 49.84 393 ALA A O 1
ATOM 3004 N N . ARG A 1 394 ? 19.522 13.912 -37.520 1.00 52.97 394 ARG A N 1
ATOM 3005 C CA . ARG A 1 394 ? 18.665 12.713 -37.416 1.00 52.97 394 ARG A CA 1
ATOM 3006 C C . ARG A 1 394 ? 17.888 12.446 -38.700 1.00 52.97 394 ARG A C 1
ATOM 3008 O O . ARG A 1 394 ? 17.782 11.298 -39.118 1.00 52.97 394 ARG A O 1
ATOM 3015 N N . LEU A 1 395 ? 17.388 13.501 -39.341 1.00 53.00 395 LEU A N 1
ATOM 3016 C CA . LEU A 1 395 ? 16.628 13.415 -40.592 1.00 53.00 395 LEU A CA 1
ATOM 3017 C C . LEU A 1 395 ? 17.504 12.955 -41.766 1.00 53.00 395 LEU A C 1
ATOM 3019 O O . LEU A 1 395 ? 17.035 12.214 -42.626 1.00 53.00 395 LEU A O 1
ATOM 3023 N N . SER A 1 396 ? 18.797 13.295 -41.753 1.00 57.94 396 SER A N 1
ATOM 3024 C CA . SER A 1 396 ? 19.787 12.843 -42.743 1.00 57.94 396 SER A CA 1
ATOM 3025 C C . SER A 1 396 ? 20.057 11.328 -42.759 1.00 57.94 396 SER A C 1
ATOM 3027 O O . SER A 1 396 ? 20.721 10.844 -43.673 1.00 57.94 396 SER A O 1
ATOM 3029 N N . GLN A 1 397 ? 19.546 10.571 -41.779 1.00 64.25 397 GLN A N 1
ATOM 3030 C CA . GLN A 1 397 ? 19.625 9.103 -41.741 1.00 64.25 397 GLN A CA 1
ATOM 3031 C C . GLN A 1 397 ? 18.464 8.432 -42.497 1.00 64.25 397 GLN A C 1
ATOM 3033 O O . GLN A 1 397 ? 18.523 7.230 -42.766 1.00 64.25 397 GLN A O 1
ATOM 3038 N N . CYS A 1 398 ? 17.414 9.181 -42.855 1.00 69.94 398 CYS A N 1
ATOM 3039 C CA . CYS A 1 398 ? 16.316 8.666 -43.666 1.00 69.94 398 CYS A CA 1
ATOM 3040 C C . CYS A 1 398 ? 16.681 8.617 -45.158 1.00 69.94 398 CYS A C 1
ATOM 3042 O O . CYS A 1 398 ? 17.346 9.528 -45.656 1.00 69.94 398 CYS A O 1
ATOM 3044 N N . PRO A 1 399 ? 16.205 7.603 -45.910 1.00 68.88 399 PRO A N 1
ATOM 3045 C CA . PRO A 1 399 ? 16.245 7.658 -47.366 1.00 68.88 399 PRO A CA 1
ATOM 3046 C C . PRO A 1 399 ? 15.429 8.861 -47.858 1.00 68.88 399 PRO A C 1
ATOM 3048 O O . PRO A 1 399 ? 14.357 9.156 -47.325 1.00 68.88 399 PRO A O 1
ATOM 3051 N N . THR A 1 400 ? 15.935 9.554 -48.875 1.00 64.25 400 THR A N 1
ATOM 3052 C CA . THR A 1 400 ? 15.269 10.712 -49.479 1.00 64.25 400 THR A CA 1
ATOM 3053 C C . THR A 1 400 ? 13.922 10.306 -50.086 1.00 64.25 400 THR A C 1
ATOM 3055 O O . THR A 1 400 ? 13.899 9.390 -50.914 1.00 64.25 400 THR A O 1
ATOM 3058 N N . PRO A 1 401 ? 12.793 10.946 -49.716 1.00 57.66 401 PRO A N 1
ATOM 3059 C CA . PRO A 1 401 ? 11.511 10.663 -50.343 1.00 57.66 401 PRO A CA 1
ATOM 3060 C C . PRO A 1 401 ? 11.581 10.936 -51.848 1.00 57.66 401 PRO A C 1
ATOM 3062 O O . PRO A 1 401 ? 11.937 12.031 -52.293 1.00 57.66 401 PRO A O 1
ATOM 3065 N N . ARG A 1 402 ? 11.213 9.919 -52.628 1.00 56.38 402 ARG A N 1
ATOM 3066 C CA . ARG A 1 402 ? 10.994 10.037 -54.068 1.00 56.38 402 ARG A CA 1
ATOM 3067 C C . ARG A 1 402 ? 9.528 10.337 -54.307 1.00 56.38 402 ARG A C 1
ATOM 3069 O O . ARG A 1 402 ? 8.662 9.601 -53.838 1.00 56.38 402 ARG A O 1
ATOM 3076 N N . ILE A 1 403 ? 9.269 11.435 -55.007 1.00 58.31 403 ILE A N 1
ATOM 3077 C CA . ILE A 1 403 ? 7.923 11.851 -55.388 1.00 58.31 403 ILE A CA 1
ATOM 3078 C C . ILE A 1 403 ? 7.846 11.759 -56.909 1.00 58.31 403 ILE A C 1
ATOM 3080 O O . ILE A 1 403 ? 8.527 12.499 -57.621 1.00 58.31 403 ILE A O 1
ATOM 3084 N N . ASP A 1 404 ? 7.016 10.838 -57.394 1.00 54.47 404 ASP A N 1
ATOM 3085 C CA . ASP A 1 404 ? 6.746 10.682 -58.819 1.00 54.47 404 ASP A CA 1
ATOM 3086 C C . ASP A 1 404 ? 5.704 11.722 -59.244 1.00 54.47 404 ASP A C 1
ATOM 3088 O O . ASP A 1 404 ? 4.500 11.576 -59.015 1.00 54.47 404 ASP A O 1
ATOM 3092 N N . LEU A 1 405 ? 6.174 12.809 -59.851 1.00 56.16 405 LEU A N 1
ATOM 3093 C CA . LEU A 1 405 ? 5.338 13.883 -60.369 1.00 56.16 405 LEU A CA 1
ATOM 3094 C C . LEU A 1 405 ? 4.778 13.479 -61.738 1.00 56.16 405 LEU A C 1
ATOM 3096 O O . LEU A 1 405 ? 5.465 13.512 -62.762 1.00 56.16 405 LEU A O 1
ATOM 3100 N N . TRP A 1 406 ? 3.504 13.084 -61.741 1.00 57.22 406 TRP A N 1
ATOM 3101 C CA . TRP A 1 406 ? 2.750 12.701 -62.934 1.00 57.22 406 TRP A CA 1
ATOM 3102 C C . TRP A 1 406 ? 2.146 13.927 -63.620 1.00 57.22 406 TRP A C 1
ATOM 3104 O O . TRP A 1 406 ? 1.080 14.416 -63.244 1.00 57.22 406 TRP A O 1
ATOM 3114 N N . GLN A 1 407 ? 2.814 14.412 -64.663 1.00 54.44 407 GLN A N 1
ATOM 3115 C CA . GLN A 1 407 ? 2.358 15.541 -65.467 1.00 54.44 407 GLN A CA 1
ATOM 3116 C C . GLN A 1 407 ? 1.561 15.029 -66.679 1.00 54.44 407 GLN A C 1
ATOM 3118 O O . GLN A 1 407 ? 2.033 14.184 -67.445 1.00 54.44 407 GLN A O 1
ATOM 3123 N N . ARG A 1 408 ? 0.322 15.511 -66.847 1.00 46.72 408 ARG A N 1
ATOM 3124 C CA . ARG A 1 408 ? -0.578 15.098 -67.938 1.00 46.72 408 ARG A CA 1
ATOM 3125 C C . ARG A 1 408 ? -0.635 16.162 -69.027 1.00 46.72 408 ARG A C 1
ATOM 3127 O O . ARG A 1 408 ? -1.326 17.167 -68.871 1.00 46.72 408 ARG A O 1
ATOM 3134 N N . GLU A 1 409 ? 0.022 15.899 -70.148 1.00 55.56 409 GLU A N 1
ATOM 3135 C CA . GLU A 1 409 ? 0.053 16.800 -71.298 1.00 55.56 409 GLU A CA 1
ATOM 3136 C C . GLU A 1 409 ? -0.834 16.234 -72.421 1.00 55.56 409 GLU A C 1
ATOM 3138 O O . GLU A 1 409 ? -0.543 15.219 -73.064 1.00 55.56 409 GLU A O 1
ATOM 3143 N N . GLY A 1 410 ? -2.012 16.842 -72.594 1.00 67.69 410 GLY A N 1
ATOM 3144 C CA . GLY A 1 410 ? -3.058 16.327 -73.479 1.00 67.69 410 GLY A CA 1
ATOM 3145 C C . GLY A 1 410 ? -3.541 14.930 -73.061 1.00 67.69 410 GLY A C 1
ATOM 3146 O O . GLY A 1 410 ? -4.091 14.752 -71.975 1.00 67.69 410 GLY A O 1
ATOM 3147 N N . ARG A 1 411 ? -3.356 13.936 -73.943 1.00 49.91 411 ARG A N 1
ATOM 3148 C CA . ARG A 1 411 ? -3.692 12.519 -73.684 1.00 49.91 411 ARG A CA 1
ATOM 3149 C C . ARG A 1 411 ? -2.499 11.678 -73.206 1.00 49.91 411 ARG A C 1
ATOM 3151 O O . ARG A 1 411 ? -2.672 10.481 -72.993 1.00 49.91 411 ARG A O 1
ATOM 3158 N N . ARG A 1 412 ? -1.299 12.258 -73.074 1.00 46.47 412 ARG A N 1
ATOM 3159 C CA . ARG A 1 412 ? -0.088 11.532 -72.669 1.00 46.47 412 ARG A CA 1
ATOM 3160 C C . ARG A 1 412 ? 0.246 11.842 -71.212 1.00 46.47 412 ARG A C 1
ATOM 3162 O O . ARG A 1 412 ? 0.209 12.994 -70.787 1.00 46.47 412 ARG A O 1
ATOM 3169 N N . TRP A 1 413 ? 0.578 10.803 -70.457 1.00 46.38 413 TRP A N 1
ATOM 3170 C CA . TRP A 1 413 ? 1.144 10.936 -69.119 1.00 46.38 413 TRP A CA 1
ATOM 3171 C C . TRP A 1 413 ? 2.667 10.916 -69.216 1.00 46.38 413 TRP A C 1
ATOM 3173 O O . TRP A 1 413 ? 3.225 10.125 -69.978 1.00 46.38 413 TRP A O 1
ATOM 3183 N N . SER A 1 414 ? 3.320 11.779 -68.444 1.00 48.22 414 SER A N 1
ATOM 3184 C CA . SER A 1 414 ? 4.769 11.820 -68.273 1.00 48.22 414 SER A CA 1
ATOM 3185 C C . SER A 1 414 ? 5.084 11.810 -66.781 1.00 48.22 414 SER A C 1
ATOM 3187 O O . SER A 1 414 ? 4.527 12.604 -66.025 1.00 48.22 414 SER A O 1
ATOM 3189 N N . SER A 1 415 ? 5.948 10.897 -66.348 1.00 45.00 415 SER A N 1
ATOM 3190 C CA . SER A 1 415 ? 6.404 10.785 -64.962 1.00 45.00 415 SER A CA 1
ATOM 3191 C C . SER A 1 415 ? 7.792 11.400 -64.823 1.00 45.00 415 SER A C 1
ATOM 3193 O O . SER A 1 415 ? 8.734 10.934 -65.471 1.00 45.00 415 SER A O 1
ATOM 3195 N N . ARG A 1 416 ? 7.948 12.391 -63.943 1.00 49.81 416 ARG A N 1
ATOM 3196 C CA . ARG A 1 416 ? 9.266 12.841 -63.486 1.00 49.81 416 ARG A CA 1
ATOM 3197 C C . ARG A 1 416 ? 9.475 12.405 -62.039 1.00 49.81 416 ARG A C 1
ATOM 3199 O O . ARG A 1 416 ? 8.674 12.743 -61.177 1.00 49.81 416 ARG A O 1
ATOM 3206 N N . VAL A 1 417 ? 10.569 11.696 -61.784 1.00 43.25 417 VAL A N 1
ATOM 3207 C CA . VAL A 1 417 ? 11.022 11.387 -60.424 1.00 43.25 417 VAL A CA 1
ATOM 3208 C C . VAL A 1 417 ? 11.827 12.581 -59.919 1.00 43.25 417 VAL A C 1
ATOM 3210 O O . VAL A 1 417 ? 12.842 12.923 -60.528 1.00 43.25 417 VAL A O 1
ATOM 3213 N N . GLU A 1 418 ? 11.401 13.208 -58.825 1.00 53.34 418 GLU A N 1
ATOM 3214 C CA . GLU A 1 418 ? 12.198 14.224 -58.129 1.00 53.34 418 GLU A CA 1
ATOM 3215 C C . GLU A 1 418 ? 12.561 13.714 -56.721 1.00 53.34 418 GLU A C 1
ATOM 3217 O O . GLU A 1 418 ? 11.738 13.124 -56.015 1.00 53.34 418 GLU A O 1
ATOM 3222 N N . GLU A 1 419 ? 13.834 13.868 -56.343 1.00 43.38 419 GLU A N 1
ATOM 3223 C CA . GLU A 1 419 ? 14.430 13.273 -55.140 1.00 43.38 419 GLU A CA 1
ATOM 3224 C C . GLU A 1 419 ? 14.724 14.365 -54.106 1.00 43.38 419 GLU A C 1
ATOM 3226 O O . GLU A 1 419 ? 15.673 15.141 -54.239 1.00 43.38 419 GLU A O 1
ATOM 3231 N N . TRP A 1 420 ? 13.870 14.450 -53.085 1.00 43.94 420 TRP A N 1
ATOM 3232 C CA . TRP A 1 420 ? 13.839 15.573 -52.149 1.00 43.94 420 TRP A CA 1
ATOM 3233 C C . TRP A 1 420 ? 14.611 15.256 -50.863 1.00 43.94 420 TRP A C 1
ATOM 3235 O O . TRP A 1 420 ? 14.498 14.163 -50.310 1.00 43.94 420 TRP A O 1
ATOM 3245 N N . ARG A 1 421 ? 15.375 16.225 -50.339 1.00 38.53 421 ARG A N 1
ATOM 3246 C CA . ARG A 1 421 ? 15.966 16.138 -48.990 1.00 38.53 421 ARG A CA 1
ATOM 3247 C C . ARG A 1 421 ? 14.999 16.689 -47.950 1.00 38.53 421 ARG A C 1
ATOM 3249 O O . ARG A 1 421 ? 14.407 17.742 -48.158 1.00 38.53 421 ARG A O 1
ATOM 3256 N N . VAL A 1 422 ? 14.895 16.018 -46.804 1.00 38.69 422 VAL A N 1
ATOM 3257 C CA . VAL A 1 422 ? 13.970 16.378 -45.711 1.00 38.69 422 VAL A CA 1
ATOM 3258 C C . VAL A 1 422 ? 14.566 17.458 -44.786 1.00 38.69 422 VAL A C 1
ATOM 3260 O O . VAL A 1 422 ? 14.462 17.378 -43.566 1.00 38.69 422 VAL A O 1
ATOM 3263 N N . ASN A 1 423 ? 15.199 18.487 -45.357 1.00 34.06 423 ASN A N 1
ATOM 3264 C CA . ASN A 1 423 ? 15.716 19.646 -44.617 1.00 34.06 423 ASN A CA 1
ATOM 3265 C C . ASN A 1 423 ? 14.594 20.683 -44.412 1.00 34.06 423 ASN A C 1
ATOM 3267 O O . ASN A 1 423 ? 14.617 21.783 -44.962 1.00 34.06 423 ASN A O 1
ATOM 3271 N N . GLY A 1 424 ? 13.585 20.292 -43.628 1.00 35.41 424 GLY A N 1
ATOM 3272 C CA . GLY A 1 424 ? 12.392 21.091 -43.341 1.00 35.41 424 GLY A CA 1
ATOM 3273 C C . GLY A 1 424 ? 11.326 21.061 -44.446 1.00 35.41 424 GLY A C 1
ATOM 3274 O O . GLY A 1 424 ? 11.599 20.834 -45.624 1.00 35.41 424 GLY A O 1
ATOM 3275 N N . CYS A 1 425 ? 10.069 21.305 -44.067 1.00 30.41 425 CYS A N 1
ATOM 3276 C CA . CYS A 1 425 ? 8.948 21.375 -45.009 1.00 30.41 425 CYS A CA 1
ATOM 3277 C C . CYS A 1 425 ? 8.931 22.729 -45.739 1.00 30.41 425 CYS A C 1
ATOM 3279 O O . CYS A 1 425 ? 8.202 23.640 -45.348 1.00 30.41 425 CYS A O 1
ATOM 3281 N N . ARG A 1 426 ? 9.745 22.873 -46.793 1.00 31.41 426 ARG A N 1
ATOM 3282 C CA . ARG A 1 426 ? 9.776 24.083 -47.634 1.00 31.41 426 ARG A CA 1
ATOM 3283 C C . ARG A 1 426 ? 9.976 23.759 -49.120 1.00 31.41 426 ARG A C 1
ATOM 3285 O O . ARG A 1 426 ? 10.989 24.104 -49.718 1.00 31.41 426 ARG A O 1
ATOM 3292 N N . GLY A 1 427 ? 8.997 23.074 -49.709 1.00 27.30 427 GLY A N 1
ATOM 3293 C CA . GLY A 1 427 ? 8.934 22.860 -51.155 1.00 27.30 427 GLY A CA 1
ATOM 3294 C C . GLY A 1 427 ? 8.314 24.062 -51.867 1.00 27.30 427 GLY A C 1
ATOM 3295 O O . GLY A 1 427 ? 7.141 24.360 -51.655 1.00 27.30 427 GLY A O 1
ATOM 3296 N N . GLU A 1 428 ? 9.079 24.734 -52.727 1.00 27.30 428 GLU A N 1
ATOM 3297 C CA . GLU A 1 428 ? 8.530 25.691 -53.692 1.00 27.30 428 GLU A CA 1
ATOM 3298 C C . GLU A 1 428 ? 8.143 24.949 -54.975 1.00 27.30 428 GLU A C 1
ATOM 3300 O O . GLU A 1 428 ? 8.986 24.337 -55.629 1.00 27.30 428 GLU A O 1
ATOM 3305 N N . VAL A 1 429 ? 6.866 25.021 -55.355 1.00 27.89 429 VAL A N 1
ATOM 3306 C CA . VAL A 1 429 ? 6.365 24.489 -56.628 1.00 27.89 429 VAL A CA 1
ATOM 3307 C C . VAL A 1 429 ? 5.754 25.643 -57.414 1.00 27.89 429 VAL A C 1
ATOM 3309 O O . VAL A 1 429 ? 4.740 26.207 -57.014 1.00 27.89 429 VAL A O 1
ATOM 3312 N N . GLY A 1 430 ? 6.376 26.012 -58.535 1.00 33.59 430 GLY A N 1
ATOM 3313 C CA . GLY A 1 430 ? 5.780 26.947 -59.497 1.00 33.59 430 GLY A CA 1
ATOM 3314 C C . GLY A 1 430 ? 5.613 28.397 -59.022 1.00 33.59 430 GLY A C 1
ATOM 3315 O O . GLY A 1 430 ? 4.682 29.062 -59.463 1.00 33.59 430 GLY A O 1
ATOM 3316 N N . GLY A 1 431 ? 6.494 28.909 -58.156 1.00 30.94 431 GLY A N 1
ATOM 3317 C CA . GLY A 1 431 ? 6.573 30.351 -57.873 1.00 30.94 431 GLY A CA 1
ATOM 3318 C C . GLY A 1 431 ? 5.466 30.933 -56.985 1.00 30.94 431 GLY A C 1
ATOM 3319 O O . GLY A 1 431 ? 5.280 32.149 -56.986 1.00 30.94 431 GLY A O 1
ATOM 3320 N N . MET A 1 432 ? 4.751 30.109 -56.209 1.00 24.67 432 MET A N 1
ATOM 3321 C CA . MET A 1 432 ? 3.860 30.584 -55.142 1.00 24.67 432 MET A CA 1
ATOM 3322 C C . MET A 1 432 ? 4.355 30.177 -53.751 1.00 24.67 432 MET A C 1
ATOM 3324 O O . MET A 1 432 ? 4.651 29.016 -53.475 1.00 24.67 432 MET A O 1
ATOM 3328 N N . MET A 1 433 ? 4.425 31.171 -52.866 1.00 23.69 433 MET A N 1
ATOM 3329 C CA . MET A 1 433 ? 4.938 31.054 -51.504 1.00 23.69 433 MET A CA 1
ATOM 3330 C C . MET A 1 433 ? 3.852 30.514 -50.563 1.00 23.69 433 MET A C 1
ATOM 3332 O O . MET A 1 433 ? 3.019 31.270 -50.063 1.00 23.69 433 MET A O 1
ATOM 3336 N N . LEU A 1 434 ? 3.860 29.206 -50.299 1.00 24.81 434 LEU A N 1
ATOM 3337 C CA . LEU A 1 434 ? 2.969 28.600 -49.307 1.00 24.81 434 LEU A CA 1
ATOM 3338 C C . LEU A 1 434 ? 3.486 28.868 -47.885 1.00 24.81 434 LEU A C 1
ATOM 3340 O O . LEU A 1 434 ? 4.386 28.193 -47.387 1.00 24.81 434 LEU A O 1
ATOM 3344 N N . LEU A 1 435 ? 2.905 29.875 -47.232 1.00 26.59 435 LEU A N 1
ATOM 3345 C CA . LEU A 1 435 ? 3.066 30.109 -45.796 1.00 26.59 435 LEU A CA 1
ATOM 3346 C C . LEU A 1 435 ? 2.235 29.096 -44.985 1.00 26.59 435 LEU A C 1
ATOM 3348 O O . LEU A 1 435 ? 1.131 28.743 -45.409 1.00 26.59 435 LEU A O 1
ATOM 3352 N N . PRO A 1 436 ? 2.701 28.674 -43.793 1.00 24.77 436 PRO A N 1
ATOM 3353 C CA . PRO A 1 436 ? 1.885 27.890 -42.875 1.00 24.77 436 PRO A CA 1
ATOM 3354 C C . PRO A 1 436 ? 0.767 28.773 -42.307 1.00 24.77 436 PRO A C 1
ATOM 3356 O O . PRO A 1 436 ? 0.999 29.609 -41.434 1.00 24.77 436 PRO A O 1
ATOM 3359 N N . GLN A 1 437 ? -0.458 28.596 -42.800 1.00 26.28 437 GLN A N 1
ATOM 3360 C CA . GLN A 1 437 ? -1.632 29.188 -42.164 1.00 26.28 437 GLN A CA 1
ATOM 3361 C C . GLN A 1 437 ? -1.987 28.364 -40.923 1.00 26.28 437 GLN A C 1
ATOM 3363 O O . GLN A 1 437 ? -2.330 27.187 -41.033 1.00 26.28 437 GLN A O 1
ATOM 3368 N N . ASN A 1 438 ? -1.911 28.985 -39.743 1.00 25.89 438 ASN A N 1
ATOM 3369 C CA . ASN A 1 438 ? -2.493 28.416 -38.529 1.00 25.89 438 ASN A CA 1
ATOM 3370 C C . ASN A 1 438 ? -4.005 28.226 -38.742 1.00 25.89 438 ASN A C 1
ATOM 3372 O O . ASN A 1 438 ? -4.665 29.191 -39.136 1.00 25.89 438 ASN A O 1
ATOM 3376 N N . PRO A 1 439 ? -4.579 27.046 -38.453 1.00 27.77 439 PRO A N 1
ATOM 3377 C CA . PRO A 1 439 ? -6.023 26.884 -38.459 1.00 27.77 439 PRO A CA 1
ATOM 3378 C C . PRO A 1 439 ? -6.630 27.578 -37.228 1.00 27.77 439 PRO A C 1
ATOM 3380 O O . PRO A 1 439 ? -6.271 27.227 -36.100 1.00 27.77 439 PRO A O 1
ATOM 3383 N N . PRO A 1 440 ? -7.577 28.517 -37.390 1.00 27.33 440 PRO A N 1
ATOM 3384 C CA . PRO A 1 440 ? -8.475 28.867 -36.304 1.00 27.33 440 PRO A CA 1
ATOM 3385 C C . PRO A 1 440 ? -9.494 27.733 -36.115 1.00 27.33 440 PRO A C 1
ATOM 3387 O O . PRO A 1 440 ? -10.239 27.381 -37.027 1.00 27.33 440 PRO A O 1
ATOM 3390 N N . LEU A 1 441 ? -9.550 27.180 -34.906 1.00 25.84 441 LEU A N 1
ATOM 3391 C CA . LEU A 1 441 ? -10.794 26.623 -34.364 1.00 25.84 441 LEU A CA 1
ATOM 3392 C C . LEU A 1 441 ? -11.688 27.802 -33.911 1.00 25.84 441 LEU A C 1
ATOM 3394 O O . LEU A 1 441 ? -11.124 28.866 -33.633 1.00 25.84 441 LEU A O 1
ATOM 3398 N N . PRO A 1 442 ? -13.027 27.655 -33.775 1.00 39.22 442 PRO A N 1
ATOM 3399 C CA . PRO A 1 442 ? -13.779 26.390 -33.669 1.00 39.22 442 PRO A CA 1
ATOM 3400 C C . PRO A 1 442 ? -15.050 26.275 -34.551 1.00 39.22 442 PRO A C 1
ATOM 3402 O O . PRO A 1 442 ? -15.588 27.271 -35.020 1.00 39.22 442 PRO A O 1
ATOM 3405 N N . HIS A 1 443 ? -15.580 25.053 -34.725 1.00 25.38 443 HIS A N 1
ATOM 3406 C CA . HIS A 1 443 ? -16.875 24.590 -34.163 1.00 25.38 443 HIS A CA 1
ATOM 3407 C C . HIS A 1 443 ? -17.286 23.191 -34.695 1.00 25.38 443 HIS A C 1
ATOM 3409 O O . HIS A 1 443 ? -16.640 22.631 -35.577 1.00 25.38 443 HIS A O 1
ATOM 3415 N N . LEU A 1 444 ? -18.295 22.574 -34.065 1.00 26.25 444 LEU A N 1
ATOM 3416 C CA . LEU A 1 444 ? -18.632 21.143 -34.151 1.00 26.25 444 LEU A CA 1
ATOM 3417 C C . LEU A 1 444 ? -19.680 20.835 -35.245 1.00 26.25 444 LEU A C 1
ATOM 3419 O O . LEU A 1 444 ? -20.665 21.560 -35.334 1.00 26.25 444 LEU A O 1
ATOM 3423 N N . HIS A 1 445 ? -19.563 19.701 -35.959 1.00 24.36 445 HIS A N 1
ATOM 3424 C CA . HIS A 1 445 ? -20.332 18.463 -35.663 1.00 24.36 445 HIS A CA 1
ATOM 3425 C C . HIS A 1 445 ? -20.128 17.314 -36.693 1.00 24.36 445 HIS A C 1
ATOM 3427 O O . HIS A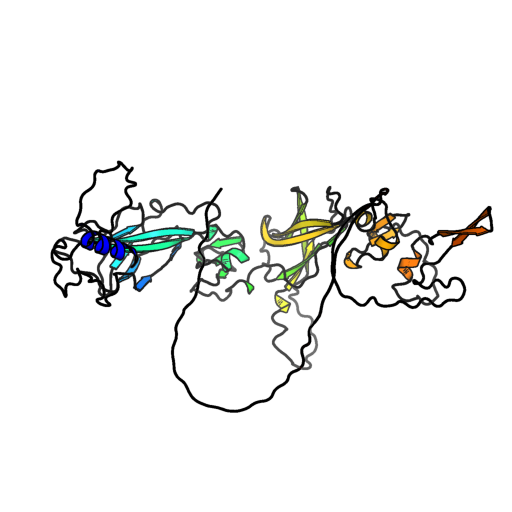 1 445 ? -20.406 17.467 -37.872 1.00 24.36 445 HIS A O 1
ATOM 3433 N N . HIS A 1 446 ? -19.688 16.152 -36.188 1.00 24.67 446 HIS A N 1
ATOM 3434 C CA . HIS A 1 446 ? -20.145 14.762 -36.441 1.00 24.67 446 HIS A CA 1
ATOM 3435 C C . HIS A 1 446 ? -20.599 14.193 -37.828 1.00 24.67 446 HIS A C 1
ATOM 3437 O O . HIS A 1 446 ? -21.475 14.740 -38.483 1.00 24.67 446 HIS A O 1
ATOM 3443 N N . LEU A 1 447 ? -20.165 12.927 -38.069 1.00 22.69 447 LEU A N 1
ATOM 3444 C CA . LEU A 1 447 ? -20.653 11.852 -38.999 1.00 22.69 447 LEU A CA 1
ATOM 3445 C C . LEU A 1 447 ? -20.073 11.837 -40.444 1.00 22.69 447 LEU A C 1
ATOM 3447 O O . LEU A 1 447 ? -20.063 12.848 -41.126 1.00 22.69 447 LEU A O 1
ATOM 3451 N N . ILE A 1 448 ? -19.420 10.763 -40.943 1.00 23.95 448 ILE A N 1
ATOM 3452 C CA . ILE A 1 448 ? -19.940 9.424 -41.355 1.00 23.95 448 ILE A CA 1
ATOM 3453 C C . ILE A 1 448 ? -21.114 9.579 -42.363 1.00 23.95 448 ILE A C 1
ATOM 3455 O O . ILE A 1 448 ? -22.129 10.141 -41.985 1.00 23.95 448 ILE A O 1
ATOM 3459 N N . SER A 1 449 ? -21.103 9.122 -43.632 1.00 23.98 449 SER A N 1
ATOM 3460 C CA . SER A 1 449 ? -20.327 8.061 -44.317 1.00 23.98 449 SER A CA 1
ATOM 3461 C C . SER A 1 449 ? -20.223 8.243 -45.860 1.00 23.98 449 SER A C 1
ATOM 3463 O O . SER A 1 449 ? -20.809 9.158 -46.422 1.00 23.98 449 SER A O 1
ATOM 3465 N N . THR A 1 450 ? -19.489 7.318 -46.501 1.00 24.92 450 THR A N 1
ATOM 3466 C CA . THR A 1 450 ? -19.538 6.782 -47.896 1.00 24.92 450 THR A CA 1
ATOM 3467 C C . THR A 1 450 ? -20.374 7.434 -49.018 1.00 24.92 450 THR A C 1
ATOM 3469 O O . THR A 1 450 ? -21.535 7.799 -48.870 1.00 24.92 450 THR A O 1
ATOM 3472 N N . THR A 1 451 ? -19.812 7.406 -50.234 1.00 23.94 451 THR A N 1
ATOM 3473 C CA . THR A 1 451 ? -20.500 7.701 -51.503 1.00 23.94 451 THR A CA 1
ATOM 3474 C C . THR A 1 451 ? -21.185 6.471 -52.119 1.00 23.94 451 THR A C 1
ATOM 3476 O O . THR A 1 451 ? -20.557 5.436 -52.336 1.00 23.94 451 THR A O 1
ATOM 3479 N N . SER A 1 452 ? -22.457 6.612 -52.506 1.00 27.75 452 SER A N 1
ATOM 3480 C CA . SER A 1 452 ? -23.137 5.761 -53.501 1.00 27.75 452 SER A CA 1
ATOM 3481 C C . SER A 1 452 ? -24.205 6.573 -54.269 1.00 27.75 452 SER A C 1
ATOM 3483 O O . SER A 1 452 ? -24.365 7.768 -54.015 1.00 27.75 452 SER A O 1
ATOM 3485 N N . SER A 1 453 ? -24.824 5.992 -55.302 1.00 29.02 453 SER A N 1
ATOM 3486 C CA . SER A 1 453 ? -25.439 6.730 -56.427 1.00 29.02 453 SER A CA 1
ATOM 3487 C C . SER A 1 453 ? -26.882 7.262 -56.211 1.00 29.02 453 SER A C 1
ATOM 3489 O O . SER A 1 453 ? -27.632 6.682 -55.433 1.00 29.02 453 SER A O 1
ATOM 3491 N N . PRO A 1 454 ? -27.303 8.326 -56.941 1.00 30.84 454 PRO A N 1
ATOM 3492 C CA . PRO A 1 454 ? -28.685 8.860 -56.997 1.00 30.84 454 PRO A CA 1
ATOM 3493 C C . PRO A 1 454 ? -29.483 8.255 -58.190 1.00 30.84 454 PRO A C 1
ATOM 3495 O O . PRO A 1 454 ? -28.903 7.405 -58.874 1.00 30.84 454 PRO A O 1
ATOM 3498 N N . PRO A 1 455 ? -30.713 8.706 -58.577 1.00 41.62 455 PRO A N 1
ATOM 3499 C CA . PRO A 1 455 ? -31.699 9.666 -58.002 1.00 41.62 455 PRO A CA 1
ATOM 3500 C C . PRO A 1 455 ? -33.092 8.965 -57.756 1.00 41.62 455 PRO A C 1
ATOM 3502 O O . PRO A 1 455 ? -33.073 7.736 -57.710 1.00 41.62 455 PRO A O 1
ATOM 3505 N N . PRO A 1 456 ? -34.301 9.605 -57.650 1.00 36.44 456 PRO A N 1
ATOM 3506 C CA . PRO A 1 456 ? -34.704 11.030 -57.672 1.00 36.44 456 PRO A CA 1
ATOM 3507 C C . PRO A 1 456 ? -35.666 11.510 -56.533 1.00 36.44 456 PRO A C 1
ATOM 3509 O O . PRO A 1 456 ? -35.888 10.827 -55.542 1.00 36.44 456 PRO A O 1
ATOM 3512 N N . GLN A 1 457 ? -36.180 12.743 -56.688 1.00 26.41 457 GLN A N 1
ATOM 3513 C CA . GLN A 1 457 ? -37.023 13.578 -55.788 1.00 26.41 457 GLN A CA 1
ATOM 3514 C C . GLN A 1 457 ? -38.558 13.384 -56.026 1.00 26.41 457 GLN A C 1
ATOM 3516 O O . GLN A 1 457 ? -38.867 12.543 -56.874 1.00 26.41 457 GLN A O 1
ATOM 3521 N N . PRO A 1 458 ? -39.535 14.143 -55.428 1.00 41.12 458 PRO A N 1
ATOM 3522 C CA . PRO A 1 458 ? -39.502 15.326 -54.519 1.00 41.12 458 PRO A CA 1
ATOM 3523 C C . PRO A 1 458 ? -40.440 15.188 -53.266 1.00 41.12 458 PRO A C 1
ATOM 3525 O O . PRO A 1 458 ? -40.763 14.059 -52.922 1.00 41.12 458 PRO A O 1
ATOM 3528 N N . SER A 1 459 ? -40.894 16.191 -52.477 1.00 26.98 459 SER A N 1
ATOM 3529 C CA . SER A 1 459 ? -40.983 17.676 -52.578 1.00 26.98 459 SER A CA 1
ATOM 3530 C C . SER A 1 459 ? -41.246 18.393 -51.219 1.00 26.98 459 SER A C 1
ATOM 3532 O O . SER A 1 459 ? -42.052 17.878 -50.452 1.00 26.98 459 SER A O 1
ATOM 3534 N N . THR A 1 460 ? -40.744 19.644 -51.041 1.00 29.06 460 THR A N 1
ATOM 3535 C CA . THR A 1 460 ? -41.297 20.775 -50.195 1.00 29.06 460 THR A CA 1
ATOM 3536 C C . THR A 1 460 ? -41.410 20.580 -48.649 1.00 29.06 460 THR A C 1
ATOM 3538 O O . THR A 1 460 ? -41.444 19.442 -48.213 1.00 29.06 460 THR A O 1
ATOM 3541 N N . THR A 1 461 ? -41.492 21.545 -47.698 1.00 28.42 461 THR A N 1
ATOM 3542 C CA . THR A 1 461 ? -41.281 23.028 -47.484 1.00 28.42 461 THR A CA 1
ATOM 3543 C C . THR A 1 461 ? -41.392 23.306 -45.949 1.00 28.42 461 THR A C 1
ATOM 3545 O O . THR A 1 461 ? -41.971 22.465 -45.273 1.00 28.42 461 THR A O 1
ATOM 3548 N N . SER A 1 462 ? -40.980 24.409 -45.284 1.00 28.91 462 SER A N 1
ATOM 3549 C CA . SER A 1 462 ? -40.173 25.622 -45.591 1.00 28.91 462 SER A CA 1
ATOM 3550 C C . SER A 1 462 ? -39.839 26.442 -44.309 1.00 28.91 462 SER A C 1
ATOM 3552 O O . SER A 1 462 ? -40.626 26.426 -43.373 1.00 28.91 462 SER A O 1
ATOM 3554 N N . SER A 1 463 ? -38.726 27.196 -44.336 1.00 29.38 463 SER A N 1
ATOM 3555 C CA . SER A 1 463 ? -38.474 28.614 -43.923 1.00 29.38 463 SER A CA 1
ATOM 3556 C C . SER A 1 463 ? -39.429 29.412 -42.975 1.00 29.38 463 SER A C 1
ATOM 3558 O O . SER A 1 463 ? -40.637 29.241 -43.116 1.00 29.38 463 SER A O 1
ATOM 3560 N N . PRO A 1 464 ? -38.976 30.500 -42.266 1.00 46.69 464 PRO A N 1
ATOM 3561 C CA . PRO A 1 464 ? -37.608 30.923 -41.862 1.00 46.69 464 PRO A CA 1
ATOM 3562 C C . PRO A 1 464 ? -37.478 31.488 -40.375 1.00 46.69 464 PRO A C 1
ATOM 3564 O O . PRO A 1 464 ? -37.764 30.681 -39.497 1.00 46.69 464 PRO A O 1
ATOM 3567 N N . PRO A 1 465 ? -36.976 32.715 -39.996 1.00 48.91 465 PRO A N 1
ATOM 3568 C CA . PRO A 1 465 ? -36.093 32.951 -38.809 1.00 48.91 465 PRO A CA 1
ATOM 3569 C C . PRO A 1 465 ? -36.684 34.047 -37.843 1.00 48.91 465 PRO A C 1
ATOM 3571 O O . PRO A 1 465 ? -37.916 34.084 -37.797 1.00 48.91 465 PRO A O 1
ATOM 3574 N N . PRO A 1 466 ? -35.979 35.004 -37.152 1.00 47.62 466 PRO A N 1
ATOM 3575 C CA . PRO A 1 466 ? -34.560 35.238 -36.737 1.00 47.62 466 PRO A CA 1
ATOM 3576 C C . PRO A 1 466 ? -34.333 35.214 -35.192 1.00 47.62 466 PRO A C 1
ATOM 3578 O O . PRO A 1 466 ? -35.290 35.259 -34.430 1.00 47.62 466 PRO A O 1
ATOM 3581 N N . GLU A 1 467 ? -33.138 34.905 -34.659 1.00 35.12 467 GLU A N 1
ATOM 3582 C CA . GLU A 1 467 ? -31.919 35.723 -34.357 1.00 35.12 467 GLU A CA 1
ATOM 3583 C C . GLU A 1 467 ? -31.974 36.753 -33.180 1.00 35.12 467 GLU A C 1
ATOM 3585 O O . GLU A 1 467 ? -33.051 37.257 -32.866 1.00 35.12 467 GLU A O 1
ATOM 3590 N N . PRO A 1 468 ? -30.837 37.040 -32.480 1.00 58.34 468 PRO A N 1
ATOM 3591 C CA . PRO A 1 468 ? -30.811 37.606 -31.113 1.00 58.34 468 PRO A CA 1
ATOM 3592 C C . PRO A 1 468 ? -29.941 38.888 -30.958 1.00 58.34 468 PRO A C 1
ATOM 3594 O O . PRO A 1 468 ? -29.480 39.458 -31.943 1.00 58.34 468 PRO A O 1
ATOM 3597 N N . SER A 1 469 ? -29.637 39.324 -29.719 1.00 30.77 469 SER A N 1
ATOM 3598 C CA . SER A 1 469 ? -28.317 39.908 -29.337 1.00 30.77 469 SER A CA 1
ATOM 3599 C C . SER A 1 469 ? -28.171 40.206 -27.824 1.00 30.77 469 SER A C 1
ATOM 3601 O O . SER A 1 469 ? -29.145 40.202 -27.076 1.00 30.77 469 SER A O 1
ATOM 3603 N N . THR A 1 470 ? -26.926 40.428 -27.372 1.00 31.69 470 THR A N 1
ATOM 3604 C CA . THR A 1 470 ? -26.479 40.589 -25.965 1.00 31.69 470 THR A CA 1
ATOM 3605 C C . THR A 1 470 ? -25.335 41.610 -25.853 1.00 31.69 470 THR A C 1
ATOM 3607 O O . THR A 1 470 ? -24.481 41.594 -26.743 1.00 31.69 470 THR A O 1
ATOM 3610 N N . THR A 1 471 ? -25.181 42.355 -24.739 1.00 31.44 471 THR A N 1
ATOM 3611 C CA . THR A 1 471 ? -23.918 43.098 -24.481 1.00 31.44 471 THR A CA 1
ATOM 3612 C C . THR A 1 471 ? -23.572 43.416 -23.006 1.00 31.44 471 THR A C 1
ATOM 3614 O O . THR A 1 471 ? -24.397 43.943 -22.271 1.00 31.44 471 THR A O 1
ATOM 3617 N N . SER A 1 472 ? -22.280 43.230 -22.672 1.00 29.80 472 SER A N 1
ATOM 3618 C CA . SER A 1 472 ? -21.394 44.021 -21.766 1.00 29.80 472 SER A CA 1
ATOM 3619 C C . SER A 1 472 ? -21.586 44.140 -20.230 1.00 29.80 472 SER A C 1
ATOM 3621 O O . SER A 1 472 ? -22.654 44.452 -19.719 1.00 29.80 472 SER A O 1
ATOM 3623 N N . SER A 1 473 ? -20.439 44.035 -19.534 1.00 30.77 473 SER A N 1
ATOM 3624 C CA . SER A 1 473 ? -20.109 44.395 -18.124 1.00 30.77 473 SER A CA 1
ATOM 3625 C C . SER A 1 473 ? -19.342 45.764 -18.080 1.00 30.77 473 SER A C 1
ATOM 3627 O O . SER A 1 473 ? -19.285 46.368 -19.156 1.00 30.77 473 SER A O 1
ATOM 3629 N N . PRO A 1 474 ? -18.685 46.286 -16.989 1.00 46.09 474 PRO A N 1
ATOM 3630 C CA . PRO A 1 474 ? -18.350 45.733 -15.652 1.00 46.09 474 PRO A CA 1
ATOM 3631 C C . PRO A 1 474 ? -18.515 46.690 -14.408 1.00 46.09 474 PRO A C 1
ATOM 3633 O O . PRO A 1 474 ? -19.180 47.716 -14.471 1.00 46.09 474 PRO A O 1
ATOM 3636 N N . LEU A 1 475 ? -17.903 46.283 -13.276 1.00 33.06 475 LEU A N 1
ATOM 3637 C CA . LEU A 1 475 ? -17.836 46.800 -11.873 1.00 33.06 475 LEU A CA 1
ATOM 3638 C C . LEU A 1 475 ? -17.179 48.203 -11.652 1.00 33.06 475 LEU A C 1
ATOM 3640 O O . LEU A 1 475 ? -16.453 48.626 -12.556 1.00 33.06 475 LEU A O 1
ATOM 3644 N N . PRO A 1 476 ? -17.374 48.929 -10.500 1.00 44.81 476 PRO A N 1
ATOM 3645 C CA . PRO A 1 476 ? -16.890 48.541 -9.141 1.00 44.81 476 PRO A CA 1
ATOM 3646 C C . PRO A 1 476 ? -17.726 48.941 -7.872 1.00 44.81 476 PRO A C 1
ATOM 3648 O O . PRO A 1 476 ? -18.832 49.460 -7.962 1.00 44.81 476 PRO A O 1
ATOM 3651 N N . GLU A 1 477 ? -17.153 48.627 -6.693 1.00 29.75 477 GLU A N 1
ATOM 3652 C CA . GLU A 1 477 ? -17.570 48.767 -5.261 1.00 29.75 477 GLU A CA 1
ATOM 3653 C C . GLU A 1 477 ? -17.661 50.233 -4.702 1.00 29.75 477 GLU A C 1
ATOM 3655 O O . GLU A 1 477 ? -17.294 51.124 -5.473 1.00 29.75 477 GLU A O 1
ATOM 3660 N N . PRO A 1 478 ? -18.065 50.560 -3.419 1.00 43.06 478 PRO A N 1
ATOM 3661 C CA . PRO A 1 478 ? -18.059 49.733 -2.174 1.00 43.06 478 PRO A CA 1
ATOM 3662 C C . PRO A 1 478 ? -19.131 49.963 -1.046 1.00 43.06 478 PRO A C 1
ATOM 3664 O O . PRO A 1 478 ? -19.974 50.852 -1.106 1.00 43.06 478 PRO A O 1
ATOM 3667 N N . SER A 1 479 ? -18.946 49.231 0.077 1.00 25.12 479 SER A N 1
ATOM 3668 C CA . SER A 1 479 ? -19.166 49.607 1.511 1.00 25.12 479 SER A CA 1
ATOM 3669 C C . SER A 1 479 ? -20.392 49.126 2.352 1.00 25.12 479 SER A C 1
ATOM 3671 O O . SER A 1 479 ? -21.468 49.705 2.352 1.00 25.12 479 SER A O 1
ATOM 3673 N N . THR A 1 480 ? -20.102 48.152 3.238 1.00 26.39 480 THR A N 1
ATOM 3674 C CA . THR A 1 480 ? -20.438 48.053 4.692 1.00 26.39 480 THR A CA 1
ATOM 3675 C C . THR A 1 480 ? -21.884 47.990 5.257 1.00 26.39 480 THR A C 1
ATOM 3677 O O . THR A 1 480 ? -22.588 48.994 5.290 1.00 26.39 480 THR A O 1
ATOM 3680 N N . THR A 1 481 ? -22.140 46.901 6.017 1.00 25.62 481 THR A N 1
ATOM 3681 C CA . THR A 1 481 ? -22.846 46.805 7.340 1.00 25.62 481 THR A CA 1
ATOM 3682 C C . THR A 1 481 ? -24.164 45.998 7.418 1.00 25.62 481 THR A C 1
ATOM 3684 O O . THR A 1 481 ? -25.093 46.204 6.648 1.00 25.62 481 THR A O 1
ATOM 3687 N N . SER A 1 482 ? -24.270 45.206 8.502 1.00 27.19 482 SER A N 1
ATOM 3688 C CA . SER A 1 482 ? -25.461 44.576 9.125 1.00 27.19 482 SER A CA 1
ATOM 3689 C C . SER A 1 482 ? -25.921 43.168 8.685 1.00 27.19 482 SER A C 1
ATOM 3691 O O . SER A 1 482 ? -25.774 42.736 7.549 1.00 27.19 482 SER A O 1
ATOM 3693 N N . SER A 1 483 ? -26.438 42.454 9.691 1.00 27.33 483 SER A N 1
ATOM 3694 C CA . SER A 1 483 ? -26.919 41.060 9.790 1.00 27.33 483 SER A CA 1
ATOM 3695 C C . SER A 1 483 ? -27.807 41.009 11.065 1.00 27.33 483 SER A C 1
ATOM 3697 O O . SER A 1 483 ? -27.585 41.898 11.899 1.00 27.33 483 SER A O 1
ATOM 3699 N N . PRO A 1 484 ? -28.714 40.035 11.341 1.00 38.00 484 PRO A N 1
ATOM 3700 C CA . PRO A 1 484 ? -28.561 38.601 11.062 1.00 38.00 484 PRO A CA 1
ATOM 3701 C C . PRO A 1 484 ? -29.880 37.922 10.546 1.00 38.00 484 PRO A C 1
ATOM 3703 O O . PRO A 1 484 ? -30.396 38.440 9.561 1.00 38.00 484 PRO A O 1
ATOM 3706 N N . PRO A 1 485 ? -30.376 36.746 11.014 1.00 40.25 485 PRO A N 1
ATOM 3707 C CA . PRO A 1 485 ? -30.364 35.514 10.200 1.00 40.25 485 PRO A CA 1
ATOM 3708 C C . PRO A 1 485 ? -31.754 34.796 10.244 1.00 40.25 485 PRO A C 1
ATOM 3710 O O . PRO A 1 485 ? -32.748 35.483 10.473 1.00 40.25 485 PRO A O 1
ATOM 3713 N N . PRO A 1 486 ? -31.887 33.448 10.191 1.00 37.88 486 PRO A N 1
ATOM 3714 C CA . PRO A 1 486 ? -31.090 32.396 9.541 1.00 37.88 486 PRO A CA 1
ATOM 3715 C C . PRO A 1 486 ? -31.914 31.558 8.534 1.00 37.88 486 PRO A C 1
ATOM 3717 O O . PRO A 1 486 ? -33.137 31.552 8.574 1.00 37.88 486 PRO A O 1
ATOM 3720 N N . HIS A 1 487 ? -31.249 30.705 7.750 1.00 26.62 487 HIS A N 1
ATOM 3721 C CA . HIS A 1 487 ? -31.791 29.380 7.415 1.00 26.62 487 HIS A CA 1
ATOM 3722 C C . HIS A 1 487 ? -30.661 28.342 7.454 1.00 26.62 487 HIS A C 1
ATOM 3724 O O . HIS A 1 487 ? -29.530 28.627 7.060 1.00 26.62 487 HIS A O 1
ATOM 3730 N N . LEU A 1 488 ? -30.963 27.160 7.995 1.00 24.47 488 LEU A N 1
ATOM 3731 C CA . LEU A 1 488 ? -30.051 26.016 8.082 1.00 24.47 488 LEU A CA 1
ATOM 3732 C C . LEU A 1 488 ? -29.933 25.321 6.716 1.00 24.47 488 LEU A C 1
ATOM 3734 O O . LEU A 1 488 ? -30.866 25.385 5.924 1.00 24.47 488 LEU A O 1
ATOM 3738 N N . TYR A 1 489 ? -28.831 24.600 6.488 1.00 24.73 489 TYR A N 1
ATOM 3739 C CA . TYR A 1 489 ? -28.840 23.129 6.374 1.00 24.73 489 TYR A CA 1
ATOM 3740 C C . TYR A 1 489 ? -27.405 22.579 6.445 1.00 24.73 489 TYR A C 1
ATOM 3742 O O . TYR A 1 489 ? -26.455 23.245 6.032 1.00 24.73 489 TYR A O 1
ATOM 3750 N N . CYS A 1 490 ? -27.243 21.369 6.989 1.00 21.47 490 CYS A N 1
ATOM 3751 C CA . CYS A 1 490 ? -25.944 20.725 7.192 1.00 21.47 490 CYS A CA 1
ATOM 3752 C C . CYS A 1 490 ? -25.773 19.470 6.321 1.00 21.47 490 CYS A C 1
ATOM 3754 O O . CYS A 1 490 ? -26.600 18.572 6.358 1.00 21.47 490 CYS A O 1
ATOM 3756 N N . LEU A 1 491 ? -24.641 19.426 5.615 1.00 22.06 491 LEU A N 1
ATOM 3757 C CA . LEU A 1 491 ? -23.684 18.310 5.541 1.00 22.06 491 LEU A CA 1
ATOM 3758 C C . LEU A 1 491 ? -24.165 16.838 5.375 1.00 22.06 491 LEU A C 1
ATOM 3760 O O . LEU A 1 491 ? -24.597 16.210 6.330 1.00 22.06 491 LEU A O 1
ATOM 3764 N N . ILE A 1 492 ? -23.711 16.253 4.250 1.00 21.66 492 ILE A N 1
ATOM 3765 C CA . ILE A 1 492 ? -22.897 15.008 4.162 1.00 21.66 492 ILE A CA 1
ATOM 3766 C C . ILE A 1 492 ? -23.569 13.609 4.026 1.00 21.66 492 ILE A C 1
ATOM 3768 O O . ILE A 1 492 ? -24.441 13.213 4.782 1.00 21.66 492 ILE A O 1
ATOM 3772 N N . SER A 1 493 ? -22.956 12.832 3.110 1.00 21.73 493 SER A N 1
ATOM 3773 C CA . SER A 1 493 ? -22.874 11.358 2.961 1.00 21.73 493 SER A CA 1
ATOM 3774 C C . SER A 1 493 ? -23.955 10.517 2.257 1.00 21.73 493 SER A C 1
ATOM 3776 O O . SER A 1 493 ? -25.010 10.207 2.787 1.00 21.73 493 SER A O 1
ATOM 3778 N N . THR A 1 494 ? -23.541 10.004 1.091 1.00 23.47 494 THR A N 1
ATOM 3779 C CA . THR A 1 494 ? -23.465 8.574 0.704 1.00 23.47 494 THR A CA 1
ATOM 3780 C C . THR A 1 494 ? -24.389 7.528 1.353 1.00 23.47 494 THR A C 1
ATOM 3782 O O . THR A 1 494 ? -24.220 7.181 2.521 1.00 23.47 494 THR A O 1
ATOM 3785 N N . THR A 1 495 ? -25.107 6.804 0.493 1.00 23.95 495 THR A N 1
ATOM 3786 C CA . THR A 1 495 ? -25.296 5.338 0.565 1.00 23.95 495 THR A CA 1
ATOM 3787 C C . THR A 1 495 ? -25.165 4.737 -0.845 1.00 23.95 495 THR A C 1
ATOM 3789 O O . THR A 1 495 ? -25.044 5.469 -1.830 1.00 23.95 495 THR A O 1
ATOM 3792 N N . SER A 1 496 ? -25.094 3.409 -0.948 1.00 23.44 496 SER A N 1
ATOM 3793 C CA . SER A 1 496 ? -24.881 2.655 -2.192 1.00 23.44 496 SER A CA 1
ATOM 3794 C C . SER A 1 496 ? -25.644 1.324 -2.169 1.00 23.44 496 SER A C 1
ATOM 3796 O O . SER A 1 496 ? -26.123 0.920 -1.111 1.00 23.44 496 SER A O 1
ATOM 3798 N N . SER A 1 497 ? -25.615 0.591 -3.295 1.00 26.23 497 SER A N 1
ATOM 3799 C CA . SER A 1 497 ? -26.135 -0.788 -3.480 1.00 26.23 497 SER A CA 1
ATOM 3800 C C . SER A 1 497 ? -27.641 -0.875 -3.822 1.00 26.23 497 SER A C 1
ATOM 3802 O O . SER A 1 497 ? -28.345 0.110 -3.607 1.00 26.23 497 SER A O 1
ATOM 3804 N N . PRO A 1 498 ? -28.154 -2.019 -4.342 1.00 33.38 498 PRO A N 1
ATOM 3805 C CA . PRO A 1 498 ? -27.454 -3.268 -4.683 1.00 33.38 498 PRO A CA 1
ATOM 3806 C C . PRO A 1 498 ? -27.651 -3.806 -6.126 1.00 33.38 498 PRO A C 1
ATOM 3808 O O . PRO A 1 498 ? -28.533 -3.390 -6.864 1.00 33.38 498 PRO A O 1
ATOM 3811 N N . LEU A 1 499 ? -26.772 -4.761 -6.467 1.00 25.73 499 LEU A N 1
ATOM 3812 C CA . LEU A 1 499 ? -26.947 -5.973 -7.300 1.00 25.73 499 LEU A CA 1
ATOM 3813 C C . LEU A 1 499 ? -27.870 -5.978 -8.541 1.00 25.73 499 LEU A C 1
ATOM 3815 O O . LEU A 1 499 ? -29.089 -5.880 -8.435 1.00 25.73 499 LEU A O 1
ATOM 3819 N N . HIS A 1 500 ? -27.289 -6.417 -9.666 1.00 29.83 500 HIS A N 1
ATOM 3820 C CA . HIS A 1 500 ? -27.599 -7.754 -10.202 1.00 29.83 500 HIS A CA 1
ATOM 3821 C C . HIS A 1 500 ? -26.323 -8.410 -10.778 1.00 29.83 500 HIS A C 1
ATOM 3823 O O . HIS A 1 500 ? -25.347 -7.657 -11.002 1.00 29.83 500 HIS A O 1
#

Radius of gyration: 38.74 Å; chains: 1; bounding box: 100×67×118 Å

Sequence (500 aa):
MRREECEEKEEEEEKGGGGGEGEEKEEEEEEEEECTVQSACQQATFSSPRWLSFGSGQQCIDFEMILPDRLPITQSATVQLTIRTLPELPTGAKYQCVWGSAPPEDGLVTAMGLTCGTPAPQHRPPIPAHHDHVLVPLAVRSSETNKDFVSRNFAFYDCGRHNTCGSCVRSNWACNWCVYENTCTHNASSCSGNVVSGENNPAQLATHGSGFCPRFWPDQTPLLAADGARSELVMLVENLPVPRVGQLGFQCVVSVEGATMKVGARVMGGREGGDVLPAGTATTLSHQQQHRRLQRVVCEPTVYRYESVEGEYEARVTLVWNHDHVVDARPLTLYKCGVLGAHRGHHDCSLCVTRHPRYRCTWCGAACRYAPHCPVTAASSSASLPSPPVEDARLSQCPTPRIDLWQREGRRWSSRVEEWRVNGCRGEVGGMMLLPQNPPLPHLHHLISTTSSPPPQPSTTSSPPPEPSTTSSPLPEPSTTSSPPPHLYCLISTTSSPLH

pLDDT: mean 70.6, std 26.76, range [21.47, 97.19]